Protein AF-A0A813KBZ6-F1 (afdb_monomer)

Sequence (457 aa):
MDDEPEDDDKAEENKESLVGQKLSAKTTQRTIILVLTMLMILPVLRMDQAERLPASGTYAAEDMREAFTNFETGLVHHSLYDEAVLKALYYHNWFNGKSGECPGSEQGGCSASFSSNAFWVGIAGRRSDAFLTEVALNASLMPAMVRSWNTYASVQNDLFNFGSMPTEAVETLASPWTTKCSVSGVTHVGRSVLSKKIDGTVDHPVDCPGDLRFMEVDRFLPRLMTAEQYQDWYFVIYFDLRSFTRQEAQMSLCTTVFVCFVLCIASIFFSRDAQALVLEPVEQMISRVEAIRDNPLAAMKMADDEFQREEQRKRARLAKDQTRWGKFMNMCRTQTDEKPNETVILEKTIIKLGSLLALGFGEAGANIVSSNMKGSESAGVNVMIEGSRVECIVGISRIGDFSTATEVLQGKVMTFVNQIAEIVHGVVDECRGAVNKNDGDNFLIVWRVTAGMTPAQ

Radius of gyration: 48.49 Å; Cα contacts (8 Å, |Δi|>4): 545; chains: 1; bounding box: 111×73×128 Å

pLDDT: mean 83.14, std 13.47, range [36.0, 96.44]

Mean predicted aligned error: 14.41 Å

Solvent-accessible surface area (backbone atoms only — not comparable to full-atom values): 25352 Å² total; per-residue (Å²): 136,85,83,74,82,81,82,86,83,81,74,88,67,86,72,74,49,66,48,56,53,53,50,50,50,53,50,51,54,52,49,50,52,52,51,51,51,48,65,63,46,52,65,74,44,48,79,65,70,70,44,56,60,63,86,51,50,46,54,33,28,36,47,34,52,52,36,42,50,36,29,77,72,65,77,42,60,64,66,58,30,41,47,37,47,49,50,43,44,35,59,22,20,60,49,25,59,64,80,51,83,67,68,46,90,85,86,38,52,43,29,51,74,38,40,46,21,42,40,34,45,36,36,36,25,69,56,59,70,67,60,50,45,53,54,22,49,72,68,34,47,54,51,66,56,52,54,51,50,40,54,50,32,64,72,52,82,52,66,64,31,30,45,42,68,58,70,70,32,49,55,46,56,32,39,72,24,70,48,74,35,74,47,97,90,31,46,30,27,19,45,23,56,36,49,58,70,37,93,91,74,34,90,70,55,38,68,40,83,65,77,49,54,78,83,29,47,48,78,25,42,52,74,96,64,54,77,68,52,55,50,49,47,42,55,40,39,32,25,43,23,55,66,42,50,52,52,47,52,52,32,51,50,52,44,53,54,49,52,53,50,53,51,53,52,50,51,53,54,51,53,50,50,49,37,68,68,48,50,52,53,51,54,50,42,52,53,51,52,51,46,31,44,70,33,26,61,49,16,43,55,52,45,52,53,50,53,52,52,52,51,52,51,52,54,54,52,59,58,51,59,70,40,79,66,40,53,61,58,53,76,78,50,85,82,71,82,78,75,79,43,60,64,58,53,51,41,53,47,51,34,52,52,36,28,53,49,27,64,74,40,38,79,73,38,30,59,53,50,22,59,24,34,69,76,40,100,53,99,46,70,48,83,87,63,88,82,80,93,78,61,64,50,78,49,78,49,70,55,78,68,44,71,59,50,42,69,74,44,49,93,48,34,63,62,53,41,50,55,51,46,53,52,53,50,52,56,35,48,75,68,68,30,45,78,77,48,74,73,76,45,42,38,38,34,38,31,74,62,62,97,82,73,73,78,85,127

Foldseek 3Di:
DDDDPDDPPPDPPPPDFPLRVVLVVLLVVVVVVLVVVCVVVVVVLADDCVLADPVCQQVLQQLLVVQVVCVVVVVDPVLSSLVSNLCNQLQQPPCPPQVDDFPAPDQAAENNSHLKGWFKKFKKAQDDPVVRLVVQQVSQHALVSLVVSLVCLCPDDDSYRSHHADPQLSVQSNDGFAQWDADPNMITTTAGSQQDADPSRRNDGDGDPVVDDPVQKDKHWHDPDDPVVVNGMTIMIMIGNPVVVVSNVVSVVVSVVVVVVSVVVSVVSSVVSCCVSPVVLVVLLVVLLVVCLQFLVVLQVVLVVVVVVVVVVVVVVVVQCVDPVNVVVVVPDDDDPPDDGPSVVVSNVSSVVSNVVCVVLDPVRRVVQSVQQVPDPDSDGNPPDDDDDFDKDKDKAFDPPVVVVCVVCPVCLVVVLVVVVVVVQVVCVVVVKDFDDDPSGMTIIIHTDDPPDDPDD

Organism: Polarella glacialis (NCBI:txid89957)

Secondary structure (DSSP, 8-state):
---PPP-----------HHHHHHHHHHHHHHHHHHHHHHHHHHHTSPPGGGG--TTHHHHHHHHHHHHHHHHTTSS-HHHHHHHHHHHHHHTBTTTTTSS--S-TTT-EEGGG-S-EEEEEEEEESS-HHHHHHHHHHTPPPHHHHHHHHHHHHS--SSEE--PPPHHHHHHHTS-S-EEEEETTEEEEEEETTSS-BTTTBSS---SGGGS-GGGEEEE--SS--HHHHHHEEEEEEEE-HHHHHHHHHHHHHHHHHHHHHHHHHHHHHHHHHIIIIIHHHHHHHHHHHHHHH-TTHHHHHHHHHHHHHHHHHHHHHHHHTSHHHHHHHTT------PPPHHHHHHHHHHHHHHHHHHHHHHHHHHHHHHHHTT-SSS-----PPPPP--EEEEEEE-TTHHHHHHHHGGGHHHHHHHHHHHHHHHHHHTT-EEEEE-SSEEEEEEEPPTT-PPP-

Structure (mmCIF, N/CA/C/O backbone):
data_AF-A0A813KBZ6-F1
#
_entry.id   AF-A0A813KBZ6-F1
#
loop_
_atom_site.group_PDB
_atom_site.id
_atom_site.type_symbol
_atom_site.label_atom_id
_atom_site.label_alt_id
_atom_site.label_comp_id
_atom_site.label_asym_id
_atom_site.label_entity_id
_atom_site.label_seq_id
_atom_site.pdbx_PDB_ins_code
_atom_site.Cartn_x
_atom_site.Cartn_y
_atom_site.Cartn_z
_atom_site.occupancy
_atom_site.B_iso_or_equiv
_atom_site.auth_seq_id
_atom_site.auth_comp_id
_atom_site.auth_asym_id
_atom_site.auth_atom_id
_atom_site.pdbx_PDB_model_num
ATOM 1 N N . MET A 1 1 ? -24.365 52.150 51.135 1.00 40.44 1 MET A N 1
ATOM 2 C CA . MET A 1 1 ? -23.064 51.472 51.279 1.00 40.44 1 MET A CA 1
ATOM 3 C C . MET A 1 1 ? -23.307 50.099 51.895 1.00 40.44 1 MET A C 1
ATOM 5 O O . MET A 1 1 ? -22.789 49.803 52.958 1.00 40.44 1 MET A O 1
ATOM 9 N N . ASP A 1 2 ? -24.268 49.355 51.340 1.00 38.94 2 ASP A N 1
ATOM 10 C CA . ASP A 1 2 ? -24.020 48.247 50.409 1.00 38.94 2 ASP A CA 1
ATOM 11 C C . ASP A 1 2 ? -22.882 47.304 50.810 1.00 38.94 2 ASP A C 1
ATOM 13 O O . ASP A 1 2 ? -21.774 47.406 50.293 1.00 38.94 2 ASP A O 1
ATOM 17 N N . ASP A 1 3 ? -23.201 46.383 51.718 1.00 42.56 3 ASP A N 1
ATOM 18 C CA . ASP A 1 3 ? -22.541 45.082 51.812 1.00 42.56 3 ASP A CA 1
ATOM 19 C C . ASP A 1 3 ? -23.348 44.103 50.942 1.00 42.56 3 ASP A C 1
ATOM 21 O O . ASP A 1 3 ? -24.357 43.538 51.376 1.00 42.56 3 ASP A O 1
ATOM 25 N N . GLU A 1 4 ? -22.945 43.959 49.680 1.00 39.31 4 GLU A N 1
ATOM 26 C CA . GLU A 1 4 ? -23.333 42.817 48.850 1.00 39.31 4 GLU A CA 1
ATOM 27 C C . GLU A 1 4 ? -22.482 41.600 49.259 1.00 39.31 4 GLU A C 1
ATOM 29 O O . GLU A 1 4 ? -21.267 41.740 49.414 1.00 39.31 4 GLU A O 1
ATOM 34 N N . PRO A 1 5 ? -23.065 40.402 49.438 1.00 41.84 5 PRO A N 1
ATOM 35 C CA . PRO A 1 5 ? -22.273 39.184 49.529 1.00 41.84 5 PRO A CA 1
ATOM 36 C C . PRO A 1 5 ? -21.651 38.890 48.157 1.00 41.84 5 PRO A C 1
ATOM 38 O O . PRO A 1 5 ? -22.364 38.768 47.163 1.00 41.84 5 PRO A O 1
ATOM 41 N N . GLU A 1 6 ? -20.321 38.796 48.113 1.00 40.50 6 GLU A N 1
ATOM 42 C CA . GLU A 1 6 ? -19.568 38.374 46.932 1.00 40.50 6 GLU A CA 1
ATOM 43 C C . GLU A 1 6 ? -20.018 36.968 46.491 1.00 40.50 6 GLU A C 1
ATOM 45 O O . GLU A 1 6 ? -19.920 35.999 47.246 1.00 40.50 6 GLU A O 1
ATOM 50 N N . ASP A 1 7 ? -20.525 36.888 45.257 1.00 41.47 7 ASP A N 1
ATOM 51 C CA . ASP A 1 7 ? -20.749 35.661 44.489 1.00 41.47 7 ASP A CA 1
ATOM 52 C C . ASP A 1 7 ? -19.435 34.866 44.370 1.00 41.47 7 ASP A C 1
ATOM 54 O O . ASP A 1 7 ? -18.590 35.158 43.518 1.00 41.47 7 ASP A O 1
ATOM 58 N N . ASP A 1 8 ? -19.286 33.813 45.173 1.00 41.81 8 ASP A N 1
ATOM 59 C CA . ASP A 1 8 ? -18.198 32.826 45.071 1.00 41.81 8 ASP A CA 1
ATOM 60 C C . ASP A 1 8 ? -18.544 31.706 44.057 1.00 41.81 8 ASP A C 1
ATOM 62 O O . ASP A 1 8 ? -18.236 30.530 44.239 1.00 41.81 8 ASP A O 1
ATOM 66 N N . ASP A 1 9 ? -19.219 32.073 42.961 1.00 46.47 9 ASP A N 1
ATOM 67 C CA . ASP A 1 9 ? -19.809 31.162 41.965 1.00 46.47 9 ASP A CA 1
ATOM 68 C C . ASP A 1 9 ? -18.967 31.040 40.677 1.00 46.47 9 ASP A C 1
ATOM 70 O O . ASP A 1 9 ? -19.481 30.897 39.563 1.00 46.47 9 ASP A O 1
ATOM 74 N N . LYS A 1 10 ? -17.631 31.111 40.778 1.00 47.88 10 LYS A N 1
ATOM 75 C CA . LYS A 1 10 ? -16.744 30.977 39.604 1.00 47.88 10 LYS A CA 1
ATOM 76 C C . LYS A 1 10 ? -15.464 30.194 39.874 1.00 47.88 10 LYS A C 1
ATOM 78 O O . LYS A 1 10 ? -14.384 30.772 39.861 1.00 47.88 10 LYS A O 1
ATOM 83 N N . ALA A 1 11 ? -15.587 28.869 39.993 1.00 42.34 11 ALA A N 1
ATOM 84 C CA . ALA A 1 11 ? -14.613 27.904 39.455 1.00 42.34 11 ALA A CA 1
ATOM 85 C C . ALA A 1 11 ? -15.083 26.442 39.633 1.00 42.34 11 ALA A C 1
ATOM 87 O O . ALA A 1 11 ? -14.353 25.613 40.176 1.00 42.34 11 ALA A O 1
ATOM 88 N N . GLU A 1 12 ? -16.265 26.065 39.132 1.00 49.00 12 GLU A N 1
ATOM 89 C CA . GLU A 1 12 ? -16.436 24.664 38.717 1.00 49.00 12 GLU A CA 1
ATOM 90 C C . GLU A 1 12 ? -15.645 24.464 37.418 1.00 49.00 12 GLU A C 1
ATOM 92 O O . GLU A 1 12 ? -16.156 24.566 36.304 1.00 49.00 12 GLU A O 1
ATOM 97 N N . GLU A 1 13 ? -14.333 24.261 37.567 1.00 47.97 13 GLU A N 1
ATOM 98 C CA . GLU A 1 13 ? -13.482 23.738 36.506 1.00 47.97 13 GLU A CA 1
ATOM 99 C C . GLU A 1 13 ? -14.145 22.490 35.920 1.00 47.97 13 GLU A C 1
ATOM 101 O O . GLU A 1 13 ? -14.458 21.550 36.654 1.00 47.97 13 GLU A O 1
ATOM 106 N N . ASN A 1 14 ? -14.316 22.490 34.595 1.00 50.75 14 ASN A N 1
ATOM 107 C CA . ASN A 1 14 ? -14.682 21.345 33.766 1.00 50.75 14 ASN A CA 1
ATOM 108 C C . ASN A 1 14 ? -13.773 20.144 34.078 1.00 50.75 14 ASN A C 1
ATOM 110 O O . ASN A 1 14 ? -12.807 19.869 33.364 1.00 50.75 14 ASN A O 1
ATOM 114 N N . LYS A 1 15 ? -14.066 19.406 35.150 1.00 63.09 15 LYS A N 1
ATOM 115 C CA . LYS A 1 15 ? -13.475 18.098 35.395 1.00 63.09 15 LYS A CA 1
ATOM 116 C C . LYS A 1 15 ? -14.006 17.196 34.300 1.00 63.09 15 LYS A C 1
ATOM 118 O O . LYS A 1 15 ? -15.159 16.776 34.335 1.00 63.09 15 LYS A O 1
ATOM 123 N N . GLU A 1 16 ? -13.167 16.954 33.296 1.00 63.78 16 GLU A N 1
ATOM 124 C CA . GLU A 1 16 ? -13.445 15.958 32.271 1.00 63.78 16 GLU A CA 1
ATOM 125 C C . GLU A 1 16 ? -13.907 14.664 32.941 1.00 63.78 16 GLU A C 1
ATOM 127 O O . GLU A 1 16 ? -13.257 14.164 33.864 1.00 63.78 16 GLU A O 1
ATOM 132 N N . SER A 1 17 ? -15.023 14.124 32.450 1.00 81.56 17 SER A N 1
ATOM 133 C CA . SER A 1 17 ? -15.551 12.853 32.930 1.00 81.56 17 SER A CA 1
ATOM 134 C C . SER A 1 17 ? -14.455 11.788 32.909 1.00 81.56 17 SER A C 1
ATOM 136 O O . SER A 1 17 ? -13.758 11.615 31.903 1.00 81.56 17 SER A O 1
ATOM 138 N N . LEU A 1 18 ? -14.341 11.006 33.984 1.00 81.94 18 LEU A N 1
ATOM 139 C CA . LEU A 1 18 ? -13.434 9.856 34.070 1.00 81.94 18 LEU A CA 1
ATOM 140 C C . LEU A 1 18 ? -13.631 8.883 32.897 1.00 81.94 18 LEU A C 1
ATOM 142 O O . LEU A 1 18 ? -12.681 8.232 32.455 1.00 81.94 18 LEU A O 1
ATOM 146 N N . VAL A 1 19 ? -14.863 8.777 32.386 1.00 83.69 19 VAL A N 1
ATOM 147 C CA . VAL A 1 19 ? -15.188 7.963 31.208 1.00 83.69 19 VAL A CA 1
ATOM 148 C C . VAL A 1 19 ? -14.599 8.587 29.948 1.00 83.69 19 VAL A C 1
ATOM 150 O O . VAL A 1 19 ? -13.966 7.877 29.167 1.00 83.69 19 VAL A O 1
ATOM 153 N N . GLY A 1 20 ? -14.735 9.906 29.789 1.00 83.38 20 GLY A N 1
ATOM 154 C CA . GLY A 1 20 ? -14.130 10.672 28.699 1.00 83.38 20 GLY A CA 1
ATOM 155 C C . GLY A 1 20 ? -12.605 10.559 28.687 1.00 83.38 20 GLY A C 1
ATOM 156 O O . GLY A 1 20 ? -12.026 10.214 27.657 1.00 83.38 20 GLY A O 1
ATOM 157 N N . GLN A 1 21 ? -11.956 10.718 29.844 1.00 86.00 21 GLN A N 1
ATOM 158 C CA . GLN A 1 21 ? -10.506 10.552 29.982 1.00 86.00 21 GLN A CA 1
ATOM 159 C C . GLN A 1 21 ? -10.052 9.131 29.634 1.00 86.00 21 GLN A C 1
ATOM 161 O O . GLN A 1 21 ? -9.109 8.950 28.862 1.00 86.00 21 GLN A O 1
ATOM 166 N N . LYS A 1 22 ? -10.732 8.098 30.153 1.00 85.12 22 LYS A N 1
ATOM 167 C CA . LYS A 1 22 ? -10.397 6.695 29.847 1.00 85.12 22 LYS A CA 1
ATOM 168 C C . LYS A 1 22 ? -10.615 6.358 28.371 1.00 85.12 22 LYS A C 1
ATOM 170 O O . LYS A 1 22 ? -9.789 5.649 27.791 1.00 85.12 22 LYS A O 1
ATOM 175 N N . LEU A 1 23 ? -11.706 6.836 27.772 1.00 86.31 23 LEU A N 1
ATOM 176 C CA . LEU A 1 23 ? -12.003 6.637 26.355 1.00 86.31 23 LEU A CA 1
ATOM 177 C C . LEU A 1 23 ? -10.946 7.323 25.488 1.00 86.31 23 LEU A C 1
ATOM 179 O O . LEU A 1 23 ? -10.384 6.684 24.600 1.00 86.31 23 LEU A O 1
ATOM 183 N N . SER A 1 24 ? -10.621 8.580 25.791 1.00 86.69 24 SER A N 1
ATOM 184 C CA . SER A 1 24 ? -9.592 9.352 25.094 1.00 86.69 24 SER A CA 1
ATOM 185 C C . SER A 1 24 ? -8.217 8.691 25.204 1.00 86.69 24 SER A C 1
ATOM 187 O O . SER A 1 24 ? -7.558 8.465 24.189 1.00 86.69 24 SER A O 1
ATOM 189 N N . ALA A 1 25 ? -7.810 8.267 26.405 1.00 88.62 25 ALA A N 1
ATOM 190 C CA . ALA A 1 25 ? -6.529 7.600 26.625 1.00 88.62 25 ALA A CA 1
ATOM 191 C C . ALA A 1 25 ? -6.420 6.274 25.852 1.00 88.62 25 ALA A C 1
ATOM 193 O O . ALA A 1 25 ? -5.428 6.044 25.158 1.00 88.62 25 ALA A O 1
ATOM 194 N N . LYS A 1 26 ? -7.451 5.415 25.911 1.00 87.31 26 LYS A N 1
ATOM 195 C CA . LYS A 1 26 ? -7.475 4.148 25.157 1.00 87.31 26 LYS A CA 1
ATOM 196 C C . LYS A 1 26 ? -7.475 4.372 23.649 1.00 87.31 26 LYS A C 1
ATOM 198 O O . LYS A 1 26 ? -6.743 3.684 22.937 1.00 87.31 26 LYS A O 1
ATOM 203 N N . THR A 1 27 ? -8.267 5.334 23.179 1.00 88.75 27 THR A N 1
ATOM 204 C CA . THR A 1 27 ? -8.348 5.697 21.760 1.00 88.75 27 THR A CA 1
ATOM 205 C C . THR A 1 27 ? -6.986 6.176 21.281 1.00 88.75 27 THR A C 1
ATOM 207 O O . THR A 1 27 ? -6.432 5.597 20.355 1.00 88.75 27 THR A O 1
ATOM 210 N N . THR A 1 28 ? -6.387 7.142 21.978 1.00 89.88 28 THR A N 1
ATOM 211 C CA . THR A 1 28 ? -5.076 7.710 21.643 1.00 89.88 28 THR A CA 1
ATOM 212 C C . THR A 1 28 ? -3.985 6.642 21.632 1.00 89.88 28 THR A C 1
ATOM 214 O O . THR A 1 28 ? -3.234 6.548 20.665 1.00 89.88 28 THR A O 1
ATOM 217 N N . GLN A 1 29 ? -3.931 5.776 22.649 1.00 89.62 29 GLN A N 1
ATOM 218 C CA . GLN A 1 29 ? -2.959 4.682 22.706 1.00 89.62 29 GLN A CA 1
ATOM 219 C C . GLN A 1 29 ? -3.083 3.742 21.498 1.00 89.62 29 GLN A C 1
ATOM 221 O O . GLN A 1 29 ? -2.079 3.403 20.871 1.00 89.62 29 GLN A O 1
ATOM 226 N N . ARG A 1 30 ? -4.303 3.321 21.146 1.00 89.06 30 ARG A N 1
ATOM 227 C CA . ARG A 1 30 ? -4.527 2.430 19.998 1.00 89.06 30 ARG A CA 1
ATOM 228 C C . ARG A 1 30 ? -4.261 3.125 18.668 1.00 89.06 30 ARG A C 1
ATOM 230 O O . ARG A 1 30 ? -3.682 2.497 17.787 1.00 89.06 30 ARG A O 1
ATOM 237 N N . THR A 1 31 ? -4.610 4.405 18.539 1.00 90.38 31 THR A N 1
ATOM 238 C CA . THR A 1 31 ? -4.282 5.220 17.363 1.00 90.38 31 THR A CA 1
ATOM 239 C C . THR A 1 31 ? -2.775 5.317 17.175 1.00 90.38 31 THR A C 1
ATOM 241 O O . THR A 1 31 ? -2.297 5.095 16.071 1.00 90.38 31 THR A O 1
ATOM 244 N N . ILE A 1 32 ? -2.006 5.570 18.240 1.00 92.19 32 ILE A N 1
ATOM 245 C CA . ILE A 1 32 ? -0.539 5.615 18.166 1.00 92.19 32 ILE A CA 1
ATOM 246 C C . ILE A 1 32 ? 0.018 4.266 17.703 1.00 92.19 32 ILE A C 1
ATOM 248 O O . ILE A 1 32 ? 0.855 4.234 16.807 1.00 92.19 32 ILE A O 1
ATOM 252 N N . ILE A 1 33 ? -0.470 3.147 18.247 1.00 90.69 33 ILE A N 1
ATOM 253 C CA . ILE A 1 33 ? -0.042 1.804 17.818 1.00 90.69 33 ILE A CA 1
ATOM 254 C C . ILE A 1 33 ? -0.380 1.566 16.334 1.00 90.69 33 ILE A C 1
ATOM 256 O O . ILE A 1 33 ? 0.458 1.073 15.580 1.00 90.69 33 ILE A O 1
ATOM 260 N N . LEU A 1 34 ? -1.575 1.953 15.887 1.00 90.88 34 LEU A N 1
ATOM 261 C CA . LEU A 1 34 ? -1.990 1.872 14.483 1.00 90.88 34 LEU A CA 1
ATOM 262 C C . LEU A 1 34 ? -1.106 2.719 13.561 1.00 90.88 34 LEU A C 1
ATOM 264 O O . LEU A 1 34 ? -0.655 2.242 12.524 1.00 90.88 34 LEU A O 1
ATOM 268 N N . VAL A 1 35 ? -0.810 3.956 13.951 1.00 91.44 35 VAL A N 1
ATOM 269 C CA . VAL A 1 35 ? 0.053 4.848 13.172 1.00 91.44 35 VAL A CA 1
ATOM 270 C C . VAL A 1 35 ? 1.480 4.308 13.128 1.00 91.44 35 VAL A C 1
ATOM 272 O O . VAL A 1 35 ? 2.066 4.254 12.054 1.00 91.44 35 VAL A O 1
ATOM 275 N N . LEU A 1 36 ? 2.035 3.842 14.249 1.00 93.19 36 LEU A N 1
ATOM 276 C CA . LEU A 1 36 ? 3.383 3.266 14.290 1.00 93.19 36 LEU A CA 1
ATOM 277 C C . LEU A 1 36 ? 3.494 1.992 13.443 1.00 93.19 36 LEU A C 1
ATOM 279 O O . LEU A 1 36 ? 4.463 1.836 12.706 1.00 93.19 36 LEU A O 1
ATOM 283 N N . THR A 1 37 ? 2.499 1.104 13.499 1.00 91.12 37 THR A N 1
ATOM 284 C CA . THR A 1 37 ? 2.474 -0.103 12.652 1.00 91.12 37 THR A CA 1
ATOM 285 C C . THR A 1 37 ? 2.378 0.252 11.171 1.00 91.12 37 THR A C 1
ATOM 287 O O . THR A 1 37 ? 3.117 -0.304 10.361 1.00 91.12 37 THR A O 1
ATOM 290 N N . MET A 1 38 ? 1.546 1.231 10.811 1.00 90.94 38 MET A N 1
ATOM 291 C CA . MET A 1 38 ? 1.461 1.751 9.447 1.00 90.94 38 MET A CA 1
ATOM 292 C C . MET A 1 38 ? 2.787 2.383 8.993 1.00 90.94 38 MET A C 1
ATOM 294 O O . MET A 1 38 ? 3.256 2.085 7.897 1.00 90.94 38 MET A O 1
ATOM 298 N N . LEU A 1 39 ? 3.435 3.193 9.835 1.00 91.44 39 LEU A N 1
ATOM 299 C CA . LEU A 1 39 ? 4.732 3.811 9.538 1.00 91.44 39 LEU A CA 1
ATOM 300 C C . LEU A 1 39 ? 5.863 2.787 9.387 1.00 91.44 39 LEU A C 1
ATOM 302 O O . LEU A 1 39 ? 6.777 3.020 8.605 1.00 91.44 39 LEU A O 1
ATOM 306 N N . MET A 1 40 ? 5.807 1.662 10.102 1.00 91.81 40 MET A N 1
ATOM 307 C CA . MET A 1 40 ? 6.812 0.601 10.008 1.00 91.81 40 MET A CA 1
ATOM 308 C C . MET A 1 40 ? 6.610 -0.290 8.774 1.00 91.81 40 MET A C 1
ATOM 310 O O . MET A 1 40 ? 7.582 -0.693 8.142 1.00 91.81 40 MET A O 1
ATOM 314 N N . ILE A 1 41 ? 5.358 -0.599 8.423 1.00 90.00 41 ILE A N 1
ATOM 315 C CA . ILE A 1 41 ? 5.035 -1.573 7.369 1.00 90.00 41 ILE A CA 1
ATOM 316 C C . ILE A 1 41 ? 4.963 -0.918 5.984 1.00 90.00 41 ILE A C 1
ATOM 318 O O . ILE A 1 41 ? 5.399 -1.520 5.005 1.00 90.00 41 ILE A O 1
ATOM 322 N N . LEU A 1 42 ? 4.459 0.317 5.869 1.00 88.88 42 LEU A N 1
ATOM 323 C CA . LEU A 1 42 ? 4.322 0.972 4.563 1.00 88.88 42 LEU A CA 1
ATOM 324 C C . LEU A 1 42 ? 5.640 1.129 3.790 1.00 88.88 42 LEU A C 1
ATOM 326 O O . LEU A 1 42 ? 5.605 0.914 2.581 1.00 88.88 42 LEU A O 1
ATOM 330 N N . PRO A 1 43 ? 6.785 1.482 4.405 1.00 88.38 43 PRO A N 1
ATOM 331 C CA . PRO A 1 43 ? 8.055 1.551 3.685 1.00 88.38 43 PRO A CA 1
ATOM 332 C C . PRO A 1 43 ? 8.493 0.194 3.127 1.00 88.38 43 PRO A C 1
ATOM 334 O O . PRO A 1 43 ? 9.007 0.144 2.020 1.00 88.38 43 PRO A O 1
ATOM 337 N N . VAL A 1 44 ? 8.233 -0.901 3.853 1.00 87.44 44 VAL A N 1
ATOM 338 C CA . VAL A 1 44 ? 8.545 -2.275 3.415 1.00 87.44 44 VAL A CA 1
ATOM 339 C C . VAL A 1 44 ? 7.650 -2.706 2.252 1.00 87.44 44 VAL A C 1
ATOM 341 O O . VAL A 1 44 ? 8.060 -3.488 1.400 1.00 87.44 44 VAL A O 1
ATOM 344 N N . LEU A 1 45 ? 6.421 -2.187 2.202 1.00 86.69 45 LEU A N 1
ATOM 345 C CA . LEU A 1 45 ? 5.476 -2.473 1.126 1.00 86.69 45 LEU A CA 1
ATOM 346 C C . LEU A 1 45 ? 5.678 -1.604 -0.128 1.00 86.69 45 LEU A C 1
ATOM 348 O O . LEU A 1 45 ? 4.937 -1.755 -1.099 1.00 86.69 45 LEU A O 1
ATOM 352 N N . ARG A 1 46 ? 6.661 -0.700 -0.137 1.00 85.25 46 ARG A N 1
ATOM 353 C CA . ARG A 1 46 ? 7.016 0.088 -1.322 1.00 85.25 46 ARG A CA 1
ATOM 354 C C . ARG A 1 46 ? 8.168 -0.582 -2.057 1.00 85.25 46 ARG A C 1
ATOM 356 O O . ARG A 1 46 ? 9.141 -0.992 -1.440 1.00 85.25 46 ARG A O 1
ATOM 363 N N . MET A 1 47 ? 8.057 -0.654 -3.379 1.00 80.25 47 MET A N 1
ATOM 364 C CA . MET A 1 47 ? 9.190 -1.022 -4.227 1.00 80.25 47 MET A CA 1
ATOM 365 C C . MET A 1 47 ? 10.199 0.123 -4.245 1.00 80.25 47 MET A C 1
ATOM 367 O O . MET A 1 47 ? 9.814 1.293 -4.373 1.00 80.25 47 MET A O 1
ATOM 371 N N . ASP A 1 48 ? 11.478 -0.216 -4.116 1.00 79.50 48 ASP A N 1
ATOM 372 C CA . ASP A 1 48 ? 12.554 0.759 -4.194 1.00 79.50 48 ASP A CA 1
ATOM 373 C C . ASP A 1 48 ? 12.795 1.145 -5.660 1.00 79.50 48 ASP A C 1
ATOM 375 O O . ASP A 1 48 ? 13.031 0.307 -6.529 1.00 79.50 48 ASP A O 1
ATOM 379 N N . GLN A 1 49 ? 12.752 2.446 -5.944 1.00 75.31 49 GLN A N 1
ATOM 380 C CA . GLN A 1 49 ? 13.061 2.972 -7.275 1.00 75.31 49 GLN A CA 1
ATOM 381 C C . GLN A 1 49 ? 14.544 2.768 -7.634 1.00 75.31 49 GLN A C 1
ATOM 383 O O . GLN A 1 49 ? 14.894 2.834 -8.812 1.00 75.31 49 GLN A O 1
ATOM 388 N N . ALA A 1 50 ? 15.411 2.484 -6.654 1.00 69.38 50 ALA A N 1
ATOM 389 C CA . ALA A 1 50 ? 16.797 2.090 -6.892 1.00 69.38 50 ALA A CA 1
ATOM 390 C C . ALA A 1 50 ? 16.914 0.807 -7.734 1.00 69.38 50 ALA A C 1
ATOM 392 O O . ALA A 1 50 ? 17.825 0.707 -8.551 1.00 69.38 50 ALA A O 1
ATOM 393 N N . GLU A 1 51 ? 15.960 -0.126 -7.635 1.00 67.88 51 GLU A N 1
ATOM 394 C CA . GLU A 1 51 ? 15.954 -1.371 -8.426 1.00 67.88 51 GLU A CA 1
ATOM 395 C C . GLU A 1 51 ? 15.687 -1.135 -9.924 1.00 67.88 51 GLU A C 1
ATOM 397 O O . GLU A 1 51 ? 15.993 -1.982 -10.773 1.00 67.88 51 GLU A O 1
ATOM 402 N N . ARG A 1 52 ? 15.125 0.033 -10.267 1.00 66.06 52 ARG A N 1
ATOM 403 C CA . ARG A 1 52 ? 14.905 0.474 -11.651 1.00 66.06 52 ARG A CA 1
ATOM 404 C C . ARG A 1 52 ? 16.157 1.095 -12.274 1.00 66.06 52 ARG A C 1
ATOM 406 O O . ARG A 1 52 ? 16.246 1.161 -13.498 1.00 66.06 52 ARG A O 1
ATOM 413 N N . LEU A 1 53 ? 17.100 1.584 -11.469 1.00 59.19 53 LEU A N 1
ATOM 414 C CA . LEU A 1 53 ? 18.196 2.430 -11.934 1.00 59.19 53 LEU A CA 1
ATOM 415 C C . LEU A 1 53 ? 19.420 1.616 -12.354 1.00 59.19 53 LEU A C 1
ATOM 417 O O . LEU A 1 53 ? 20.197 1.184 -11.509 1.00 59.19 53 LEU A O 1
ATOM 421 N N . PRO A 1 54 ? 19.737 1.639 -13.652 1.00 59.19 54 PRO A N 1
ATOM 422 C CA . PRO A 1 54 ? 21.108 1.838 -14.058 1.00 59.19 54 PRO A CA 1
ATOM 423 C C . PRO A 1 54 ? 21.176 3.224 -14.706 1.00 59.19 54 PRO A C 1
ATOM 425 O O . PRO A 1 54 ? 20.741 3.439 -15.838 1.00 59.19 54 PRO A O 1
ATOM 428 N N . ALA A 1 55 ? 21.700 4.202 -13.960 1.00 66.19 55 ALA A N 1
ATOM 429 C CA . ALA A 1 55 ? 21.811 5.613 -14.363 1.00 66.19 55 ALA A CA 1
ATOM 430 C C . ALA A 1 55 ? 22.611 5.844 -15.669 1.00 66.19 55 ALA A C 1
ATOM 432 O O . ALA A 1 55 ? 22.749 6.977 -16.119 1.00 66.19 55 ALA A O 1
ATOM 433 N N . SER A 1 56 ? 23.131 4.780 -16.282 1.00 81.19 56 SER A N 1
ATOM 434 C CA . SER A 1 56 ? 23.923 4.759 -17.503 1.00 81.19 56 SER A CA 1
ATOM 435 C C . SER A 1 56 ? 23.110 4.806 -18.797 1.00 81.19 56 SER A C 1
ATOM 437 O O . SER A 1 56 ? 23.705 5.101 -19.823 1.00 81.19 56 SER A O 1
ATOM 439 N N . GLY A 1 57 ? 21.789 4.575 -18.796 1.00 86.31 57 GLY A N 1
ATOM 440 C CA . GLY A 1 57 ? 21.004 4.524 -20.044 1.00 86.31 57 GLY A CA 1
ATOM 441 C C . GLY A 1 57 ? 21.094 5.807 -20.887 1.00 86.31 57 GLY A C 1
ATOM 442 O O . GLY A 1 57 ? 21.268 5.753 -22.103 1.00 86.31 57 GLY A O 1
ATOM 443 N N . THR A 1 58 ? 21.061 6.980 -20.242 1.00 88.12 58 THR A N 1
ATOM 444 C CA . THR A 1 58 ? 21.273 8.271 -20.922 1.00 88.12 58 THR A CA 1
ATOM 445 C C . THR A 1 58 ? 22.706 8.455 -21.406 1.00 88.12 58 THR A C 1
ATOM 447 O O . THR A 1 58 ? 22.906 8.976 -22.498 1.00 88.12 58 THR A O 1
ATOM 450 N N . TYR A 1 59 ? 23.695 8.034 -20.613 1.00 90.06 59 TYR A N 1
ATOM 451 C CA . TYR A 1 59 ? 25.109 8.130 -20.989 1.00 90.06 59 TYR A CA 1
ATOM 452 C C . TYR A 1 59 ? 25.434 7.212 -22.166 1.00 90.06 59 TYR A C 1
ATOM 454 O O . TYR A 1 59 ? 26.140 7.623 -23.072 1.00 90.06 59 TYR A O 1
ATOM 462 N N . ALA A 1 60 ? 24.861 6.010 -22.186 1.00 91.44 60 ALA A N 1
ATOM 463 C CA . ALA A 1 60 ? 24.980 5.060 -23.280 1.00 91.44 60 ALA A CA 1
ATOM 464 C C . ALA A 1 60 ? 24.419 5.629 -24.589 1.00 91.44 60 ALA A C 1
ATOM 466 O O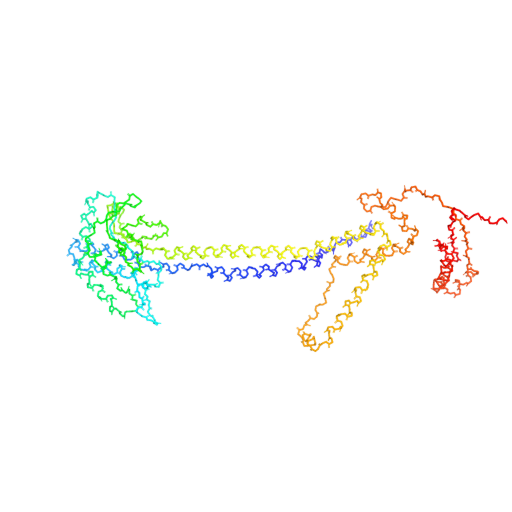 . ALA A 1 60 ? 25.062 5.531 -25.628 1.00 91.44 60 ALA A O 1
ATOM 467 N N . ALA A 1 61 ? 23.246 6.268 -24.541 1.00 92.56 61 ALA A N 1
ATOM 468 C CA . ALA A 1 61 ? 22.673 6.906 -25.721 1.00 92.56 61 ALA A CA 1
ATOM 469 C C . ALA A 1 61 ? 23.560 8.051 -26.248 1.00 92.56 61 ALA A C 1
ATOM 471 O O . ALA A 1 61 ? 23.717 8.193 -27.459 1.00 92.56 61 ALA A O 1
ATOM 472 N N . GLU A 1 62 ? 24.159 8.840 -25.351 1.00 93.12 62 GLU A N 1
ATOM 473 C CA . GLU A 1 62 ? 25.085 9.917 -25.718 1.00 93.12 62 GLU A CA 1
ATOM 474 C C . GLU A 1 62 ? 26.386 9.375 -26.333 1.00 93.12 62 GLU A C 1
ATOM 476 O O . GLU A 1 62 ? 26.762 9.790 -27.426 1.00 93.12 62 GLU A O 1
ATOM 481 N N . ASP A 1 63 ? 27.002 8.378 -25.694 1.00 93.50 63 ASP A N 1
ATOM 482 C CA . ASP A 1 63 ? 28.233 7.718 -26.152 1.00 93.50 63 ASP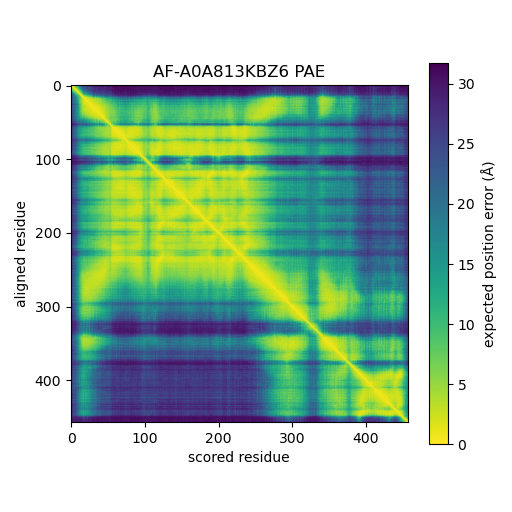 A CA 1
ATOM 483 C C . ASP A 1 63 ? 28.046 7.088 -27.542 1.00 93.50 63 ASP A C 1
ATOM 485 O O . ASP A 1 63 ? 28.853 7.288 -28.447 1.00 93.50 63 ASP A O 1
ATOM 489 N N . MET A 1 64 ? 26.909 6.420 -27.776 1.00 94.25 64 MET A N 1
ATOM 490 C CA . MET A 1 64 ? 26.557 5.889 -29.098 1.00 94.25 64 MET A CA 1
ATOM 491 C C . MET A 1 64 ? 26.472 6.982 -30.170 1.00 94.25 64 MET A C 1
ATOM 493 O O . MET A 1 64 ? 26.900 6.773 -31.307 1.00 94.25 64 MET A O 1
ATOM 497 N N . ARG A 1 65 ? 25.904 8.145 -29.833 1.00 93.94 65 ARG A N 1
ATOM 498 C CA . ARG A 1 65 ? 25.741 9.259 -30.773 1.00 93.94 65 ARG A CA 1
ATOM 499 C C . ARG A 1 65 ? 27.070 9.934 -31.084 1.00 93.94 65 ARG A C 1
ATOM 501 O O . ARG A 1 65 ? 27.330 10.239 -32.250 1.00 93.94 65 ARG A O 1
ATOM 508 N N . GLU A 1 66 ? 27.898 10.153 -30.072 1.00 94.25 66 GLU A N 1
ATOM 509 C CA . GLU A 1 66 ? 29.238 10.712 -30.231 1.00 94.25 66 GLU A CA 1
ATOM 510 C C . GLU A 1 66 ? 30.128 9.773 -31.055 1.00 94.25 66 GLU A C 1
ATOM 512 O O . GLU A 1 66 ? 30.699 10.194 -32.065 1.00 94.25 66 GLU A O 1
ATOM 517 N N . ALA A 1 67 ? 30.171 8.484 -30.705 1.00 94.75 67 ALA A N 1
ATOM 518 C CA . ALA A 1 67 ? 30.961 7.483 -31.416 1.00 94.75 67 ALA A CA 1
ATOM 519 C C . ALA A 1 67 ? 30.538 7.349 -32.888 1.00 94.75 67 ALA A C 1
ATOM 521 O O . ALA A 1 67 ? 31.397 7.277 -33.769 1.00 94.75 67 ALA A O 1
ATOM 522 N N . PHE A 1 68 ? 29.231 7.391 -33.174 1.00 94.56 68 PHE A N 1
ATOM 523 C CA . PHE A 1 68 ? 28.729 7.371 -34.549 1.00 94.56 68 PHE A CA 1
ATOM 524 C C . PHE A 1 68 ? 29.127 8.627 -35.333 1.00 94.56 68 PHE A C 1
ATOM 526 O O . PHE A 1 68 ? 29.574 8.529 -36.470 1.00 94.56 68 PHE A O 1
ATOM 533 N N . THR A 1 69 ? 29.036 9.808 -34.715 1.00 92.88 69 THR A N 1
ATOM 534 C CA . THR A 1 69 ? 29.425 11.077 -35.357 1.00 92.88 69 THR A CA 1
ATOM 535 C C . THR A 1 69 ? 30.923 11.093 -35.690 1.00 92.88 69 THR A C 1
ATOM 537 O O . THR A 1 69 ? 31.332 11.509 -36.777 1.00 92.88 69 THR A O 1
ATOM 540 N N . ASN A 1 70 ? 31.760 10.592 -34.779 1.00 94.00 70 ASN A N 1
ATOM 541 C CA . ASN A 1 70 ? 33.198 10.453 -35.008 1.00 94.00 70 ASN A CA 1
ATOM 542 C C . ASN A 1 70 ? 33.500 9.437 -36.123 1.00 94.00 70 ASN A C 1
ATOM 544 O O . ASN A 1 70 ? 34.450 9.612 -36.886 1.00 94.00 70 ASN A O 1
ATOM 548 N N . PHE A 1 71 ? 32.697 8.377 -36.233 1.00 93.94 71 PHE A N 1
ATOM 549 C CA . PHE A 1 71 ? 32.807 7.404 -37.316 1.00 93.94 71 PHE A CA 1
ATOM 550 C C . PHE A 1 71 ? 32.421 8.023 -38.670 1.00 93.94 71 PHE A C 1
ATOM 552 O O . PHE A 1 71 ? 33.194 7.922 -39.621 1.00 93.94 71 PHE A O 1
ATOM 559 N N . GLU A 1 72 ? 31.288 8.727 -38.760 1.00 91.75 72 GLU A N 1
ATOM 560 C CA . GLU A 1 72 ? 30.832 9.367 -40.006 1.00 91.75 72 GLU A CA 1
ATOM 561 C C . GLU A 1 72 ? 31.804 10.440 -40.514 1.00 91.75 72 GLU A C 1
ATOM 563 O O . GLU A 1 72 ? 31.984 10.609 -41.720 1.00 91.75 72 GLU A O 1
ATOM 568 N N . THR A 1 73 ? 32.472 11.146 -39.601 1.00 92.31 73 THR A N 1
ATOM 569 C CA . THR A 1 73 ? 33.510 12.139 -39.934 1.00 92.31 73 THR A CA 1
ATOM 570 C C . THR A 1 73 ? 34.865 11.513 -40.282 1.00 92.31 73 THR A C 1
ATOM 572 O O . THR A 1 73 ? 35.787 12.229 -40.674 1.00 92.31 73 THR A O 1
ATOM 575 N N . GLY A 1 74 ? 34.999 10.186 -40.169 1.00 90.75 74 GLY A N 1
ATOM 576 C CA . GLY A 1 74 ? 36.228 9.445 -40.454 1.00 90.75 74 GLY A CA 1
ATOM 577 C C . GLY A 1 74 ? 37.317 9.588 -39.386 1.00 90.75 74 GLY A C 1
ATOM 578 O O . GLY A 1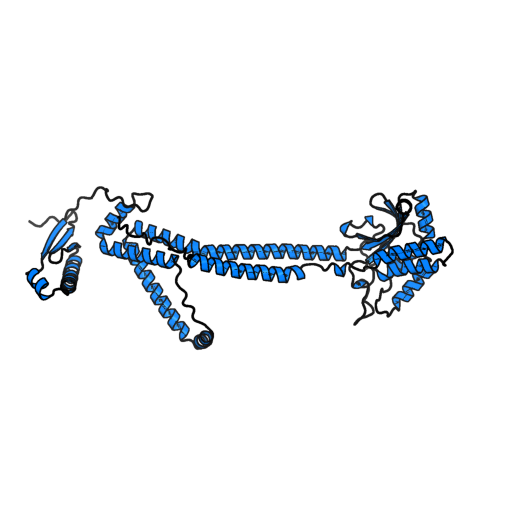 74 ? 38.462 9.215 -39.638 1.00 90.75 74 GLY A O 1
ATOM 579 N N . LEU A 1 75 ? 36.988 10.127 -38.207 1.00 87.50 75 LEU A N 1
ATOM 580 C CA . LEU A 1 75 ? 37.923 10.301 -37.091 1.00 87.50 75 LEU A CA 1
ATOM 581 C C . LEU A 1 75 ? 38.233 8.980 -36.376 1.00 87.50 75 LEU A C 1
ATOM 583 O O . LEU A 1 75 ? 39.322 8.824 -35.826 1.00 87.50 75 LEU A O 1
ATOM 587 N N . VAL A 1 76 ? 37.289 8.034 -36.378 1.00 89.56 76 VAL A N 1
ATOM 588 C CA . VAL A 1 76 ? 37.440 6.717 -35.741 1.00 89.56 76 VAL A CA 1
ATOM 589 C C . VAL A 1 76 ? 37.029 5.578 -36.670 1.00 89.56 76 VAL A C 1
ATOM 591 O O . VAL A 1 76 ? 36.214 5.740 -37.577 1.00 89.56 76 VAL A O 1
ATOM 594 N N . HIS A 1 77 ? 37.578 4.388 -36.420 1.00 90.75 77 HIS A N 1
ATOM 595 C CA . HIS A 1 77 ? 37.129 3.164 -37.077 1.00 90.75 77 HIS A CA 1
ATOM 596 C C . HIS A 1 77 ? 35.734 2.758 -36.584 1.00 90.75 77 HIS A C 1
ATOM 598 O O . HIS A 1 77 ? 35.422 2.892 -35.402 1.00 90.75 77 HIS A O 1
ATOM 604 N N . HIS A 1 78 ? 34.932 2.162 -37.468 1.00 91.38 78 HIS A N 1
ATOM 605 C CA . HIS A 1 78 ? 33.589 1.646 -37.160 1.00 91.38 78 HIS A CA 1
ATOM 606 C C . HIS A 1 78 ? 33.561 0.667 -35.970 1.00 91.38 78 HIS A C 1
ATOM 608 O O . HIS A 1 78 ? 32.560 0.568 -35.271 1.00 91.38 78 HIS A O 1
ATOM 614 N N . SER A 1 79 ? 34.668 -0.026 -35.682 1.00 92.50 79 SER A N 1
ATOM 615 C CA . SER A 1 79 ? 34.776 -0.912 -34.517 1.00 92.50 79 SER A CA 1
ATOM 616 C C . SER A 1 79 ? 34.598 -0.188 -33.177 1.00 92.50 79 SER A C 1
ATOM 618 O O . SER A 1 79 ? 34.087 -0.796 -32.245 1.00 92.50 79 SER A O 1
ATOM 620 N N . LEU A 1 80 ? 34.993 1.089 -33.075 1.00 92.94 80 LEU A N 1
ATOM 621 C CA . LEU A 1 80 ? 34.807 1.892 -31.858 1.00 92.94 80 LEU A CA 1
ATOM 622 C C . LEU A 1 80 ? 33.343 2.313 -31.675 1.00 92.94 80 LEU A C 1
ATOM 624 O O . LEU A 1 80 ? 32.848 2.351 -30.552 1.00 92.94 80 LEU A O 1
ATOM 628 N N . TYR A 1 81 ? 32.632 2.571 -32.777 1.00 95.00 81 TYR A N 1
ATOM 629 C CA . TYR A 1 81 ? 31.182 2.759 -32.744 1.00 95.00 81 TYR A CA 1
ATOM 630 C C . TYR A 1 81 ? 30.466 1.474 -32.305 1.00 95.00 81 TYR A C 1
ATOM 632 O O . TYR A 1 81 ? 29.649 1.514 -31.383 1.00 95.00 81 TYR A O 1
ATOM 640 N N . ASP A 1 82 ? 30.824 0.332 -32.902 1.00 95.50 82 ASP A N 1
ATOM 641 C CA . ASP A 1 82 ? 30.261 -0.967 -32.521 1.00 95.50 82 ASP A CA 1
ATOM 642 C C . ASP A 1 82 ? 30.482 -1.258 -31.036 1.00 95.50 82 ASP A C 1
ATOM 644 O O . ASP A 1 82 ? 29.574 -1.738 -30.362 1.00 95.50 82 ASP A O 1
ATOM 648 N N . GLU A 1 83 ? 31.670 -0.943 -30.516 1.00 94.94 83 GLU A N 1
ATOM 649 C CA . GLU A 1 83 ? 31.999 -1.091 -29.100 1.00 94.94 83 GLU A CA 1
ATOM 650 C C . GLU A 1 83 ? 31.083 -0.246 -28.205 1.00 94.94 83 GLU A C 1
ATOM 652 O O . GLU A 1 83 ? 30.560 -0.776 -27.228 1.00 94.94 83 GLU A O 1
ATOM 657 N N . ALA A 1 84 ? 30.812 1.018 -28.549 1.00 94.69 84 ALA A N 1
ATOM 658 C CA . ALA A 1 84 ? 29.906 1.873 -27.776 1.00 94.69 84 ALA A CA 1
ATOM 659 C C . ALA A 1 84 ? 28.476 1.297 -27.713 1.00 94.69 84 ALA A C 1
ATOM 661 O O . ALA A 1 84 ? 27.877 1.202 -26.636 1.00 94.69 84 ALA A O 1
ATOM 662 N N . VAL A 1 85 ? 27.939 0.831 -28.849 1.00 95.12 85 VAL A N 1
ATOM 663 C CA . VAL A 1 85 ? 26.597 0.221 -28.910 1.00 95.12 85 VAL A CA 1
ATOM 664 C C . VAL A 1 85 ? 26.551 -1.118 -28.169 1.00 95.12 85 VAL A C 1
ATOM 666 O O . VAL A 1 85 ? 25.617 -1.386 -27.411 1.00 95.12 85 VAL A O 1
ATOM 669 N N . LEU A 1 86 ? 27.555 -1.976 -28.366 1.00 95.12 86 LEU A N 1
ATOM 670 C CA . LEU A 1 86 ? 27.623 -3.287 -27.721 1.00 95.12 86 LEU A CA 1
ATOM 671 C C . LEU A 1 86 ? 27.828 -3.158 -26.215 1.00 95.12 86 LEU A C 1
ATOM 673 O O . LEU A 1 86 ? 27.177 -3.869 -25.453 1.00 95.12 86 LEU A O 1
ATOM 677 N N . LYS A 1 87 ? 28.653 -2.213 -25.765 1.00 92.56 87 LYS A N 1
ATOM 678 C CA . LYS A 1 87 ? 28.817 -1.895 -24.348 1.00 92.56 87 LYS A CA 1
ATOM 679 C C . LYS A 1 87 ? 27.491 -1.471 -23.724 1.00 92.56 87 LYS A C 1
ATOM 681 O O . LYS A 1 87 ? 27.151 -1.988 -22.665 1.00 92.56 87 LYS A O 1
ATOM 686 N N . ALA A 1 88 ? 26.714 -0.615 -24.391 1.00 92.44 88 ALA A N 1
ATOM 687 C CA . ALA A 1 88 ? 25.383 -0.227 -23.930 1.00 92.44 88 ALA A CA 1
ATOM 688 C C . ALA A 1 88 ? 24.436 -1.434 -23.797 1.00 92.44 88 ALA A C 1
ATOM 690 O O . ALA A 1 88 ? 23.830 -1.641 -22.748 1.00 92.44 88 ALA A O 1
ATOM 691 N N . LEU A 1 89 ? 24.333 -2.262 -24.839 1.00 92.94 89 LEU A N 1
ATOM 692 C CA . LEU A 1 89 ? 23.433 -3.419 -24.845 1.00 92.94 89 LEU A CA 1
ATOM 693 C C . LEU A 1 89 ? 23.824 -4.495 -23.830 1.00 92.94 89 LEU A C 1
ATOM 695 O O . LEU A 1 89 ? 22.953 -5.032 -23.151 1.00 92.94 89 LEU A O 1
ATOM 699 N N . TYR A 1 90 ? 25.114 -4.819 -23.725 1.00 91.00 90 TYR A N 1
ATOM 700 C CA . TYR A 1 90 ? 25.583 -5.852 -22.805 1.00 91.00 90 TYR A CA 1
ATOM 701 C C . TYR A 1 90 ? 25.545 -5.371 -21.360 1.00 91.00 90 TYR A C 1
ATOM 703 O O . TYR A 1 90 ? 25.072 -6.107 -20.505 1.00 91.00 90 TYR A O 1
ATOM 711 N N . TYR A 1 91 ? 25.926 -4.124 -21.067 1.00 89.25 91 TYR A N 1
ATOM 712 C CA . TYR A 1 91 ? 25.809 -3.590 -19.705 1.00 89.25 91 TYR A CA 1
ATOM 713 C C . TYR A 1 91 ? 24.372 -3.697 -19.158 1.00 89.25 91 TYR A C 1
ATOM 715 O O . TYR A 1 91 ? 24.170 -3.926 -17.967 1.00 89.25 91 TYR A O 1
ATOM 723 N N . HIS A 1 92 ? 23.380 -3.610 -20.047 1.00 90.12 92 HIS A N 1
ATOM 724 C CA . HIS A 1 92 ? 21.958 -3.785 -19.754 1.00 90.12 92 HIS A CA 1
ATOM 725 C C . HIS A 1 92 ? 21.390 -5.106 -20.303 1.00 90.12 92 HIS A C 1
ATOM 727 O O . HIS A 1 92 ? 20.229 -5.151 -20.717 1.00 90.12 92 HIS A O 1
ATOM 733 N N . ASN A 1 93 ? 22.205 -6.166 -20.352 1.00 90.25 93 ASN A N 1
ATOM 734 C CA . ASN A 1 93 ? 21.844 -7.435 -20.977 1.00 90.25 93 ASN A CA 1
ATOM 735 C C . ASN A 1 93 ? 20.601 -8.052 -20.324 1.00 90.25 93 ASN A C 1
ATOM 737 O O . ASN A 1 93 ? 20.629 -8.450 -19.158 1.00 90.25 93 ASN A O 1
ATOM 741 N N . TRP A 1 94 ? 19.547 -8.203 -21.128 1.00 90.06 94 TRP A N 1
ATOM 742 C CA . TRP A 1 94 ? 18.257 -8.765 -20.734 1.00 90.06 94 TRP A CA 1
ATOM 743 C C . TRP A 1 94 ? 18.286 -10.260 -20.391 1.00 90.06 94 TRP A C 1
ATOM 745 O O . TRP A 1 94 ? 17.443 -10.725 -19.622 1.00 90.06 94 TRP A O 1
ATOM 755 N N . PHE A 1 95 ? 19.228 -11.019 -20.958 1.00 88.19 95 PHE A N 1
ATOM 756 C CA . PHE A 1 95 ? 19.314 -12.473 -20.776 1.00 88.19 95 PHE A CA 1
ATOM 757 C C . PHE A 1 95 ? 20.024 -12.880 -19.482 1.00 88.19 95 PHE A C 1
ATOM 759 O O . PHE A 1 95 ? 19.793 -13.973 -18.957 1.00 88.19 95 PHE A O 1
ATOM 766 N N . ASN A 1 96 ? 20.862 -11.997 -18.943 1.00 80.94 96 ASN A N 1
ATOM 767 C CA . ASN A 1 96 ? 21.620 -12.265 -17.732 1.00 80.94 96 ASN A CA 1
ATOM 768 C C . ASN A 1 96 ? 20.679 -12.476 -16.529 1.00 80.94 96 ASN A C 1
ATOM 770 O O . ASN A 1 96 ? 19.729 -11.719 -16.332 1.00 80.94 96 ASN A O 1
ATOM 774 N N . GLY A 1 97 ? 20.916 -13.528 -15.739 1.00 68.81 97 GLY A N 1
ATOM 775 C CA . GLY A 1 97 ? 20.066 -13.925 -14.605 1.00 68.81 97 GLY A CA 1
ATOM 776 C C . GLY A 1 97 ? 18.762 -14.649 -14.959 1.00 68.81 97 GLY A C 1
ATOM 777 O O . GLY A 1 97 ? 18.100 -15.159 -14.058 1.00 68.81 97 GLY A O 1
ATOM 778 N N . LYS A 1 98 ? 18.389 -14.735 -16.246 1.00 70.25 98 LYS A N 1
ATOM 779 C CA . LYS A 1 98 ? 17.230 -15.521 -16.715 1.00 70.25 98 LYS A CA 1
ATOM 780 C C . LYS A 1 98 ? 17.623 -16.864 -17.328 1.00 70.25 98 LYS A C 1
ATOM 782 O O . LYS A 1 98 ? 16.838 -17.803 -17.265 1.00 70.25 98 LYS A O 1
ATOM 787 N N . SER A 1 99 ? 18.825 -16.960 -17.900 1.00 58.28 99 SER A N 1
ATOM 788 C CA . SER A 1 99 ? 19.355 -18.181 -18.526 1.00 58.28 99 SER A CA 1
ATOM 789 C C . SER A 1 99 ? 20.527 -18.832 -17.767 1.00 58.28 99 SER A C 1
ATOM 791 O O . SER A 1 99 ? 21.047 -19.843 -18.231 1.00 58.28 99 SER A O 1
ATOM 793 N N . GLY A 1 100 ? 20.955 -18.286 -16.618 1.00 58.91 100 GLY A N 1
ATOM 794 C CA . GLY A 1 100 ? 22.052 -18.827 -15.798 1.00 58.91 100 GLY A CA 1
ATOM 795 C C . GLY A 1 100 ? 22.335 -18.019 -14.522 1.00 58.91 100 GLY A C 1
ATOM 796 O O . GLY A 1 100 ? 21.770 -16.942 -14.331 1.00 58.91 100 GLY A O 1
ATOM 797 N N . GLU A 1 101 ? 23.206 -18.545 -13.651 1.00 58.38 101 GLU A N 1
ATOM 798 C CA . GLU A 1 101 ? 23.697 -17.845 -12.455 1.00 58.38 101 GLU A CA 1
ATOM 799 C C . GLU A 1 101 ? 24.684 -16.732 -12.844 1.00 58.38 101 GLU A C 1
ATOM 801 O O . GLU A 1 101 ? 25.549 -16.911 -13.701 1.00 58.38 101 GLU A O 1
ATOM 806 N N . CYS A 1 102 ? 24.534 -15.570 -12.211 1.00 67.06 102 CYS A N 1
ATOM 807 C CA . CYS A 1 102 ? 25.393 -14.406 -12.396 1.00 67.06 102 CYS A CA 1
ATOM 808 C C . CYS A 1 102 ? 26.859 -14.755 -12.036 1.00 67.06 102 CYS A C 1
ATOM 810 O O . CYS A 1 102 ? 27.119 -15.123 -10.884 1.00 67.06 102 CYS A O 1
ATOM 812 N N . PRO A 1 103 ? 27.828 -14.665 -12.973 1.00 61.06 103 PRO A N 1
ATOM 813 C CA . PRO A 1 103 ? 29.213 -15.042 -12.703 1.00 61.06 103 PRO A CA 1
ATOM 814 C C . PRO A 1 103 ? 29.896 -13.969 -11.836 1.00 61.06 103 PRO A C 1
ATOM 816 O O . PRO A 1 103 ? 30.415 -12.977 -12.346 1.00 61.06 103 PRO A O 1
ATOM 819 N N . GLY A 1 104 ? 29.854 -14.144 -10.510 1.00 56.94 104 GLY A N 1
ATOM 820 C CA . GLY A 1 104 ? 30.456 -13.219 -9.538 1.00 56.94 104 GLY A CA 1
ATOM 821 C C . GLY A 1 104 ? 29.826 -13.312 -8.146 1.00 56.94 104 GLY A C 1
ATOM 822 O O . GLY A 1 104 ? 29.285 -12.336 -7.641 1.00 56.94 104 GLY A O 1
ATOM 823 N N . SER A 1 105 ? 29.851 -14.492 -7.525 1.00 53.66 105 SER A N 1
ATOM 824 C CA . SER A 1 105 ? 28.928 -14.880 -6.448 1.00 53.66 105 SER A CA 1
ATOM 825 C C . SER A 1 105 ? 29.177 -14.330 -5.030 1.00 53.66 105 SER A C 1
ATOM 827 O O . SER A 1 105 ? 28.531 -14.826 -4.115 1.00 53.66 105 SER A O 1
ATOM 829 N N . GLU A 1 106 ? 30.041 -13.333 -4.782 1.00 54.75 106 GLU A N 1
ATOM 830 C CA . GLU A 1 106 ? 30.219 -12.829 -3.394 1.00 54.75 106 GLU A CA 1
ATOM 831 C C . GLU A 1 106 ? 30.379 -11.304 -3.218 1.00 54.75 106 GLU A C 1
ATOM 833 O O . GLU A 1 106 ? 29.999 -10.793 -2.165 1.00 54.75 106 GLU A O 1
ATOM 838 N N . GLN A 1 107 ? 30.909 -10.549 -4.194 1.00 57.16 107 GLN A N 1
ATOM 839 C CA . GLN A 1 107 ? 31.153 -9.091 -4.048 1.00 57.16 107 GLN A CA 1
ATOM 840 C C . GLN A 1 107 ? 30.906 -8.259 -5.326 1.00 57.16 107 GLN A C 1
ATOM 842 O O . GLN A 1 107 ? 30.985 -7.032 -5.274 1.00 57.16 107 GLN A O 1
ATOM 847 N N . GLY A 1 108 ? 30.627 -8.902 -6.467 1.00 63.59 108 GLY A N 1
ATOM 848 C CA . GLY A 1 108 ? 30.383 -8.241 -7.754 1.00 63.59 108 GLY A CA 1
ATOM 849 C C . GLY A 1 108 ? 28.892 -8.063 -8.053 1.00 63.59 108 GLY A C 1
ATOM 850 O O . GLY A 1 108 ? 28.062 -8.830 -7.573 1.00 63.59 108 GLY A O 1
ATOM 851 N N . GLY A 1 109 ? 28.549 -7.038 -8.836 1.00 74.31 109 GLY A N 1
ATOM 852 C CA . GLY A 1 109 ? 27.188 -6.812 -9.336 1.00 74.31 109 GLY A CA 1
ATOM 853 C C . GLY A 1 109 ? 26.981 -7.393 -10.737 1.00 74.31 109 GLY A C 1
ATOM 854 O O . GLY A 1 109 ? 27.942 -7.700 -11.442 1.00 74.31 109 GLY A O 1
ATOM 855 N N . CYS A 1 110 ? 25.732 -7.498 -11.186 1.00 79.88 110 CYS A N 1
ATOM 856 C CA . CYS A 1 110 ? 25.422 -7.871 -12.568 1.00 79.88 110 CYS A CA 1
ATOM 857 C C . CYS A 1 110 ? 24.142 -7.226 -13.080 1.00 79.88 110 CYS A C 1
ATOM 859 O O . CYS A 1 110 ? 23.348 -6.689 -12.308 1.00 79.88 110 CYS A O 1
ATOM 861 N N . SER A 1 111 ? 23.928 -7.284 -14.398 1.00 78.06 111 SER A N 1
ATOM 862 C CA . SER A 1 111 ? 22.726 -6.703 -15.014 1.00 78.06 111 SER A CA 1
ATOM 863 C C . SER A 1 111 ? 21.430 -7.351 -14.505 1.00 78.06 111 SER A C 1
ATOM 865 O O . SER A 1 111 ? 20.416 -6.670 -14.392 1.00 78.06 111 SER A O 1
ATOM 867 N N . ALA A 1 112 ? 21.484 -8.617 -14.071 1.00 78.94 112 ALA A N 1
ATOM 868 C CA . ALA A 1 112 ? 20.372 -9.322 -13.429 1.00 78.94 112 ALA A CA 1
ATOM 869 C C . ALA A 1 112 ? 19.880 -8.676 -12.119 1.00 78.94 112 ALA A C 1
ATOM 871 O O . ALA A 1 112 ? 18.735 -8.889 -11.725 1.00 78.94 112 ALA A O 1
ATOM 872 N N . SER A 1 113 ? 20.728 -7.899 -11.436 1.00 76.44 113 SER A N 1
ATOM 873 C CA . SER A 1 113 ? 20.357 -7.183 -10.210 1.00 76.44 113 SER A CA 1
ATOM 874 C C . SER A 1 113 ? 19.398 -6.015 -10.468 1.00 76.44 113 SER A C 1
ATOM 876 O O . SER A 1 113 ? 18.856 -5.459 -9.517 1.00 76.44 113 SER A O 1
ATOM 878 N N . PHE A 1 114 ? 19.179 -5.640 -11.733 1.00 78.50 114 PHE A N 1
ATOM 879 C CA . PHE A 1 114 ? 18.315 -4.532 -12.125 1.00 78.50 114 PHE A CA 1
ATOM 880 C C . PHE A 1 114 ? 17.100 -5.023 -12.910 1.00 78.50 114 PHE A C 1
ATOM 882 O O . PHE A 1 114 ? 17.179 -5.906 -13.765 1.00 78.50 114 PHE A O 1
ATOM 889 N N . SER A 1 115 ? 15.955 -4.381 -12.675 1.00 79.56 115 SER A N 1
ATOM 890 C CA . SER A 1 115 ? 14.708 -4.700 -13.383 1.00 79.56 115 SER A CA 1
ATOM 891 C C . SER A 1 115 ? 14.518 -3.908 -14.685 1.00 79.56 115 SER A C 1
ATOM 893 O O . SER A 1 115 ? 13.428 -3.931 -15.255 1.00 79.56 115 SER A O 1
ATOM 895 N N . SER A 1 116 ? 15.563 -3.215 -15.152 1.00 86.06 116 SER A N 1
ATOM 896 C CA . SER A 1 116 ? 15.576 -2.399 -16.370 1.00 86.06 116 SER A CA 1
ATOM 897 C C . SER A 1 116 ? 16.682 -2.883 -17.303 1.00 86.06 116 SER A C 1
ATOM 899 O O . SER A 1 116 ? 17.863 -2.620 -17.071 1.00 86.06 116 SER A O 1
ATOM 901 N N . ASN A 1 117 ? 16.295 -3.601 -18.359 1.00 89.75 117 ASN A N 1
ATOM 902 C CA . ASN A 1 117 ? 17.232 -4.214 -19.301 1.00 89.75 117 ASN A CA 1
ATOM 903 C C . ASN A 1 117 ? 16.936 -3.794 -20.739 1.00 89.75 117 ASN A C 1
ATOM 905 O O . ASN A 1 117 ? 15.773 -3.710 -21.134 1.00 89.75 117 ASN A O 1
ATOM 909 N N . ALA A 1 118 ? 17.979 -3.558 -21.532 1.00 92.38 118 ALA A N 1
ATOM 910 C CA . ALA A 1 118 ? 17.844 -3.127 -22.914 1.00 92.38 118 ALA A CA 1
ATOM 911 C C . ALA A 1 118 ? 17.340 -4.287 -23.779 1.00 92.38 118 ALA A C 1
ATOM 913 O O . ALA A 1 118 ? 17.923 -5.372 -23.783 1.00 92.38 118 ALA A O 1
ATOM 914 N N . PHE A 1 119 ? 16.263 -4.053 -24.530 1.00 93.81 119 PHE A N 1
ATOM 915 C CA . PHE A 1 119 ? 15.705 -5.063 -25.430 1.00 93.81 119 PHE A CA 1
ATOM 916 C C . PHE A 1 119 ? 15.672 -4.631 -26.895 1.00 93.81 119 PHE A C 1
ATOM 918 O O . PHE A 1 119 ? 15.553 -5.487 -27.772 1.00 93.81 119 PHE A O 1
ATOM 925 N N . TRP A 1 120 ? 15.758 -3.333 -27.189 1.00 95.38 120 TRP A N 1
ATOM 926 C CA . TRP A 1 120 ? 15.731 -2.817 -28.557 1.00 95.38 120 TRP A CA 1
ATOM 927 C C . TRP A 1 120 ? 16.681 -1.634 -28.705 1.00 95.38 120 TRP A C 1
ATOM 929 O O . TRP A 1 120 ? 16.753 -0.770 -27.829 1.00 95.38 120 TRP A O 1
ATOM 939 N N . VAL A 1 121 ? 17.383 -1.586 -29.834 1.00 95.88 121 VAL A N 1
ATOM 940 C CA . VAL A 1 121 ? 18.260 -0.479 -30.223 1.00 95.88 121 VAL A CA 1
ATOM 941 C C . VAL A 1 121 ? 18.034 -0.110 -31.682 1.00 95.88 121 VAL A C 1
ATOM 943 O O . VAL A 1 121 ? 17.732 -0.964 -32.521 1.00 95.88 121 VAL A O 1
ATOM 946 N N . GLY A 1 122 ? 18.191 1.172 -31.987 1.00 95.56 122 GLY A N 1
ATOM 947 C CA . GLY A 1 122 ? 18.102 1.662 -33.348 1.00 95.56 122 GLY A CA 1
ATOM 948 C C . GLY A 1 122 ? 18.042 3.175 -33.412 1.00 95.56 122 GLY A C 1
ATOM 949 O O . GLY A 1 122 ? 18.420 3.882 -32.475 1.00 95.56 122 GLY A O 1
ATOM 950 N N . ILE A 1 123 ? 17.524 3.660 -34.533 1.00 95.50 123 ILE A N 1
ATOM 951 C CA . ILE A 1 123 ? 17.278 5.077 -34.768 1.00 95.50 123 ILE A CA 1
ATOM 952 C C . ILE A 1 123 ? 15.781 5.357 -34.863 1.00 95.50 123 ILE A C 1
ATOM 954 O O . ILE A 1 123 ? 14.983 4.485 -35.215 1.00 95.50 123 ILE A O 1
ATOM 958 N N . ALA A 1 124 ? 15.401 6.593 -34.578 1.00 95.06 124 ALA A N 1
ATOM 959 C CA . ALA A 1 124 ? 14.044 7.087 -34.722 1.00 95.06 124 ALA A CA 1
ATOM 960 C C . ALA A 1 124 ? 14.049 8.479 -35.350 1.00 95.06 124 ALA A C 1
ATOM 962 O O . ALA A 1 124 ? 14.968 9.260 -35.121 1.00 95.06 124 ALA A O 1
ATOM 963 N N . GLY A 1 125 ? 13.028 8.802 -36.138 1.00 93.94 125 GLY A N 1
ATOM 964 C CA . GLY A 1 125 ? 12.925 10.105 -36.787 1.00 93.94 125 GLY A CA 1
ATOM 965 C C . GLY A 1 125 ? 11.598 10.314 -37.507 1.00 93.94 125 GLY A C 1
ATOM 966 O O . GLY A 1 125 ? 10.764 9.411 -37.600 1.00 93.94 125 GLY A O 1
ATOM 967 N N . ARG A 1 126 ? 11.390 11.539 -38.000 1.00 91.31 126 ARG A N 1
ATOM 968 C CA . ARG A 1 126 ? 10.171 11.938 -38.735 1.00 91.31 126 ARG A CA 1
ATOM 969 C C . ARG A 1 126 ? 10.401 12.161 -40.227 1.00 91.31 126 ARG A C 1
ATOM 971 O O . ARG A 1 126 ? 9.464 12.484 -40.953 1.00 91.31 126 ARG A O 1
ATOM 978 N N . ARG A 1 127 ? 11.646 12.017 -40.681 1.00 90.19 127 ARG A N 1
ATOM 979 C CA . ARG A 1 127 ? 12.015 12.096 -42.095 1.00 90.19 127 ARG A CA 1
ATOM 980 C C . ARG A 1 127 ? 11.487 10.879 -42.866 1.00 90.19 127 ARG A C 1
ATOM 982 O O . ARG A 1 127 ? 10.880 9.981 -42.291 1.00 90.19 127 ARG A O 1
ATOM 989 N N . SER A 1 128 ? 11.685 10.856 -44.184 1.00 91.44 128 SER A N 1
ATOM 990 C CA . SER A 1 128 ? 11.201 9.762 -45.028 1.00 91.44 128 SER A CA 1
ATOM 991 C C . SER A 1 128 ? 11.769 8.404 -44.601 1.00 91.44 128 SER A C 1
ATOM 993 O O . SER A 1 128 ? 12.947 8.279 -44.264 1.00 91.44 128 SER A O 1
ATOM 995 N N . ASP A 1 129 ? 10.946 7.359 -44.700 1.00 90.44 129 ASP A N 1
ATOM 996 C CA . ASP A 1 129 ? 11.346 5.991 -44.355 1.00 90.44 129 ASP A CA 1
ATOM 997 C C . ASP A 1 129 ? 12.584 5.517 -45.129 1.00 90.44 129 ASP A C 1
ATOM 999 O O . ASP A 1 129 ? 13.363 4.718 -44.614 1.00 90.44 129 ASP A O 1
ATOM 1003 N N . ALA A 1 130 ? 12.771 5.990 -46.366 1.00 91.88 130 ALA A N 1
ATOM 1004 C CA . ALA A 1 130 ? 13.947 5.680 -47.177 1.00 91.88 130 ALA A CA 1
ATOM 1005 C C . ALA A 1 130 ? 15.231 6.237 -46.544 1.00 91.88 130 ALA A C 1
ATOM 1007 O O . ALA A 1 130 ? 16.189 5.488 -46.373 1.00 91.88 130 ALA A O 1
ATOM 1008 N N . PHE A 1 131 ? 15.207 7.504 -46.115 1.00 93.69 131 PHE A N 1
ATOM 1009 C CA . PHE A 1 131 ? 16.329 8.147 -45.433 1.00 93.69 131 PHE A CA 1
ATOM 1010 C C . PHE A 1 131 ? 16.666 7.431 -44.121 1.00 93.69 131 PHE A C 1
ATOM 1012 O O . PHE A 1 131 ? 17.819 7.098 -43.872 1.00 93.69 131 PHE A O 1
ATOM 1019 N N . LEU A 1 132 ? 15.655 7.112 -43.306 1.00 93.69 132 LEU A N 1
ATOM 1020 C CA . LEU A 1 132 ? 15.879 6.390 -42.050 1.00 93.69 132 LEU A CA 1
ATOM 1021 C C . LEU A 1 132 ? 16.417 4.970 -42.286 1.00 93.69 132 LEU A C 1
ATOM 1023 O O . LEU A 1 132 ? 17.232 4.483 -41.514 1.00 93.69 132 LEU A O 1
ATOM 1027 N N . THR A 1 133 ? 16.010 4.299 -43.363 1.00 94.00 133 THR A N 1
ATOM 1028 C CA . THR A 1 133 ? 16.555 2.969 -43.690 1.00 94.00 133 THR A CA 1
ATOM 1029 C C . THR A 1 133 ? 18.033 3.055 -44.068 1.00 94.00 133 THR A C 1
ATOM 1031 O O . THR A 1 133 ? 18.813 2.211 -43.645 1.00 94.00 133 THR A O 1
ATOM 1034 N N . GLU A 1 134 ? 18.428 4.073 -44.832 1.00 93.94 134 GLU A N 1
ATOM 1035 C CA . GLU A 1 134 ? 19.824 4.295 -45.221 1.00 93.94 134 GLU A CA 1
ATOM 1036 C C . GLU A 1 134 ? 20.716 4.559 -44.001 1.00 93.94 134 GLU A C 1
ATOM 1038 O O . GLU A 1 134 ? 21.732 3.886 -43.824 1.00 93.94 134 GLU A O 1
ATOM 1043 N N . VAL A 1 135 ? 20.288 5.459 -43.109 1.00 94.12 135 VAL A N 1
ATOM 1044 C CA . VAL A 1 135 ? 21.016 5.752 -41.865 1.00 94.12 135 VAL A CA 1
ATOM 1045 C C . VAL A 1 135 ? 21.100 4.508 -40.975 1.00 94.12 135 VAL A C 1
ATOM 1047 O O . VAL A 1 135 ? 22.164 4.208 -40.443 1.00 94.12 135 VAL A O 1
ATOM 1050 N N . ALA A 1 136 ? 20.015 3.736 -40.845 1.00 94.75 136 ALA A N 1
ATOM 1051 C CA . ALA A 1 136 ? 20.008 2.518 -40.034 1.00 94.75 136 ALA A CA 1
ATOM 1052 C C . ALA A 1 136 ? 20.926 1.419 -40.597 1.00 94.75 136 ALA A C 1
ATOM 1054 O O . ALA A 1 136 ? 21.569 0.698 -39.834 1.00 94.75 136 ALA A O 1
ATOM 1055 N N . LEU A 1 137 ? 21.022 1.297 -41.924 1.00 94.44 137 LEU A N 1
ATOM 1056 C CA . LEU A 1 137 ? 21.959 0.375 -42.565 1.00 94.44 137 LEU A CA 1
ATOM 1057 C C . LEU A 1 137 ? 23.415 0.784 -42.308 1.00 94.44 137 LEU A C 1
ATOM 1059 O O . LEU A 1 137 ? 24.228 -0.090 -42.025 1.00 94.44 137 LEU A O 1
ATOM 1063 N N . ASN A 1 138 ? 23.729 2.084 -42.343 1.00 93.94 138 ASN A N 1
ATOM 1064 C CA . ASN A 1 138 ? 25.064 2.589 -42.000 1.00 93.94 138 ASN A CA 1
ATOM 1065 C C . ASN A 1 138 ? 25.390 2.424 -40.503 1.00 93.94 138 ASN A C 1
ATOM 1067 O O . ASN A 1 138 ? 26.529 2.172 -40.140 1.00 93.94 138 ASN A O 1
ATOM 1071 N N . ALA A 1 139 ? 24.380 2.527 -39.637 1.00 94.06 139 ALA A N 1
ATOM 1072 C CA . ALA A 1 139 ? 24.491 2.313 -38.194 1.00 94.06 139 ALA A CA 1
ATOM 1073 C C . ALA A 1 139 ? 24.436 0.827 -37.774 1.00 94.06 139 ALA A C 1
ATOM 1075 O O . ALA A 1 139 ? 24.423 0.513 -36.586 1.00 94.06 139 ALA A O 1
ATOM 1076 N N . SER A 1 140 ? 24.365 -0.113 -38.723 1.00 95.38 140 SER A N 1
ATOM 1077 C CA . SER A 1 140 ? 24.291 -1.542 -38.407 1.00 95.38 140 SER A CA 1
ATOM 1078 C C . SER A 1 140 ? 25.634 -2.086 -37.913 1.00 95.38 140 SER A C 1
ATOM 1080 O O . SER A 1 140 ? 26.682 -1.805 -38.484 1.00 95.38 140 SER A O 1
ATOM 1082 N N . LEU A 1 141 ? 25.593 -2.936 -36.887 1.00 95.81 141 LEU A N 1
ATOM 1083 C CA . LEU A 1 141 ? 26.790 -3.490 -36.246 1.00 95.81 141 LEU A CA 1
ATOM 1084 C C . LEU A 1 141 ? 27.505 -4.525 -37.125 1.00 95.81 141 LEU A C 1
ATOM 1086 O O . LEU A 1 141 ? 26.860 -5.321 -37.816 1.00 95.81 141 LEU A O 1
ATOM 1090 N N . MET A 1 142 ? 28.837 -4.607 -37.035 1.00 95.50 142 MET A N 1
ATOM 1091 C CA . MET A 1 142 ? 29.581 -5.653 -37.738 1.00 95.50 142 MET A CA 1
ATOM 1092 C C . MET A 1 142 ? 29.381 -7.031 -37.082 1.00 95.50 142 MET A C 1
ATOM 1094 O O . MET A 1 142 ? 29.704 -7.206 -35.902 1.00 95.50 142 MET A O 1
ATOM 1098 N N . PRO A 1 143 ? 29.004 -8.083 -37.839 1.00 95.75 143 PRO A N 1
ATOM 1099 C CA . PRO A 1 143 ? 28.813 -9.433 -37.295 1.00 95.75 143 PRO A CA 1
ATOM 1100 C C . PRO A 1 143 ? 30.031 -10.015 -36.563 1.00 95.75 143 PRO A C 1
ATOM 1102 O O . PRO A 1 143 ? 29.896 -10.886 -35.701 1.00 95.75 143 PRO A O 1
ATOM 1105 N N . ALA A 1 144 ? 31.242 -9.599 -36.943 1.00 95.50 144 ALA A N 1
ATOM 1106 C CA . ALA A 1 144 ? 32.475 -10.014 -36.279 1.00 95.50 144 ALA A CA 1
ATOM 1107 C C . ALA A 1 144 ? 32.600 -9.395 -34.876 1.00 95.50 144 ALA A C 1
ATOM 1109 O O . ALA A 1 144 ? 32.925 -10.112 -33.930 1.00 95.50 144 ALA A O 1
ATOM 1110 N N . MET A 1 145 ? 32.267 -8.107 -34.731 1.00 95.38 145 MET A N 1
ATOM 1111 C CA . MET A 1 145 ? 32.314 -7.393 -33.453 1.00 95.38 145 MET A CA 1
ATOM 1112 C C . MET A 1 145 ? 31.285 -7.946 -32.468 1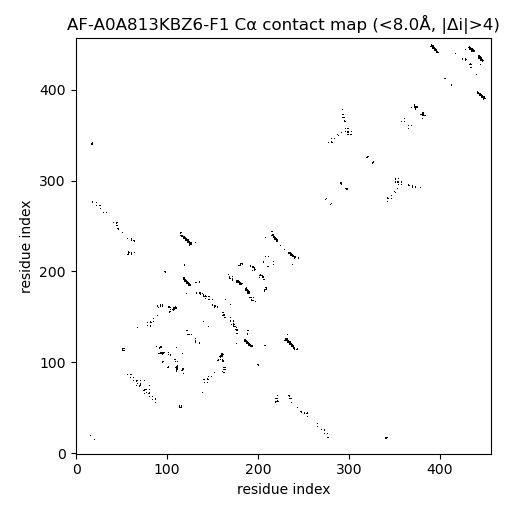.00 95.38 145 MET A C 1
ATOM 1114 O O . MET A 1 145 ? 31.652 -8.285 -31.346 1.00 95.38 145 MET A O 1
ATOM 1118 N N . VAL A 1 146 ? 30.037 -8.159 -32.907 1.00 95.44 146 VAL A N 1
ATOM 1119 C CA . VAL A 1 146 ? 28.971 -8.727 -32.056 1.00 95.44 146 VAL A CA 1
ATOM 1120 C C . VAL A 1 146 ? 29.378 -10.094 -31.480 1.00 95.44 146 VAL A C 1
ATOM 1122 O O . VAL A 1 146 ? 29.211 -10.349 -30.287 1.00 95.44 146 VAL A O 1
ATOM 1125 N N . ARG A 1 147 ? 29.961 -10.976 -32.307 1.00 95.31 147 ARG A N 1
ATOM 1126 C CA . ARG A 1 147 ? 30.412 -12.316 -31.881 1.00 95.31 147 ARG A CA 1
ATOM 1127 C C . ARG A 1 147 ? 31.641 -12.278 -30.973 1.00 95.31 147 ARG A C 1
ATOM 1129 O O . ARG A 1 147 ? 31.713 -13.053 -30.016 1.00 95.31 147 ARG A O 1
ATOM 1136 N N . SER A 1 148 ? 32.585 -11.380 -31.255 1.00 94.25 148 SER A N 1
ATOM 1137 C CA . SER A 1 148 ? 33.753 -11.154 -30.397 1.00 94.25 148 SER A CA 1
ATOM 1138 C C . SER A 1 148 ? 33.318 -10.694 -29.003 1.00 94.25 148 SER A C 1
ATOM 1140 O O . SER A 1 148 ? 33.747 -11.256 -27.997 1.00 94.25 148 SER A O 1
ATOM 1142 N N . TRP A 1 149 ? 32.378 -9.747 -28.944 1.00 93.00 149 TRP A N 1
ATOM 1143 C CA . TRP A 1 149 ? 31.865 -9.208 -27.689 1.00 93.00 149 TRP A CA 1
ATOM 1144 C C . TRP A 1 149 ? 31.092 -10.243 -26.871 1.00 93.00 149 TRP A C 1
ATOM 1146 O O . TRP A 1 149 ? 31.286 -10.328 -25.663 1.00 93.00 149 TRP A O 1
ATOM 1156 N N . ASN A 1 150 ? 30.290 -11.100 -27.518 1.00 92.44 150 ASN A N 1
ATOM 1157 C CA . ASN A 1 150 ? 29.609 -12.191 -26.812 1.00 92.44 150 ASN A CA 1
ATOM 1158 C C . ASN A 1 150 ? 30.598 -13.190 -26.192 1.00 92.44 150 ASN A C 1
ATOM 1160 O O . ASN A 1 150 ? 30.394 -13.669 -25.078 1.00 92.44 150 ASN A O 1
ATOM 1164 N N . THR A 1 151 ? 31.685 -13.490 -26.911 1.00 91.50 151 THR A N 1
ATOM 1165 C CA . THR A 1 151 ? 32.768 -14.342 -26.398 1.00 91.50 151 THR A CA 1
ATOM 1166 C C . THR A 1 151 ? 33.433 -13.690 -25.189 1.00 91.50 151 THR A C 1
ATOM 1168 O O . THR A 1 151 ? 33.586 -14.345 -24.162 1.00 91.50 151 THR A O 1
ATOM 1171 N N . TYR A 1 152 ? 33.763 -12.398 -25.277 1.00 89.50 152 TYR A N 1
ATOM 1172 C CA . TYR A 1 152 ? 34.320 -11.633 -24.160 1.00 89.50 152 TYR A CA 1
ATOM 1173 C C . TYR A 1 152 ? 33.386 -11.639 -22.939 1.00 89.50 152 TYR A C 1
ATOM 1175 O O . TYR A 1 152 ? 33.820 -11.973 -21.839 1.00 89.50 152 TYR A O 1
ATOM 1183 N N . ALA A 1 153 ? 32.091 -11.387 -23.142 1.00 88.31 153 ALA A N 1
ATOM 1184 C CA . ALA A 1 153 ? 31.092 -11.398 -22.077 1.00 88.31 153 ALA A CA 1
ATOM 1185 C C . ALA A 1 153 ? 30.932 -12.777 -21.405 1.00 88.31 153 ALA A C 1
ATOM 1187 O O . ALA A 1 153 ? 30.602 -12.851 -20.226 1.00 88.31 153 ALA A O 1
ATOM 1188 N N . SER A 1 154 ? 31.195 -13.877 -22.122 1.00 85.19 154 SER A N 1
ATOM 1189 C CA . SER A 1 154 ? 31.113 -15.236 -21.560 1.00 85.19 154 SER A CA 1
ATOM 1190 C C . SER A 1 154 ? 32.271 -15.606 -20.625 1.00 85.19 154 SER A C 1
ATOM 1192 O O . SER A 1 154 ? 32.118 -16.494 -19.790 1.00 85.19 154 SER A O 1
ATOM 1194 N N . VAL A 1 155 ? 33.423 -14.940 -20.762 1.00 85.12 155 VAL A N 1
ATOM 1195 C CA . VAL A 1 155 ? 34.639 -15.198 -19.965 1.00 85.12 155 VAL A CA 1
ATOM 1196 C C . VAL A 1 155 ? 34.947 -14.069 -18.980 1.00 85.12 155 VAL A C 1
ATOM 1198 O O . VAL A 1 155 ? 36.007 -14.062 -18.354 1.00 85.12 155 VAL A O 1
ATOM 1201 N N . GLN A 1 156 ? 34.045 -13.093 -18.871 1.00 83.12 156 GLN A N 1
ATOM 1202 C CA . GLN A 1 156 ? 34.231 -11.901 -18.059 1.00 83.12 156 GLN A CA 1
ATOM 1203 C C . GLN A 1 156 ? 34.329 -12.254 -16.566 1.00 83.12 156 GLN A C 1
ATOM 1205 O O . GLN A 1 156 ? 33.570 -13.084 -16.065 1.00 83.12 156 GLN A O 1
ATOM 1210 N N . ASN A 1 157 ? 35.237 -11.584 -15.852 1.00 81.25 157 ASN A N 1
ATOM 1211 C CA . ASN A 1 157 ? 35.393 -11.684 -14.397 1.00 81.25 157 ASN A CA 1
ATOM 1212 C C . ASN A 1 157 ? 35.693 -10.305 -13.779 1.00 81.25 157 ASN A C 1
ATOM 1214 O O . ASN A 1 157 ? 36.648 -10.131 -13.022 1.00 81.25 157 ASN A O 1
ATOM 1218 N N . ASP A 1 158 ? 34.908 -9.307 -14.179 1.00 81.19 158 ASP A N 1
ATOM 1219 C CA . ASP A 1 158 ? 35.013 -7.940 -13.671 1.00 81.19 158 ASP A CA 1
ATOM 1220 C C . ASP A 1 158 ? 34.109 -7.735 -12.446 1.00 81.19 158 ASP A C 1
ATOM 1222 O O . ASP A 1 158 ? 33.235 -8.549 -12.150 1.00 81.19 158 ASP A O 1
ATOM 1226 N N . LEU A 1 159 ? 34.269 -6.598 -11.756 1.00 80.94 159 LEU A N 1
ATOM 1227 C CA . LEU A 1 159 ? 33.403 -6.206 -10.633 1.00 80.94 159 LEU A CA 1
ATOM 1228 C C . LEU A 1 159 ? 31.914 -6.131 -11.027 1.00 80.94 159 LEU A C 1
ATOM 1230 O O . LEU A 1 159 ? 31.043 -6.326 -10.181 1.00 80.94 159 LEU A O 1
ATOM 1234 N N . PHE A 1 160 ? 31.629 -5.832 -12.298 1.00 83.25 160 PHE A N 1
ATOM 1235 C CA . PHE A 1 160 ? 30.287 -5.860 -12.868 1.00 83.25 160 PHE A CA 1
ATOM 1236 C C . PHE A 1 160 ? 30.242 -6.796 -14.074 1.00 83.25 160 PHE A C 1
ATOM 1238 O O . PHE A 1 160 ? 30.871 -6.506 -15.093 1.00 83.25 160 PHE A O 1
ATOM 1245 N N . ASN A 1 161 ? 29.482 -7.887 -13.969 1.00 84.19 161 ASN A N 1
ATOM 1246 C CA . ASN A 1 161 ? 29.388 -8.901 -15.015 1.00 84.19 161 ASN A CA 1
ATOM 1247 C C . ASN A 1 161 ? 28.076 -8.783 -15.800 1.00 84.19 161 ASN A C 1
ATOM 1249 O O . ASN A 1 161 ? 26.983 -8.840 -15.228 1.00 84.19 161 ASN A O 1
ATOM 1253 N N . PHE A 1 162 ? 28.171 -8.634 -17.119 1.00 81.94 162 PHE A N 1
ATOM 1254 C CA . PHE A 1 162 ? 26.997 -8.493 -17.983 1.00 81.94 162 PHE A CA 1
ATOM 1255 C C . PHE A 1 162 ? 26.504 -9.810 -18.599 1.00 81.94 162 PHE A C 1
ATOM 1257 O O . PHE A 1 162 ? 25.370 -9.861 -19.077 1.00 81.94 162 PHE A O 1
ATOM 1264 N N . GLY A 1 163 ? 27.300 -10.881 -18.553 1.00 85.06 163 GLY A N 1
ATOM 1265 C CA . GLY A 1 163 ? 26.939 -12.192 -19.095 1.00 85.06 163 GLY A CA 1
ATOM 1266 C C . GLY A 1 163 ? 26.777 -12.226 -20.621 1.00 85.06 163 GLY A C 1
ATOM 1267 O O . GLY A 1 163 ? 26.665 -11.199 -21.295 1.00 85.06 163 GLY A O 1
ATOM 1268 N N . SER A 1 164 ? 26.760 -13.431 -21.189 1.00 89.12 164 SER A N 1
ATOM 1269 C CA . SER A 1 164 ? 26.565 -13.642 -22.627 1.00 89.12 164 SER A CA 1
ATOM 1270 C C . SER A 1 164 ? 25.084 -13.635 -23.029 1.00 89.12 164 SER A C 1
ATOM 1272 O O . SER A 1 164 ? 24.177 -13.766 -22.204 1.00 89.12 164 SER A O 1
ATOM 1274 N N . MET A 1 165 ? 24.831 -13.460 -24.324 1.00 90.50 165 MET A N 1
ATOM 1275 C CA . MET A 1 165 ? 23.516 -13.600 -24.946 1.00 90.50 165 MET A CA 1
ATOM 1276 C C . MET A 1 165 ? 23.398 -14.953 -25.673 1.00 90.50 165 MET A C 1
ATOM 1278 O O . MET A 1 165 ? 24.404 -15.461 -26.192 1.00 90.50 165 MET A O 1
ATOM 1282 N N . PRO A 1 166 ? 22.181 -15.526 -25.775 1.00 91.88 166 PRO A N 1
ATOM 1283 C CA . PRO A 1 166 ? 21.913 -16.698 -26.605 1.00 91.88 166 PRO A CA 1
ATOM 1284 C C . PRO A 1 166 ? 22.259 -16.462 -28.077 1.00 91.88 166 PRO A C 1
ATOM 1286 O O . PRO A 1 166 ? 22.196 -15.336 -28.581 1.00 91.88 166 PRO A O 1
ATOM 1289 N N . THR A 1 167 ? 22.576 -17.539 -28.793 1.00 91.25 167 THR A N 1
ATOM 1290 C CA . THR A 1 167 ? 22.971 -17.503 -30.209 1.00 91.25 167 THR A CA 1
ATOM 1291 C C . THR A 1 167 ? 21.959 -16.783 -31.099 1.00 91.25 167 THR A C 1
ATOM 1293 O O . THR A 1 167 ? 22.334 -16.000 -31.966 1.00 91.25 167 THR A O 1
ATOM 1296 N N . GLU A 1 168 ? 20.673 -16.966 -30.829 1.00 92.44 168 GLU A N 1
ATOM 1297 C CA . GLU A 1 168 ? 19.547 -16.393 -31.554 1.00 92.44 168 GLU A CA 1
ATOM 1298 C C . GLU A 1 168 ? 19.510 -14.864 -31.431 1.00 92.44 168 GLU A C 1
ATOM 1300 O O . GLU A 1 168 ? 19.235 -14.164 -32.412 1.00 92.44 168 GLU A O 1
ATOM 1305 N N . ALA A 1 169 ? 19.824 -14.340 -30.243 1.00 92.50 169 ALA A N 1
ATOM 1306 C CA . ALA A 1 169 ? 19.908 -12.907 -29.981 1.00 92.50 169 ALA A CA 1
ATOM 1307 C C . ALA A 1 169 ? 21.168 -12.298 -30.617 1.00 92.50 169 ALA A C 1
ATOM 1309 O O . ALA A 1 169 ? 21.097 -11.234 -31.235 1.00 92.50 169 ALA A O 1
ATOM 1310 N N . VAL A 1 170 ? 22.300 -13.008 -30.550 1.00 94.00 170 VAL A N 1
ATOM 1311 C CA . VAL A 1 170 ? 23.565 -12.606 -31.189 1.00 94.00 170 VAL A CA 1
ATOM 1312 C C . VAL A 1 170 ? 23.415 -12.512 -32.708 1.00 94.00 170 VAL A C 1
ATOM 1314 O O . VAL A 1 170 ? 23.825 -11.519 -33.304 1.00 94.00 170 VAL A O 1
ATOM 1317 N N . GLU A 1 171 ? 22.791 -13.504 -33.345 1.00 94.12 171 GLU A N 1
ATOM 1318 C CA . GLU A 1 171 ? 22.506 -13.487 -34.787 1.00 94.12 171 GLU A CA 1
ATOM 1319 C C . GLU A 1 171 ? 21.593 -12.328 -35.185 1.00 94.12 171 GLU A C 1
ATOM 1321 O O . GLU A 1 171 ? 21.765 -11.715 -36.241 1.00 94.12 171 GLU A O 1
ATOM 1326 N N . THR A 1 172 ? 20.622 -12.017 -34.331 1.00 93.50 172 THR A N 1
ATOM 1327 C CA . THR A 1 172 ? 19.688 -10.920 -34.562 1.00 93.50 172 THR A CA 1
ATOM 1328 C C . THR A 1 172 ? 20.390 -9.565 -34.488 1.00 93.50 172 THR A C 1
ATOM 1330 O O . THR A 1 172 ? 20.165 -8.722 -35.356 1.00 93.50 172 THR A O 1
ATOM 1333 N N . LEU A 1 173 ? 21.267 -9.363 -33.499 1.00 94.06 173 LEU A N 1
ATOM 1334 C CA . LEU A 1 173 ? 22.081 -8.149 -33.374 1.00 94.06 173 LEU A CA 1
ATOM 1335 C C . LEU A 1 173 ? 23.117 -8.010 -34.493 1.00 94.06 173 LEU A C 1
ATOM 1337 O O . LEU A 1 173 ? 23.383 -6.899 -34.939 1.00 94.06 173 LEU A O 1
ATOM 1341 N N . ALA A 1 174 ? 23.679 -9.127 -34.960 1.00 95.06 174 ALA A N 1
ATOM 1342 C CA . ALA A 1 174 ? 24.609 -9.165 -36.086 1.00 95.06 174 ALA A CA 1
ATOM 1343 C C . ALA A 1 174 ? 23.928 -8.941 -37.449 1.00 95.06 174 ALA A C 1
ATOM 1345 O O . ALA A 1 174 ? 24.609 -8.780 -38.459 1.00 95.06 174 ALA A O 1
ATOM 1346 N N . SER A 1 175 ? 22.595 -8.965 -37.508 1.00 94.62 175 SER A N 1
ATOM 1347 C CA . SER A 1 175 ? 21.847 -8.733 -38.741 1.00 94.62 175 SER A CA 1
ATOM 1348 C C . SER A 1 175 ? 21.627 -7.232 -38.984 1.00 94.62 175 SER A C 1
ATOM 1350 O O . SER A 1 175 ? 21.381 -6.494 -38.028 1.00 94.62 175 SER A O 1
ATOM 1352 N N . PRO A 1 176 ? 21.598 -6.764 -40.248 1.00 94.88 176 PRO A N 1
ATOM 1353 C CA . PRO A 1 176 ? 21.348 -5.358 -40.557 1.00 94.88 176 PRO A CA 1
ATOM 1354 C C . PRO A 1 176 ? 20.038 -4.834 -39.955 1.00 94.88 176 PRO A C 1
ATOM 1356 O O . PRO A 1 176 ? 19.013 -5.541 -39.910 1.00 94.88 176 PRO A O 1
ATOM 1359 N N . TRP A 1 177 ? 20.062 -3.575 -39.522 1.00 94.44 177 TRP A N 1
ATOM 1360 C CA . TRP A 1 177 ? 18.929 -2.869 -38.932 1.00 94.44 177 TRP A CA 1
ATOM 1361 C C . TRP A 1 177 ? 17.910 -2.512 -40.010 1.00 94.44 177 TRP A C 1
ATOM 1363 O O . TRP A 1 177 ? 18.007 -1.509 -40.710 1.00 94.44 177 TRP A O 1
ATOM 1373 N N . THR A 1 178 ? 16.924 -3.389 -40.163 1.00 91.38 178 THR A N 1
ATOM 1374 C CA . THR A 1 178 ? 15.914 -3.324 -41.232 1.00 91.38 178 THR A CA 1
ATOM 1375 C C . THR A 1 178 ? 14.486 -3.382 -40.698 1.00 91.38 178 THR A C 1
ATOM 1377 O O . THR A 1 178 ? 13.545 -3.106 -41.441 1.00 91.38 178 THR A O 1
ATOM 1380 N N . THR A 1 179 ? 14.307 -3.706 -39.414 1.00 92.88 179 THR A N 1
ATOM 1381 C CA . THR A 1 179 ? 12.993 -3.787 -38.767 1.00 92.88 179 THR A CA 1
ATOM 1382 C C . THR A 1 179 ? 12.433 -2.385 -38.604 1.00 92.88 179 THR A C 1
ATOM 1384 O O . THR A 1 179 ? 13.062 -1.550 -37.953 1.00 92.88 179 THR A O 1
ATOM 1387 N N . LYS A 1 180 ? 11.261 -2.129 -39.189 1.00 94.50 180 LYS A N 1
ATOM 1388 C CA . LYS A 1 180 ? 10.578 -0.835 -39.119 1.00 94.50 180 LYS A CA 1
ATOM 1389 C C . LYS A 1 180 ? 9.401 -0.914 -38.165 1.00 94.50 180 LYS A C 1
ATOM 1391 O O . LYS A 1 180 ? 8.557 -1.794 -38.301 1.00 94.50 180 LYS A O 1
ATOM 1396 N N . CYS A 1 181 ? 9.323 0.047 -37.259 1.00 93.88 181 CYS A N 1
ATOM 1397 C CA . CYS A 1 181 ? 8.262 0.161 -36.270 1.00 93.88 181 CYS A CA 1
ATOM 1398 C C . CYS A 1 181 ? 7.707 1.587 -36.283 1.00 93.88 181 CYS A C 1
ATOM 1400 O O . CYS A 1 181 ? 8.456 2.545 -36.460 1.00 93.88 181 CYS A O 1
ATOM 1402 N N . SER A 1 182 ? 6.405 1.754 -36.056 1.00 92.44 182 SER A N 1
ATOM 1403 C CA . SER A 1 182 ? 5.807 3.074 -35.835 1.00 92.44 182 SER A CA 1
ATOM 1404 C C . SER A 1 182 ? 5.356 3.170 -34.384 1.00 92.44 182 SER A C 1
ATOM 1406 O O . SER A 1 182 ? 4.485 2.418 -33.956 1.00 92.44 182 SER A O 1
ATOM 1408 N N . VAL A 1 183 ? 5.971 4.069 -33.613 1.00 90.25 183 VAL A N 1
ATOM 1409 C CA . VAL A 1 183 ? 5.663 4.262 -32.188 1.00 90.25 183 VAL A CA 1
ATOM 1410 C C . VAL A 1 183 ? 5.351 5.734 -31.965 1.00 90.25 183 VAL A C 1
ATOM 1412 O O . VAL A 1 183 ? 6.173 6.601 -32.258 1.00 90.25 183 VAL A O 1
ATOM 1415 N N . SER A 1 184 ? 4.143 6.027 -31.478 1.00 86.06 184 SER A N 1
ATOM 1416 C CA . SER A 1 184 ? 3.663 7.395 -31.214 1.00 86.06 184 SER A CA 1
ATOM 1417 C C . SER A 1 184 ? 3.821 8.360 -32.404 1.00 86.06 184 SER A C 1
ATOM 1419 O O . SER A 1 184 ? 4.139 9.535 -32.220 1.00 86.06 184 SER A O 1
ATOM 1421 N N . GLY A 1 185 ? 3.621 7.863 -33.631 1.00 87.62 185 GLY A N 1
ATOM 1422 C CA . GLY A 1 185 ? 3.727 8.654 -34.864 1.00 87.62 185 GLY A CA 1
ATOM 1423 C C . GLY A 1 185 ? 5.160 8.962 -35.319 1.00 87.62 185 GLY A C 1
ATOM 1424 O O . GLY A 1 185 ? 5.347 9.842 -36.154 1.00 87.62 185 GLY A O 1
ATOM 1425 N N . VAL A 1 186 ? 6.166 8.271 -34.772 1.00 92.44 186 VAL A N 1
ATOM 1426 C CA . VAL A 1 186 ? 7.578 8.376 -35.174 1.00 92.44 186 VAL A CA 1
ATOM 1427 C C . VAL A 1 186 ? 8.044 7.032 -35.733 1.00 92.44 186 VAL A C 1
ATOM 1429 O O . VAL A 1 186 ? 7.816 5.983 -35.117 1.00 92.44 186 VAL A O 1
ATOM 1432 N N . THR A 1 187 ? 8.706 7.060 -36.890 1.00 94.88 187 THR A N 1
ATOM 1433 C CA . THR A 1 187 ? 9.279 5.862 -37.509 1.00 94.88 187 THR A CA 1
ATOM 1434 C C . THR A 1 187 ? 10.565 5.489 -36.784 1.00 94.88 187 THR A C 1
ATOM 1436 O O . THR A 1 187 ? 11.453 6.318 -36.597 1.00 94.88 187 THR A O 1
ATOM 1439 N N . HIS A 1 188 ? 10.655 4.231 -36.375 1.00 95.50 188 HIS A N 1
ATOM 1440 C CA . HIS A 1 188 ? 11.809 3.619 -35.736 1.00 95.50 188 HIS A CA 1
ATOM 1441 C C . HIS A 1 188 ? 12.369 2.544 -36.660 1.00 95.50 188 HIS A C 1
ATOM 1443 O O . HIS A 1 188 ? 11.605 1.752 -37.215 1.00 95.50 188 HIS A O 1
ATOM 1449 N N . VAL A 1 189 ? 13.689 2.497 -36.811 1.00 96.44 189 VAL A N 1
ATOM 1450 C CA . VAL A 1 189 ? 14.383 1.468 -37.591 1.00 96.44 189 VAL A CA 1
ATOM 1451 C C . VAL A 1 189 ? 15.509 0.894 -36.745 1.00 96.44 189 VAL A C 1
ATOM 1453 O O . VAL A 1 189 ? 16.375 1.633 -36.282 1.00 96.44 189 VAL A O 1
ATOM 1456 N N . GLY A 1 190 ? 15.479 -0.414 -36.499 1.00 95.12 190 GLY A N 1
ATOM 1457 C CA . GLY A 1 190 ? 16.404 -1.034 -35.554 1.00 95.12 190 GLY A CA 1
ATOM 1458 C C . GLY A 1 190 ? 16.239 -2.541 -35.410 1.00 95.12 190 GLY A C 1
ATOM 1459 O O . GLY A 1 190 ? 15.737 -3.232 -36.308 1.00 95.12 190 GLY A O 1
ATOM 1460 N N . ARG A 1 191 ? 16.683 -3.059 -34.264 1.00 94.50 191 ARG A N 1
ATOM 1461 C CA . ARG A 1 191 ? 16.607 -4.478 -33.903 1.00 94.50 191 ARG A CA 1
ATOM 1462 C C . ARG A 1 191 ? 16.240 -4.654 -32.437 1.00 94.50 191 ARG A C 1
ATOM 1464 O O . ARG A 1 191 ? 16.785 -3.977 -31.567 1.00 94.50 191 ARG A O 1
ATOM 1471 N N . SER A 1 192 ? 15.374 -5.633 -32.178 1.00 95.31 192 SER A N 1
ATOM 1472 C CA . SER A 1 192 ? 15.177 -6.175 -30.838 1.00 95.31 192 SER A CA 1
ATOM 1473 C C . SER A 1 192 ? 15.984 -7.448 -30.634 1.00 95.31 192 SER A C 1
ATOM 1475 O O . SER A 1 192 ? 15.951 -8.339 -31.482 1.00 95.31 192 SER A O 1
ATOM 1477 N N . VAL A 1 193 ? 16.616 -7.584 -29.469 1.00 93.44 193 VAL A N 1
ATOM 1478 C CA . VAL A 1 193 ? 17.222 -8.849 -29.023 1.00 93.44 193 VAL A CA 1
ATOM 1479 C C . VAL A 1 193 ? 16.175 -9.913 -28.668 1.00 93.44 193 VAL A C 1
ATOM 1481 O O . VAL A 1 193 ? 16.525 -11.078 -28.526 1.00 93.44 193 VAL A O 1
ATOM 1484 N N . LEU A 1 194 ? 14.896 -9.530 -28.562 1.00 93.69 194 LEU A N 1
ATOM 1485 C CA . LEU A 1 194 ? 13.764 -10.396 -28.215 1.00 93.69 194 LEU A CA 1
ATOM 1486 C C . LEU A 1 194 ? 12.885 -10.762 -29.422 1.00 93.69 194 LEU A C 1
ATOM 1488 O O . LEU A 1 194 ? 11.793 -11.288 -29.236 1.00 93.69 194 LEU A O 1
ATOM 1492 N N . SER A 1 195 ? 13.334 -10.499 -30.651 1.00 91.75 195 SER A N 1
ATOM 1493 C CA . SER A 1 195 ? 12.551 -10.766 -31.876 1.00 91.75 195 SER A CA 1
ATOM 1494 C C . SER A 1 195 ? 12.283 -12.253 -32.138 1.00 91.75 195 SER A C 1
ATOM 1496 O O . SER A 1 195 ? 11.288 -12.624 -32.757 1.00 91.75 195 SER A O 1
ATOM 1498 N N . LYS A 1 196 ? 13.161 -13.142 -31.664 1.00 91.31 196 LYS A N 1
ATOM 1499 C CA . LYS A 1 196 ? 12.998 -14.594 -31.799 1.00 91.31 196 LYS A CA 1
ATOM 1500 C C . LYS A 1 196 ? 12.512 -15.198 -30.487 1.00 91.31 196 LYS A C 1
ATOM 1502 O O . LYS A 1 196 ? 12.962 -14.820 -29.407 1.00 91.31 196 LYS A O 1
ATOM 1507 N N . LYS A 1 197 ? 11.634 -16.196 -30.596 1.00 90.00 197 LYS A N 1
ATOM 1508 C CA . LYS A 1 197 ? 11.281 -17.062 -29.469 1.00 90.00 197 LYS A CA 1
ATOM 1509 C C . LYS A 1 197 ? 12.508 -17.887 -29.070 1.00 90.00 197 LYS A C 1
ATOM 1511 O O . LYS A 1 197 ? 13.134 -18.495 -29.936 1.00 90.00 197 LYS A O 1
ATOM 1516 N N . ILE A 1 198 ? 12.823 -17.906 -27.778 1.00 87.88 198 ILE A N 1
ATOM 1517 C CA . ILE A 1 198 ? 13.938 -18.665 -27.197 1.00 87.88 198 ILE A CA 1
ATOM 1518 C C . ILE A 1 198 ? 13.353 -19.510 -26.072 1.00 87.88 198 ILE A C 1
ATOM 1520 O O . ILE A 1 198 ? 12.815 -18.965 -25.102 1.00 87.88 198 ILE A O 1
ATOM 1524 N N . ASP A 1 199 ? 13.419 -20.831 -26.216 1.00 83.12 199 ASP A N 1
ATOM 1525 C CA . ASP A 1 199 ? 12.768 -21.758 -25.294 1.00 83.12 199 ASP A CA 1
ATOM 1526 C C . ASP A 1 199 ? 13.283 -21.577 -23.858 1.00 83.12 199 ASP A C 1
ATOM 1528 O O . ASP A 1 199 ? 14.483 -21.579 -23.597 1.00 83.12 199 ASP A O 1
ATOM 1532 N N . GLY A 1 200 ? 12.353 -21.396 -22.917 1.00 81.12 200 GLY A N 1
ATOM 1533 C CA . GLY A 1 200 ? 12.660 -21.217 -21.497 1.00 81.12 200 GLY A CA 1
ATOM 1534 C C . GLY A 1 200 ? 13.141 -19.818 -21.095 1.00 81.12 200 GLY A C 1
ATOM 1535 O O . GLY A 1 200 ? 13.381 -19.599 -19.911 1.00 81.12 200 GLY A O 1
ATOM 1536 N N . THR A 1 201 ? 13.272 -18.860 -22.023 1.00 83.50 201 THR A N 1
ATOM 1537 C CA . THR A 1 201 ? 13.670 -17.478 -21.682 1.00 83.50 201 THR A CA 1
ATOM 1538 C C . THR A 1 201 ? 12.769 -16.417 -22.316 1.00 83.50 201 THR A C 1
ATOM 1540 O O . THR A 1 201 ? 12.333 -15.501 -21.621 1.00 83.50 201 THR A O 1
ATOM 1543 N N . VAL A 1 202 ? 12.455 -16.530 -23.612 1.00 86.38 202 VAL A N 1
ATOM 1544 C CA . VAL A 1 202 ? 11.594 -15.588 -24.347 1.00 86.38 202 VAL A CA 1
ATOM 1545 C C . VAL A 1 202 ? 10.358 -16.326 -24.853 1.00 86.38 202 VAL A C 1
ATOM 1547 O O . VAL A 1 202 ? 10.380 -16.922 -25.928 1.00 86.38 202 VAL A O 1
ATOM 1550 N N . ASP A 1 203 ? 9.266 -16.262 -24.088 1.00 85.06 203 ASP A N 1
ATOM 1551 C CA . ASP A 1 203 ? 7.993 -16.898 -24.461 1.00 85.06 203 ASP A CA 1
ATOM 1552 C C . ASP A 1 203 ? 7.247 -16.135 -25.564 1.00 85.06 203 ASP A C 1
ATOM 1554 O O . ASP A 1 203 ? 6.633 -16.742 -26.445 1.00 85.06 203 ASP A O 1
ATOM 1558 N N . HIS A 1 204 ? 7.299 -14.800 -25.509 1.00 86.56 204 HIS A N 1
ATOM 1559 C CA . HIS A 1 204 ? 6.640 -13.899 -26.450 1.00 86.56 204 HIS A CA 1
ATOM 1560 C C . HIS A 1 204 ? 7.688 -13.045 -27.174 1.00 86.56 204 HIS A C 1
ATOM 1562 O O . HIS A 1 204 ? 8.362 -12.256 -26.499 1.00 86.56 204 HIS A O 1
ATOM 1568 N N . PRO A 1 205 ? 7.844 -13.201 -28.504 1.00 91.50 205 PRO A N 1
ATOM 1569 C CA . PRO A 1 205 ? 8.764 -12.383 -29.276 1.00 91.50 205 PRO A CA 1
ATOM 1570 C C . PRO A 1 205 ? 8.273 -10.935 -29.332 1.00 91.50 205 PRO A C 1
ATOM 1572 O O . PRO A 1 205 ? 7.077 -10.683 -29.461 1.00 91.50 205 PRO A O 1
ATOM 1575 N N . VAL A 1 206 ? 9.209 -10.000 -29.220 1.00 93.81 206 VAL A N 1
ATOM 1576 C CA . VAL A 1 206 ? 8.964 -8.556 -29.266 1.00 93.81 206 VAL A CA 1
ATOM 1577 C C . VAL A 1 206 ? 9.847 -7.998 -30.371 1.00 93.81 206 VAL A C 1
ATOM 1579 O O . VAL A 1 206 ? 11.066 -7.965 -30.225 1.00 93.81 206 VAL A O 1
ATOM 1582 N N . ASP A 1 207 ? 9.244 -7.580 -31.479 1.00 92.88 207 ASP A N 1
ATOM 1583 C CA . ASP A 1 207 ? 9.980 -7.045 -32.629 1.00 92.88 207 ASP A CA 1
ATOM 1584 C C . ASP A 1 207 ? 10.107 -5.525 -32.537 1.00 92.88 207 ASP A C 1
ATOM 1586 O O . ASP A 1 207 ? 11.149 -4.941 -32.865 1.00 92.88 207 ASP A O 1
ATOM 1590 N N . CYS A 1 208 ? 9.048 -4.885 -32.046 1.00 94.25 208 CYS A N 1
ATOM 1591 C CA . CYS A 1 208 ? 8.909 -3.448 -31.976 1.00 94.25 208 CYS A CA 1
ATOM 1592 C C . CYS A 1 208 ? 8.684 -2.970 -30.535 1.00 94.25 208 CYS A C 1
ATOM 1594 O O . CYS A 1 208 ? 7.957 -3.600 -29.771 1.00 94.25 208 CYS A O 1
ATOM 1596 N N . PRO A 1 209 ? 9.206 -1.787 -30.155 1.00 93.69 209 PRO A N 1
ATOM 1597 C CA . PRO A 1 209 ? 8.935 -1.218 -28.834 1.00 93.69 209 PRO A CA 1
ATOM 1598 C C . PRO A 1 209 ? 7.445 -0.959 -28.573 1.00 93.69 209 PRO A C 1
ATOM 1600 O O . PRO A 1 209 ? 7.022 -0.917 -27.424 1.00 93.69 209 PRO A O 1
ATOM 1603 N N . GLY A 1 210 ? 6.651 -0.792 -29.637 1.00 92.44 210 GLY A N 1
ATOM 1604 C CA . GLY A 1 210 ? 5.199 -0.626 -29.564 1.00 92.44 210 GLY A CA 1
ATOM 1605 C C . GLY A 1 210 ? 4.414 -1.906 -29.255 1.00 92.44 210 GLY A C 1
ATOM 1606 O O . GLY A 1 210 ? 3.223 -1.802 -28.979 1.00 92.44 210 GLY A O 1
ATOM 1607 N N . ASP A 1 211 ? 5.050 -3.082 -29.281 1.00 93.00 211 ASP A N 1
ATOM 1608 C CA . ASP A 1 211 ? 4.395 -4.352 -28.929 1.00 93.00 211 ASP A CA 1
ATOM 1609 C C . ASP A 1 211 ? 4.203 -4.482 -27.406 1.00 93.00 211 ASP A C 1
ATOM 1611 O O . ASP A 1 211 ? 3.347 -5.229 -26.931 1.00 93.00 211 ASP A O 1
ATOM 1615 N N . LEU A 1 212 ? 4.989 -3.727 -26.630 1.00 92.69 212 LEU A N 1
ATOM 1616 C CA . LEU A 1 212 ? 4.888 -3.629 -25.178 1.00 92.69 212 LEU A CA 1
ATOM 1617 C C . LEU A 1 212 ? 4.049 -2.414 -24.763 1.00 92.69 212 LEU A C 1
ATOM 1619 O O . LEU A 1 212 ? 3.931 -1.418 -25.482 1.00 92.69 212 LEU A O 1
ATOM 1623 N N . ARG A 1 213 ? 3.452 -2.472 -23.566 1.00 92.38 213 ARG A N 1
ATOM 1624 C CA . ARG A 1 213 ? 2.645 -1.354 -23.054 1.00 92.38 213 ARG A CA 1
ATOM 1625 C C . ARG A 1 213 ? 3.546 -0.172 -22.714 1.00 92.38 213 ARG A C 1
ATOM 1627 O O . ARG A 1 213 ? 4.654 -0.349 -22.230 1.00 92.38 213 ARG A O 1
ATOM 1634 N N . PHE A 1 214 ? 3.019 1.046 -22.833 1.00 90.06 214 PHE A N 1
ATOM 1635 C CA . PHE A 1 214 ? 3.760 2.269 -22.491 1.00 90.06 214 PHE A CA 1
ATOM 1636 C C . PHE A 1 214 ? 4.347 2.266 -21.064 1.00 90.06 214 PHE A C 1
ATOM 1638 O O . PHE A 1 214 ? 5.403 2.839 -20.841 1.00 90.06 214 PHE A O 1
ATOM 1645 N N . MET A 1 215 ? 3.686 1.603 -20.106 1.00 89.94 215 MET A N 1
ATOM 1646 C CA . MET A 1 215 ? 4.168 1.474 -18.720 1.00 89.94 215 MET A CA 1
ATOM 1647 C C . MET A 1 215 ? 5.262 0.406 -18.538 1.00 89.94 215 MET A C 1
ATOM 1649 O O . MET A 1 215 ? 5.928 0.393 -17.510 1.00 89.94 215 MET A O 1
ATOM 1653 N N . GLU A 1 216 ? 5.420 -0.501 -19.503 1.00 91.69 216 GLU A N 1
ATOM 1654 C CA . GLU A 1 216 ? 6.374 -1.622 -19.483 1.00 91.69 216 GLU A CA 1
ATOM 1655 C C . GLU A 1 216 ? 7.673 -1.285 -20.221 1.00 91.69 216 GLU A C 1
ATOM 1657 O O . GLU A 1 216 ? 8.558 -2.132 -20.337 1.00 91.69 216 GLU A O 1
ATOM 1662 N N . VAL A 1 217 ? 7.781 -0.064 -20.743 1.00 92.00 217 VAL A N 1
ATOM 1663 C CA . VAL A 1 217 ? 8.872 0.360 -21.608 1.00 92.00 217 VAL A CA 1
ATOM 1664 C C . VAL A 1 217 ? 9.436 1.682 -21.117 1.00 92.00 217 VAL A C 1
ATOM 1666 O O . VAL A 1 217 ? 8.696 2.639 -20.899 1.00 92.00 217 VAL A O 1
ATOM 1669 N N . ASP A 1 218 ? 10.759 1.754 -21.014 1.00 91.38 218 ASP A N 1
ATOM 1670 C CA . ASP A 1 218 ? 11.481 3.021 -20.893 1.00 91.38 218 ASP A CA 1
ATOM 1671 C C . ASP A 1 218 ? 12.300 3.290 -22.153 1.00 91.38 218 ASP A C 1
ATOM 1673 O O . ASP A 1 218 ? 12.628 2.365 -22.900 1.00 91.38 218 ASP A O 1
ATOM 1677 N N . ARG A 1 219 ? 12.650 4.554 -22.394 1.00 91.62 219 ARG A N 1
ATOM 1678 C CA . ARG A 1 219 ? 13.489 4.926 -23.537 1.00 91.62 219 ARG A CA 1
ATOM 1679 C C . ARG A 1 219 ? 14.543 5.945 -23.160 1.00 91.62 219 ARG A C 1
ATOM 1681 O O . ARG A 1 219 ? 14.255 6.950 -22.510 1.00 91.62 219 ARG A O 1
ATOM 1688 N N . PHE A 1 220 ? 15.742 5.735 -23.678 1.00 92.50 220 PHE A N 1
ATOM 1689 C CA . PHE A 1 220 ? 16.853 6.659 -23.527 1.00 92.50 220 PHE A CA 1
ATOM 1690 C C . PHE A 1 220 ? 17.325 7.132 -24.894 1.00 92.50 220 PHE A C 1
ATOM 1692 O O . PHE A 1 220 ? 17.427 6.352 -25.840 1.00 92.50 220 PHE A O 1
ATOM 1699 N N . LEU A 1 221 ? 17.567 8.435 -24.984 1.00 91.88 221 LEU A N 1
ATOM 1700 C CA . LEU A 1 221 ? 17.952 9.145 -26.197 1.00 91.88 221 LEU A CA 1
ATOM 1701 C C . LEU A 1 221 ? 19.079 10.140 -25.872 1.00 91.88 221 LEU A C 1
ATOM 1703 O O . LEU A 1 221 ? 19.141 10.601 -24.722 1.00 91.88 221 LEU A O 1
ATOM 1707 N N . PRO A 1 222 ? 19.949 10.471 -26.846 1.00 92.75 222 PRO A N 1
ATOM 1708 C CA . PRO A 1 222 ? 20.989 11.480 -26.680 1.00 92.75 222 PRO A CA 1
ATOM 1709 C C . PRO A 1 222 ? 20.366 12.835 -26.348 1.00 92.75 222 PRO A C 1
ATOM 1711 O O . PRO A 1 222 ? 19.330 13.207 -26.906 1.00 92.75 222 PRO A O 1
ATOM 1714 N N . ARG A 1 223 ? 20.986 13.579 -25.432 1.00 90.12 223 ARG A N 1
ATOM 1715 C CA . ARG A 1 223 ? 20.483 14.881 -24.971 1.00 90.12 223 ARG A CA 1
ATOM 1716 C C . ARG A 1 223 ? 21.301 16.054 -25.500 1.00 90.12 223 ARG A C 1
ATOM 1718 O O . ARG A 1 223 ? 20.768 17.161 -25.528 1.00 90.12 223 ARG A O 1
ATOM 1725 N N . LEU A 1 224 ? 22.541 15.847 -25.946 1.00 90.00 224 LEU A N 1
ATOM 1726 C CA . LEU A 1 224 ? 23.385 16.914 -26.501 1.00 90.00 224 LEU A CA 1
ATOM 1727 C C . LEU A 1 224 ? 23.125 17.114 -28.006 1.00 90.00 224 LEU A C 1
ATOM 1729 O O . LEU A 1 224 ? 24.027 17.046 -28.837 1.00 90.00 224 LEU A O 1
ATOM 1733 N N . MET A 1 225 ? 21.865 17.366 -28.371 1.00 88.00 225 MET A N 1
ATOM 1734 C CA . MET A 1 225 ? 21.432 17.581 -29.757 1.00 88.00 225 MET A CA 1
ATOM 1735 C C . MET A 1 225 ? 20.624 18.871 -29.902 1.00 88.00 225 MET A C 1
ATOM 1737 O O . MET A 1 225 ? 19.889 19.264 -28.994 1.00 88.00 225 MET A O 1
ATOM 1741 N N . THR A 1 226 ? 20.715 19.524 -31.066 1.00 91.62 226 THR A N 1
ATOM 1742 C CA . THR A 1 226 ? 19.839 20.663 -31.377 1.00 91.62 226 THR A CA 1
ATOM 1743 C C . THR A 1 226 ? 18.421 20.189 -31.706 1.00 91.62 226 THR A C 1
ATOM 1745 O O . THR A 1 226 ? 18.200 19.050 -32.127 1.00 91.62 226 THR A O 1
ATOM 1748 N N . ALA A 1 227 ? 17.434 21.077 -31.547 1.00 87.81 227 ALA A N 1
ATOM 1749 C CA . ALA A 1 227 ? 16.041 20.765 -31.870 1.00 87.81 227 ALA A CA 1
ATOM 1750 C C . ALA A 1 227 ? 15.851 20.362 -33.344 1.00 87.81 227 ALA A C 1
ATOM 1752 O O . ALA A 1 227 ? 15.017 19.510 -33.637 1.00 87.81 227 ALA A O 1
ATOM 1753 N N . GLU A 1 228 ? 16.637 20.938 -34.257 1.00 87.94 228 GLU A N 1
ATOM 1754 C CA . GLU A 1 228 ? 16.618 20.604 -35.685 1.00 87.94 228 GLU A CA 1
ATOM 1755 C C . GLU A 1 228 ? 17.144 19.185 -35.932 1.00 87.94 228 GLU A C 1
ATOM 1757 O O . GLU A 1 228 ? 16.455 18.375 -36.550 1.00 87.94 228 GLU A O 1
ATOM 1762 N N . GLN A 1 229 ? 18.299 18.840 -35.349 1.00 87.62 229 GLN A N 1
ATOM 1763 C CA . GLN A 1 229 ? 18.875 17.494 -35.452 1.00 87.62 229 GLN A CA 1
ATOM 1764 C C . GLN A 1 229 ? 17.933 16.424 -34.888 1.00 87.62 229 GLN A C 1
ATOM 1766 O O . GLN A 1 229 ? 17.840 15.328 -35.431 1.00 87.62 229 GLN A O 1
ATOM 1771 N N . TYR A 1 230 ? 17.213 16.743 -33.811 1.00 87.81 230 TYR A N 1
ATOM 1772 C CA . TYR A 1 230 ? 16.241 15.834 -33.211 1.00 87.81 230 TYR A CA 1
ATOM 1773 C C . TYR A 1 230 ? 15.015 15.575 -34.106 1.00 87.81 230 TYR A C 1
ATOM 1775 O O . TYR A 1 230 ? 14.430 14.494 -34.044 1.00 87.81 230 TYR A O 1
ATOM 1783 N N . GLN A 1 231 ? 14.608 16.537 -34.943 1.00 86.62 231 GLN A N 1
ATOM 1784 C CA . GLN A 1 231 ? 13.501 16.331 -35.891 1.00 86.62 231 GLN A CA 1
ATOM 1785 C C . GLN A 1 231 ? 13.905 15.459 -37.086 1.00 86.62 231 GLN A C 1
ATOM 1787 O O . GLN A 1 231 ? 13.053 14.746 -37.621 1.00 86.62 231 GLN A O 1
ATOM 1792 N N . ASP A 1 232 ? 15.180 15.497 -37.483 1.00 90.50 232 ASP A N 1
ATOM 1793 C CA . ASP A 1 232 ? 15.714 14.637 -38.538 1.00 90.50 232 ASP A CA 1
ATOM 1794 C C . ASP A 1 232 ? 15.721 13.170 -38.090 1.00 90.50 232 ASP A C 1
ATOM 1796 O O . ASP A 1 232 ? 14.914 12.366 -38.573 1.00 90.50 232 ASP A O 1
ATOM 1800 N N . TRP A 1 233 ? 16.623 12.828 -37.163 1.00 93.56 233 TRP A N 1
ATOM 1801 C CA . TRP A 1 233 ? 16.745 11.493 -36.586 1.00 93.56 233 TRP A CA 1
ATOM 1802 C C . TRP A 1 233 ? 17.636 11.486 -35.330 1.00 93.56 233 TRP A C 1
ATOM 1804 O O . TRP A 1 233 ? 18.519 12.327 -35.150 1.00 93.56 233 TRP A O 1
ATOM 1814 N N . TYR A 1 234 ? 17.433 10.502 -34.459 1.00 94.12 234 TYR A N 1
ATOM 1815 C CA . TYR A 1 234 ? 18.205 10.302 -33.233 1.00 94.12 234 TYR A CA 1
ATOM 1816 C C . TYR A 1 234 ? 18.344 8.813 -32.897 1.00 94.12 234 TYR A C 1
ATOM 1818 O O . TYR A 1 234 ? 17.511 7.999 -33.297 1.00 94.12 234 TYR A O 1
ATOM 1826 N N . PHE A 1 235 ? 19.387 8.449 -32.146 1.00 94.94 235 PHE A N 1
ATOM 1827 C CA . PHE A 1 235 ? 19.503 7.107 -31.568 1.00 94.94 235 PHE A CA 1
ATOM 1828 C C . PHE A 1 235 ? 18.530 6.935 -30.408 1.00 94.94 235 PHE A C 1
ATOM 1830 O O . PHE A 1 235 ? 18.294 7.865 -29.638 1.00 94.94 235 PHE A O 1
ATOM 1837 N N . VAL A 1 236 ? 17.990 5.733 -30.253 1.00 94.50 236 VAL A N 1
ATOM 1838 C CA . VAL A 1 236 ? 17.152 5.399 -29.106 1.00 94.50 236 VAL A CA 1
ATOM 1839 C C . VAL A 1 236 ? 17.379 3.958 -28.679 1.00 94.50 236 VAL A C 1
ATOM 1841 O O . VAL A 1 236 ? 17.487 3.048 -29.503 1.00 94.50 236 VAL A O 1
ATOM 1844 N N . ILE A 1 237 ? 17.443 3.765 -27.366 1.00 94.62 237 ILE A N 1
ATOM 1845 C CA . ILE A 1 237 ? 17.510 2.454 -26.726 1.00 94.62 237 ILE A CA 1
ATOM 1846 C C . ILE A 1 237 ? 16.250 2.295 -25.889 1.00 94.62 237 ILE A C 1
ATOM 1848 O O . ILE A 1 237 ? 15.917 3.179 -25.094 1.00 94.62 237 ILE A O 1
ATOM 1852 N N . TYR A 1 238 ? 15.559 1.175 -26.065 1.00 94.25 238 TYR A N 1
ATOM 1853 C CA . TYR A 1 238 ? 14.374 0.839 -25.291 1.00 94.25 238 TYR A CA 1
ATOM 1854 C C . TYR A 1 238 ? 14.671 -0.261 -24.277 1.00 94.25 238 TYR A C 1
ATOM 1856 O O . TYR A 1 238 ? 15.365 -1.242 -24.564 1.00 94.25 238 TYR A O 1
ATOM 1864 N N . PHE A 1 239 ? 14.110 -0.073 -23.089 1.00 93.06 239 PHE A N 1
ATOM 1865 C CA . PHE A 1 239 ? 14.310 -0.914 -21.921 1.00 93.06 239 PHE A CA 1
ATOM 1866 C C . PHE A 1 239 ? 13.002 -1.583 -21.516 1.00 93.06 239 PHE A C 1
ATOM 1868 O O . PHE A 1 239 ? 11.942 -0.965 -21.572 1.00 93.06 239 PHE A O 1
ATOM 1875 N N . ASP A 1 240 ? 13.094 -2.847 -21.118 1.00 91.56 240 ASP A N 1
ATOM 1876 C CA . ASP A 1 240 ? 11.979 -3.672 -20.669 1.00 91.56 240 ASP A CA 1
ATOM 1877 C C . ASP A 1 240 ? 11.836 -3.540 -19.150 1.00 91.56 240 ASP A C 1
ATOM 1879 O O . ASP A 1 240 ? 12.752 -3.889 -18.403 1.00 91.56 240 ASP A O 1
ATOM 1883 N N . LEU A 1 241 ? 10.675 -3.047 -18.715 1.00 90.31 241 LEU A N 1
ATOM 1884 C CA . LEU A 1 241 ? 10.293 -2.857 -17.318 1.00 90.31 241 LEU A CA 1
ATOM 1885 C C . LEU A 1 241 ? 9.230 -3.861 -16.847 1.00 90.31 241 LEU A C 1
ATOM 1887 O O . LEU A 1 241 ? 8.743 -3.737 -15.726 1.00 90.31 241 LEU A O 1
ATOM 1891 N N . ARG A 1 242 ? 8.860 -4.882 -17.635 1.00 88.94 242 ARG A N 1
ATOM 1892 C CA . ARG A 1 242 ? 7.771 -5.821 -17.283 1.00 88.94 242 ARG A CA 1
ATOM 1893 C C . ARG A 1 242 ? 7.943 -6.464 -15.906 1.00 88.94 242 ARG A C 1
ATOM 1895 O O . ARG A 1 242 ? 6.963 -6.629 -15.181 1.00 88.94 242 ARG A O 1
ATOM 1902 N N . SER A 1 243 ? 9.177 -6.828 -15.542 1.00 86.62 243 SER A N 1
ATOM 1903 C CA . SER A 1 243 ? 9.482 -7.390 -14.216 1.00 86.62 243 SER A CA 1
ATOM 1904 C C . SER A 1 243 ? 9.183 -6.381 -13.106 1.00 86.62 243 SER A C 1
ATOM 1906 O O . SER A 1 243 ? 8.473 -6.706 -12.155 1.00 86.62 243 SER A O 1
ATOM 1908 N N . PHE A 1 244 ? 9.650 -5.141 -13.278 1.00 87.88 244 PHE A N 1
ATOM 1909 C CA . PHE A 1 244 ? 9.430 -4.043 -12.342 1.00 87.88 244 PHE A CA 1
ATOM 1910 C C . PHE A 1 244 ? 7.939 -3.726 -12.190 1.00 87.88 244 PHE A C 1
ATOM 1912 O O . PHE A 1 244 ? 7.409 -3.757 -11.083 1.00 87.88 244 PHE A O 1
ATOM 1919 N N . THR A 1 245 ? 7.227 -3.520 -13.303 1.00 89.31 245 THR A N 1
ATOM 1920 C CA . THR A 1 245 ? 5.793 -3.194 -13.300 1.00 89.31 245 THR A CA 1
ATOM 1921 C C . THR A 1 245 ? 4.961 -4.295 -12.637 1.00 89.31 245 THR A C 1
ATOM 1923 O O . THR A 1 245 ? 3.988 -4.006 -11.942 1.00 89.31 245 THR A O 1
ATOM 1926 N N . ARG A 1 246 ? 5.331 -5.574 -12.811 1.00 89.81 246 ARG A N 1
ATOM 1927 C CA . ARG A 1 246 ? 4.628 -6.699 -12.175 1.00 89.81 246 ARG A CA 1
ATOM 1928 C C . ARG A 1 246 ? 4.822 -6.719 -10.660 1.00 89.81 246 ARG A C 1
ATOM 1930 O O . ARG A 1 246 ? 3.852 -6.941 -9.936 1.00 89.81 246 ARG A O 1
ATOM 1937 N N . GLN A 1 247 ? 6.044 -6.481 -10.191 1.00 88.56 247 GLN A N 1
ATOM 1938 C CA . GLN A 1 247 ? 6.351 -6.419 -8.761 1.00 88.56 247 GLN A CA 1
ATOM 1939 C C . GLN A 1 247 ? 5.710 -5.185 -8.110 1.00 88.56 247 GLN A C 1
ATOM 1941 O O . GLN A 1 247 ? 5.061 -5.301 -7.073 1.00 88.56 247 GLN A O 1
ATOM 1946 N N . GLU A 1 248 ? 5.759 -4.028 -8.770 1.00 89.06 248 GLU A N 1
ATOM 1947 C CA . GLU A 1 248 ? 5.069 -2.806 -8.343 1.00 89.06 248 GLU A CA 1
ATOM 1948 C C . GLU A 1 248 ? 3.548 -3.002 -8.242 1.00 89.06 248 GLU A C 1
ATOM 1950 O O . GLU A 1 248 ? 2.921 -2.613 -7.250 1.00 89.06 248 GLU A O 1
ATOM 1955 N N . ALA A 1 249 ? 2.939 -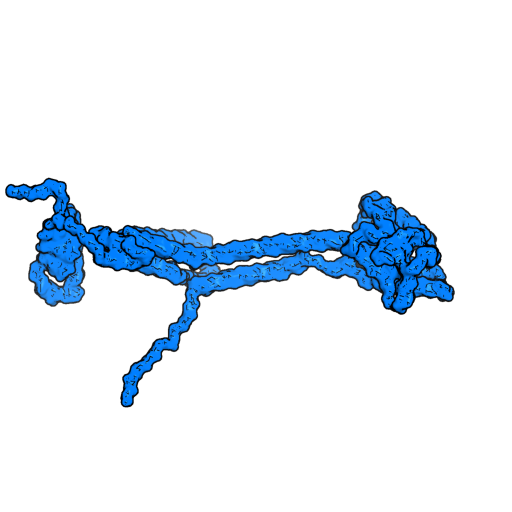3.675 -9.221 1.00 91.12 249 ALA A N 1
ATOM 1956 C CA . ALA A 1 249 ? 1.519 -4.017 -9.183 1.00 91.12 249 ALA A CA 1
ATOM 1957 C C . ALA A 1 249 ? 1.182 -4.962 -8.013 1.00 91.12 249 ALA A C 1
ATOM 1959 O O . ALA A 1 249 ? 0.168 -4.786 -7.338 1.00 91.12 249 ALA A O 1
ATOM 1960 N N . GLN A 1 250 ? 2.042 -5.941 -7.726 1.00 91.94 250 GLN A N 1
ATOM 1961 C CA . GLN A 1 250 ? 1.851 -6.853 -6.598 1.00 91.94 250 GLN A CA 1
ATOM 1962 C C . GLN A 1 250 ? 1.951 -6.116 -5.255 1.00 91.94 250 GLN A C 1
ATOM 1964 O O . GLN A 1 250 ? 1.097 -6.287 -4.384 1.00 91.94 250 GLN A O 1
ATOM 1969 N N . MET A 1 251 ? 2.957 -5.261 -5.092 1.00 91.50 251 MET A N 1
ATOM 1970 C CA . MET A 1 251 ? 3.185 -4.512 -3.856 1.00 91.50 251 MET A CA 1
ATOM 1971 C C . MET A 1 251 ? 2.129 -3.432 -3.614 1.00 91.50 251 MET A C 1
ATOM 1973 O O . MET A 1 251 ? 1.696 -3.232 -2.476 1.00 91.50 251 MET A O 1
ATOM 1977 N N . SER A 1 252 ? 1.640 -2.783 -4.674 1.00 91.50 252 SER A N 1
ATOM 1978 C CA . SER A 1 252 ? 0.522 -1.839 -4.567 1.00 91.50 252 SER A CA 1
ATOM 1979 C C . SER A 1 252 ? -0.770 -2.539 -4.138 1.00 91.50 252 SER A C 1
ATOM 1981 O O . SER A 1 252 ? -1.441 -2.046 -3.231 1.00 91.50 252 SER A O 1
ATOM 1983 N N . LEU A 1 253 ? -1.068 -3.732 -4.670 1.00 94.56 253 LEU A N 1
ATOM 1984 C CA . LEU A 1 253 ? -2.204 -4.541 -4.217 1.00 94.56 253 LEU A CA 1
ATOM 1985 C C . LEU A 1 253 ? -2.071 -4.931 -2.736 1.00 94.56 253 LEU A C 1
ATOM 1987 O O . LEU A 1 253 ? -3.014 -4.746 -1.963 1.00 94.56 253 LEU A O 1
ATOM 1991 N N . CYS A 1 254 ? -0.896 -5.416 -2.321 1.00 93.94 254 CYS A N 1
ATOM 1992 C CA . CYS A 1 254 ? -0.608 -5.732 -0.919 1.00 93.94 254 CYS A CA 1
ATOM 1993 C C . CYS A 1 254 ? -0.794 -4.509 -0.011 1.00 93.94 254 CYS A C 1
ATOM 1995 O O . CYS A 1 254 ? -1.386 -4.624 1.063 1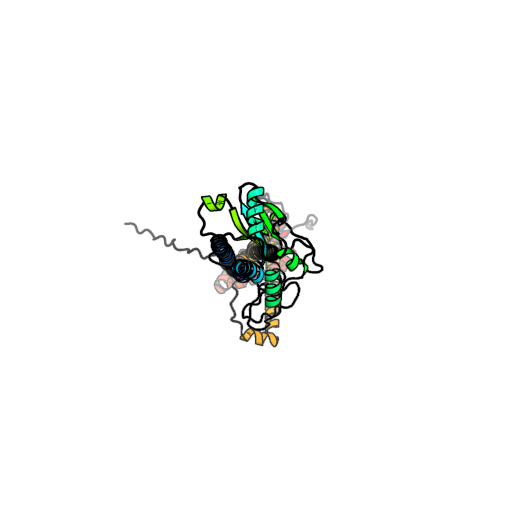.00 93.94 254 CYS A O 1
ATOM 1997 N N . THR A 1 255 ? -0.351 -3.332 -0.457 1.00 93.06 255 THR A N 1
ATOM 1998 C CA . THR A 1 255 ? -0.517 -2.070 0.272 1.00 93.06 255 THR A CA 1
ATOM 1999 C C . THR A 1 255 ? -1.991 -1.717 0.446 1.00 93.06 255 THR A C 1
ATOM 2001 O O . THR A 1 255 ? -2.413 -1.396 1.556 1.00 93.06 255 THR A O 1
ATOM 2004 N N . THR A 1 256 ? -2.802 -1.812 -0.612 1.00 93.56 256 THR A N 1
ATOM 2005 C CA . THR A 1 256 ? -4.243 -1.534 -0.532 1.00 93.56 256 THR A CA 1
ATOM 2006 C C . THR A 1 256 ? -4.945 -2.490 0.430 1.00 93.56 256 THR A C 1
ATOM 2008 O O . THR A 1 256 ? -5.683 -2.038 1.305 1.00 93.56 256 THR A O 1
ATOM 2011 N N . VAL A 1 257 ? -4.677 -3.796 0.329 1.00 94.88 257 VAL A N 1
ATOM 2012 C CA . VAL A 1 257 ? -5.255 -4.807 1.231 1.00 94.88 257 VAL A CA 1
ATOM 2013 C C . VAL A 1 257 ? -4.856 -4.541 2.682 1.00 94.88 257 VAL A C 1
ATOM 2015 O O . VAL A 1 257 ? -5.709 -4.573 3.571 1.00 94.88 257 VAL A O 1
ATOM 2018 N N . PHE A 1 258 ? -3.584 -4.225 2.925 1.00 94.06 258 PHE A N 1
ATOM 2019 C CA . PHE A 1 258 ? -3.082 -3.894 4.254 1.00 94.06 258 PHE A CA 1
ATOM 2020 C C . PHE A 1 258 ? -3.780 -2.660 4.840 1.00 94.06 258 PHE A C 1
ATOM 2022 O O . PHE A 1 258 ? -4.264 -2.711 5.970 1.00 94.06 258 PHE A O 1
ATOM 2029 N N . VAL A 1 259 ? -3.898 -1.570 4.075 1.00 92.00 259 VAL A N 1
ATOM 2030 C CA . VAL A 1 259 ? -4.567 -0.344 4.537 1.00 92.00 259 VAL A CA 1
ATOM 2031 C C . VAL A 1 259 ? -6.044 -0.601 4.844 1.00 92.00 259 VAL A C 1
ATOM 2033 O O . VAL A 1 259 ? -6.525 -0.181 5.896 1.00 92.00 259 VAL A O 1
ATOM 2036 N N . CYS A 1 260 ? -6.759 -1.339 3.990 1.00 94.31 260 CYS A N 1
ATOM 2037 C CA . CYS A 1 260 ? -8.147 -1.722 4.258 1.00 94.31 260 CYS A CA 1
ATOM 2038 C C . CYS A 1 260 ? -8.272 -2.532 5.557 1.00 94.31 260 CYS A C 1
ATOM 2040 O O . CYS A 1 260 ? -9.126 -2.232 6.389 1.00 94.31 260 CYS A O 1
ATOM 2042 N N . PHE A 1 261 ? -7.393 -3.513 5.767 1.00 93.56 261 PHE A N 1
ATOM 2043 C CA . PHE A 1 261 ? -7.377 -4.337 6.976 1.00 93.56 261 PHE A CA 1
ATOM 2044 C C . PHE A 1 261 ? -7.142 -3.507 8.248 1.00 93.56 261 PHE A C 1
ATOM 2046 O O . PHE A 1 261 ? -7.884 -3.630 9.224 1.00 93.56 261 PHE A O 1
ATOM 2053 N N . VAL A 1 262 ? -6.153 -2.613 8.214 1.00 92.56 262 VAL A N 1
ATOM 2054 C CA . VAL A 1 262 ? -5.811 -1.690 9.305 1.00 92.56 262 VAL A CA 1
ATOM 2055 C C . VAL A 1 262 ? -6.990 -0.770 9.644 1.00 92.56 262 VAL A C 1
ATOM 2057 O O . VAL A 1 262 ? -7.330 -0.620 10.819 1.00 92.56 262 VAL A O 1
ATOM 2060 N N . LEU A 1 263 ? -7.665 -0.205 8.637 1.00 92.25 263 LEU A N 1
ATOM 2061 C CA . LEU A 1 263 ? -8.839 0.653 8.832 1.00 92.25 263 LEU A CA 1
ATOM 2062 C C . LEU A 1 263 ? -10.040 -0.111 9.409 1.00 92.25 263 LEU A C 1
ATOM 2064 O O . LEU A 1 263 ? -10.711 0.398 10.308 1.00 92.25 263 LEU A O 1
ATOM 2068 N N . CYS A 1 264 ? -10.294 -1.342 8.952 1.00 94.25 264 CYS A N 1
ATOM 2069 C CA . CYS A 1 264 ? -11.341 -2.194 9.521 1.00 94.25 264 CYS A CA 1
ATOM 2070 C C . CYS A 1 264 ? -11.075 -2.495 11.001 1.00 94.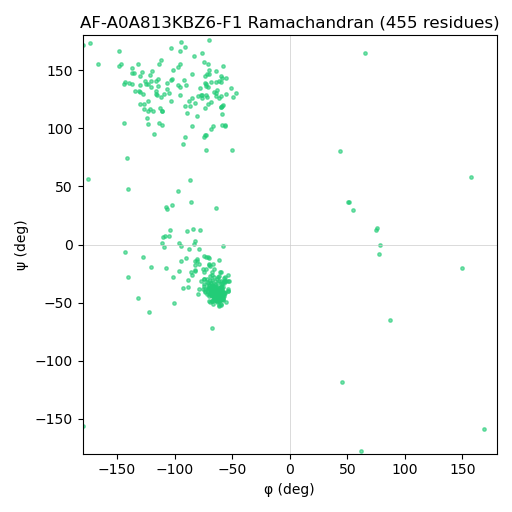25 264 CYS A C 1
ATOM 2072 O O . CYS A 1 264 ? -11.971 -2.355 11.835 1.00 94.25 264 CYS A O 1
ATOM 2074 N N . ILE A 1 265 ? -9.836 -2.854 11.345 1.00 91.81 265 ILE A N 1
ATOM 2075 C CA . ILE A 1 265 ? -9.428 -3.097 12.732 1.00 91.81 265 ILE A CA 1
ATOM 2076 C C . ILE A 1 265 ? -9.607 -1.840 13.590 1.00 91.81 265 ILE A C 1
ATOM 2078 O O . ILE A 1 265 ? -10.153 -1.923 14.692 1.00 91.81 265 ILE A O 1
ATOM 2082 N N . ALA A 1 266 ? -9.186 -0.676 13.086 1.00 91.56 266 ALA A N 1
ATOM 2083 C CA . ALA A 1 266 ? -9.350 0.601 13.774 1.00 91.56 266 ALA A CA 1
ATOM 2084 C C . ALA A 1 266 ? -10.826 0.897 14.076 1.00 91.56 266 ALA A C 1
ATOM 2086 O O . ALA A 1 266 ? -11.180 1.201 15.217 1.00 91.56 266 ALA A O 1
ATOM 2087 N N . SER A 1 267 ? -11.695 0.732 13.074 1.00 92.56 267 SER A N 1
ATOM 2088 C CA . SER A 1 267 ? -13.138 0.941 13.205 1.00 92.56 267 SER A CA 1
ATOM 2089 C C . SER A 1 267 ? -13.757 0.023 14.264 1.00 92.56 267 SER A C 1
ATOM 2091 O O . SER A 1 267 ? -14.461 0.502 15.156 1.00 92.56 267 SER A O 1
ATOM 2093 N N . ILE A 1 268 ? -13.428 -1.275 14.243 1.00 92.12 268 ILE A N 1
ATOM 2094 C CA . ILE A 1 268 ? -13.928 -2.244 15.230 1.00 92.12 268 ILE A CA 1
ATOM 2095 C C . ILE A 1 268 ? -13.452 -1.879 16.641 1.00 92.12 268 ILE A C 1
ATOM 2097 O O . ILE A 1 268 ? -14.240 -1.909 17.588 1.00 92.12 268 ILE A O 1
ATOM 2101 N N . PHE A 1 269 ? -12.177 -1.516 16.810 1.00 89.88 269 PHE A N 1
ATOM 2102 C CA . PHE A 1 269 ? -11.641 -1.167 18.124 1.00 89.88 269 PHE A CA 1
ATOM 2103 C C . PHE A 1 269 ? -12.276 0.089 18.715 1.00 89.88 269 PHE A C 1
ATOM 2105 O O . PHE A 1 269 ? -12.594 0.079 19.907 1.00 89.88 269 PHE A O 1
ATOM 2112 N N . PHE A 1 270 ? -12.469 1.140 17.916 1.00 89.44 270 PHE A N 1
ATOM 2113 C CA . PHE A 1 270 ? -13.116 2.367 18.383 1.00 89.44 270 PHE A CA 1
ATOM 2114 C C . PHE A 1 270 ? -14.598 2.148 18.672 1.00 89.44 270 PHE A C 1
ATOM 2116 O O . PHE A 1 270 ? -15.077 2.571 19.722 1.00 89.44 270 PHE A O 1
ATOM 2123 N N . SER A 1 271 ? -15.302 1.411 17.808 1.00 90.75 271 SER A N 1
ATOM 2124 C CA . SER A 1 271 ? -16.707 1.074 18.038 1.00 90.75 271 SER A CA 1
ATOM 2125 C C . SER A 1 271 ? -16.885 0.267 19.323 1.00 90.75 271 SER A C 1
ATOM 2127 O O . SER A 1 271 ? -17.789 0.555 20.104 1.00 90.75 271 SER A O 1
ATOM 2129 N N . ARG A 1 272 ? -16.008 -0.711 19.589 1.00 90.00 272 ARG A N 1
ATOM 2130 C CA . ARG A 1 272 ? -16.072 -1.515 20.817 1.00 90.00 272 ARG A CA 1
ATOM 2131 C C . ARG A 1 272 ? -15.788 -0.686 22.068 1.00 90.00 272 ARG A C 1
ATOM 2133 O O . ARG A 1 272 ? -16.429 -0.902 23.092 1.00 90.00 272 ARG A O 1
ATOM 2140 N N . ASP A 1 273 ? -14.824 0.229 22.006 1.00 89.12 273 ASP A N 1
ATOM 2141 C CA . ASP A 1 273 ? -14.493 1.078 23.153 1.00 89.12 273 ASP A CA 1
ATOM 2142 C C . ASP A 1 273 ? -15.635 2.055 23.471 1.00 89.12 273 ASP A C 1
ATOM 2144 O O . ASP A 1 273 ? -15.997 2.186 24.639 1.00 89.12 273 ASP A O 1
ATOM 2148 N N . ALA A 1 274 ? -16.255 2.667 22.456 1.00 88.38 274 ALA A N 1
ATOM 2149 C CA . ALA A 1 274 ? -17.438 3.510 22.642 1.00 88.38 274 ALA A CA 1
ATOM 2150 C C . ALA A 1 274 ? -18.625 2.711 23.211 1.00 88.38 274 ALA A C 1
ATOM 2152 O O . ALA A 1 274 ? -19.274 3.159 24.160 1.00 88.38 274 ALA A O 1
ATOM 2153 N N . GLN A 1 275 ? -18.858 1.499 22.688 1.00 89.31 275 GLN A N 1
ATOM 2154 C CA . GLN A 1 275 ? -19.928 0.620 23.159 1.00 89.31 275 GLN A CA 1
ATOM 2155 C C . GLN A 1 275 ? -19.763 0.269 24.641 1.00 89.31 275 GLN A C 1
ATOM 2157 O O . GLN A 1 275 ? -20.684 0.470 25.426 1.00 89.31 275 GLN A O 1
ATOM 2162 N N . ALA A 1 276 ? -18.580 -0.210 25.033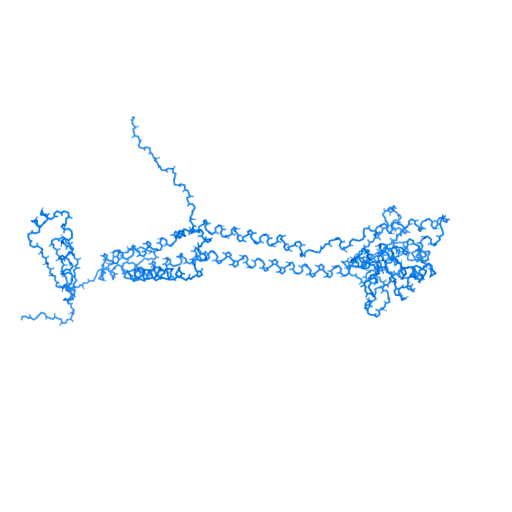 1.00 86.31 276 ALA A N 1
ATOM 2163 C CA . ALA A 1 276 ? -18.345 -0.733 26.376 1.00 86.31 276 ALA A CA 1
ATOM 2164 C C . ALA A 1 276 ? -18.184 0.357 27.451 1.00 86.31 276 ALA A C 1
ATOM 2166 O O . ALA A 1 276 ? -18.486 0.114 28.618 1.00 86.31 276 ALA A O 1
ATOM 2167 N N . LEU A 1 277 ? -17.651 1.538 27.105 1.00 85.38 277 LEU A N 1
ATOM 2168 C CA . LEU A 1 277 ? -17.435 2.604 28.091 1.00 85.38 277 LEU A CA 1
ATOM 2169 C C . LEU A 1 277 ? -18.645 3.530 28.258 1.00 85.38 277 LEU A C 1
ATOM 2171 O O . LEU A 1 277 ? -18.816 4.065 29.354 1.00 85.38 277 LEU A O 1
ATOM 2175 N N . VAL A 1 278 ? -19.445 3.737 27.205 1.00 86.19 278 VAL A N 1
ATOM 2176 C CA . VAL A 1 278 ? -20.498 4.766 27.186 1.00 86.19 278 VAL A CA 1
ATOM 2177 C C . VAL A 1 278 ? -21.877 4.176 26.914 1.00 86.19 278 VAL A C 1
ATOM 2179 O O . VAL A 1 278 ? -22.766 4.342 27.742 1.00 86.19 278 VAL A O 1
ATOM 2182 N N . LEU A 1 279 ? -22.065 3.493 25.782 1.00 86.81 279 LEU A N 1
ATOM 2183 C CA . LEU A 1 279 ? -23.409 3.114 25.323 1.00 86.81 279 LEU A CA 1
ATOM 2184 C C . LEU A 1 279 ? -24.053 2.052 26.220 1.00 86.81 279 LEU A C 1
ATOM 2186 O O . LEU A 1 279 ? -25.172 2.250 26.679 1.00 86.81 279 LEU A O 1
ATOM 2190 N N . GLU A 1 280 ? -23.335 0.970 26.527 1.00 89.56 280 GLU A N 1
ATOM 2191 C CA . GLU A 1 280 ? -23.865 -0.134 27.333 1.00 89.56 280 GLU A CA 1
ATOM 2192 C C . GLU A 1 280 ? -24.239 0.300 28.769 1.00 89.56 280 GLU A C 1
ATOM 2194 O O . GLU A 1 280 ? -25.353 -0.004 29.197 1.00 89.56 280 GLU A O 1
ATOM 2199 N N . PRO A 1 281 ? -23.409 1.066 29.514 1.00 86.44 281 PRO A N 1
ATOM 2200 C CA . PRO A 1 281 ? -23.816 1.580 30.824 1.00 86.44 281 PRO A CA 1
ATOM 2201 C C . PRO A 1 281 ? -25.033 2.512 30.775 1.00 86.44 281 PRO A C 1
ATOM 2203 O O . PRO A 1 281 ? -25.881 2.459 31.662 1.00 86.44 281 PRO A O 1
ATOM 2206 N N . VAL A 1 282 ? -25.145 3.365 29.751 1.00 88.19 282 VAL A N 1
ATOM 2207 C CA . VAL A 1 282 ? -26.293 4.279 29.610 1.00 88.19 282 VAL A CA 1
ATOM 2208 C C . VAL A 1 282 ? -27.574 3.503 29.303 1.00 88.19 282 VAL A C 1
ATOM 2210 O O . VAL A 1 282 ? -28.610 3.769 29.908 1.00 88.19 282 VAL A O 1
ATOM 2213 N N . GLU A 1 283 ? -27.501 2.509 28.418 1.00 89.31 283 GLU A N 1
ATOM 2214 C CA . GLU A 1 283 ? -28.622 1.621 28.100 1.00 89.31 283 GLU A CA 1
ATOM 2215 C C . GLU A 1 283 ? -29.091 0.846 29.343 1.00 89.31 283 GLU A C 1
ATOM 2217 O O . GLU A 1 283 ? -30.290 0.781 29.627 1.00 89.31 283 GLU A O 1
ATOM 2222 N N . GLN A 1 284 ? -28.149 0.346 30.151 1.00 86.38 284 GLN A N 1
ATOM 2223 C CA . GLN A 1 284 ? -28.453 -0.299 31.430 1.00 86.38 284 GLN A CA 1
ATOM 2224 C C . GLN A 1 284 ? -29.123 0.668 32.411 1.00 86.38 284 GLN A C 1
ATOM 2226 O O . GLN A 1 284 ? -30.140 0.312 33.002 1.00 86.38 284 GLN A O 1
ATOM 2231 N N . MET A 1 285 ? -28.621 1.898 32.557 1.00 85.81 285 MET A N 1
ATOM 2232 C CA . MET A 1 285 ? -29.240 2.902 33.429 1.00 85.81 285 MET A CA 1
ATOM 2233 C C . MET A 1 285 ? -30.690 3.203 33.029 1.00 85.81 285 MET A C 1
ATOM 2235 O O . MET A 1 285 ? -31.563 3.203 33.896 1.00 85.81 285 MET A O 1
ATOM 2239 N N . ILE A 1 286 ? -30.959 3.420 31.736 1.00 86.75 286 ILE A N 1
ATOM 2240 C CA . ILE A 1 286 ? -32.314 3.688 31.228 1.00 86.75 286 ILE A CA 1
ATOM 2241 C C . ILE A 1 286 ? -33.231 2.498 31.523 1.00 86.75 286 ILE A C 1
ATOM 2243 O O . ILE A 1 286 ? -34.291 2.672 32.124 1.00 86.75 286 ILE A O 1
ATOM 2247 N N . SER A 1 287 ? -32.784 1.282 31.205 1.00 87.62 287 SER A N 1
ATOM 2248 C CA . SER A 1 287 ? -33.550 0.060 31.464 1.00 87.62 287 SER A CA 1
ATOM 2249 C C . SER A 1 287 ? -33.860 -0.139 32.955 1.00 87.62 287 SER A C 1
ATOM 2251 O O . SER A 1 287 ? -34.968 -0.539 33.316 1.00 87.62 287 SER A O 1
ATOM 2253 N N . ARG A 1 288 ? -32.915 0.178 33.854 1.00 84.69 288 ARG A N 1
ATOM 2254 C CA . ARG A 1 288 ? -33.130 0.125 35.312 1.00 84.69 288 ARG A CA 1
ATOM 2255 C C . ARG A 1 288 ? -34.182 1.136 35.757 1.00 84.69 288 ARG A C 1
ATOM 2257 O O . ARG A 1 288 ? -35.051 0.777 36.544 1.00 84.69 288 ARG A O 1
ATOM 2264 N N . VAL A 1 289 ? -34.131 2.370 35.253 1.00 85.75 289 VAL A N 1
ATOM 2265 C CA . VAL A 1 289 ? -35.124 3.410 35.575 1.00 85.75 289 VAL A CA 1
ATOM 2266 C C . VAL A 1 289 ? -36.519 3.001 35.105 1.00 85.75 289 VAL A C 1
ATOM 2268 O O . VAL A 1 289 ? -37.470 3.111 35.876 1.00 85.75 289 VAL A O 1
ATOM 2271 N N . GLU A 1 290 ? -36.649 2.478 33.886 1.00 83.88 290 GLU A N 1
ATOM 2272 C CA . GLU A 1 290 ? -37.925 1.971 33.366 1.00 83.88 290 GLU A CA 1
ATOM 2273 C C . GLU A 1 290 ? -38.462 0.809 34.208 1.00 83.88 290 GLU A C 1
ATOM 2275 O O . GLU A 1 290 ? -39.635 0.799 34.578 1.00 83.88 290 GLU A O 1
ATOM 2280 N N . ALA A 1 291 ? -37.598 -0.126 34.604 1.00 84.31 291 ALA A N 1
ATOM 2281 C CA . ALA A 1 291 ? -37.996 -1.232 35.466 1.00 84.31 291 ALA A CA 1
ATOM 2282 C C . ALA A 1 291 ? -38.456 -0.765 36.862 1.00 84.31 291 ALA A C 1
ATOM 2284 O O . ALA A 1 291 ? -39.406 -1.326 37.411 1.00 84.31 291 ALA A O 1
ATOM 2285 N N . ILE A 1 292 ? -37.818 0.269 37.429 1.00 84.25 292 ILE A N 1
ATOM 2286 C CA . ILE A 1 292 ? -38.226 0.886 38.704 1.00 84.25 292 ILE A CA 1
ATOM 2287 C C . ILE A 1 292 ? -39.560 1.628 38.548 1.00 84.25 292 ILE A C 1
ATOM 2289 O O . ILE A 1 292 ? -40.403 1.555 39.442 1.00 84.25 292 ILE A O 1
ATOM 2293 N N . ARG A 1 293 ? -39.778 2.307 37.415 1.00 79.38 293 ARG A N 1
ATOM 2294 C CA . ARG A 1 293 ? -41.049 2.974 37.092 1.00 79.38 293 ARG A CA 1
ATOM 2295 C C . ARG A 1 293 ? -42.200 1.972 37.037 1.00 79.38 293 ARG A C 1
ATOM 2297 O O . ARG A 1 293 ? -43.253 2.201 37.629 1.00 79.38 293 ARG A O 1
ATOM 2304 N N . ASP A 1 294 ? -42.003 0.860 36.334 1.00 82.50 294 ASP A N 1
ATOM 2305 C CA . ASP A 1 294 ? -43.053 -0.136 36.136 1.00 82.50 294 ASP A CA 1
ATOM 2306 C C . ASP A 1 294 ? -43.360 -0.891 37.436 1.00 82.50 294 ASP A C 1
ATOM 2308 O O . ASP A 1 294 ? -44.528 -1.165 37.734 1.00 82.50 294 ASP A O 1
ATOM 2312 N N . ASN A 1 295 ? -42.330 -1.180 38.237 1.00 82.75 295 ASN A N 1
ATOM 2313 C CA . ASN A 1 295 ? -42.462 -1.801 39.548 1.00 82.75 295 ASN A CA 1
ATOM 2314 C C . ASN A 1 295 ? -41.420 -1.253 40.547 1.00 82.75 295 ASN A C 1
ATOM 2316 O O . ASN A 1 295 ? -40.271 -1.703 40.534 1.00 82.75 295 ASN A O 1
ATOM 2320 N N . PRO A 1 296 ? -41.820 -0.388 41.499 1.00 79.62 296 PRO A N 1
ATOM 2321 C CA . PRO A 1 296 ? -40.912 0.163 42.505 1.00 79.62 296 PRO A CA 1
ATOM 2322 C C . PRO A 1 296 ? -40.206 -0.911 43.349 1.00 79.62 296 PRO A C 1
ATOM 2324 O O . PRO A 1 296 ? -39.044 -0.746 43.714 1.00 79.62 296 PRO A O 1
ATOM 2327 N N . LEU A 1 297 ? -40.850 -2.061 43.597 1.00 82.44 297 LEU A N 1
ATOM 2328 C CA . LEU A 1 297 ? -40.259 -3.177 44.353 1.00 82.44 297 LEU A CA 1
ATOM 2329 C C . LEU A 1 297 ? -39.134 -3.890 43.584 1.00 82.44 297 LEU A C 1
ATOM 2331 O O . LEU A 1 297 ? -38.325 -4.598 44.189 1.00 82.44 297 LEU A O 1
ATOM 2335 N N . ALA A 1 298 ? -39.041 -3.708 42.262 1.00 84.38 298 ALA A N 1
ATOM 2336 C CA . ALA A 1 298 ? -37.933 -4.240 41.476 1.00 84.38 298 ALA A CA 1
ATOM 2337 C C . ALA A 1 298 ? -36.593 -3.624 41.906 1.00 84.38 298 ALA A C 1
ATOM 2339 O O . ALA A 1 298 ? -35.578 -4.314 41.866 1.00 84.38 298 ALA A O 1
ATOM 2340 N N . ALA A 1 299 ? -36.592 -2.379 42.398 1.00 85.19 299 ALA A N 1
ATOM 2341 C CA . ALA A 1 299 ? -35.389 -1.716 42.893 1.00 85.19 299 ALA A CA 1
ATOM 2342 C C . ALA A 1 299 ? -34.733 -2.470 44.062 1.00 85.19 299 ALA A C 1
ATOM 2344 O O . ALA A 1 299 ? -33.511 -2.600 44.095 1.00 85.19 299 ALA A O 1
ATOM 2345 N N . MET A 1 300 ? -35.533 -3.018 44.990 1.00 82.94 300 MET A N 1
ATOM 2346 C CA . MET A 1 300 ? -35.017 -3.824 46.106 1.00 82.94 300 MET A CA 1
ATOM 2347 C C . MET A 1 300 ? -34.338 -5.099 45.612 1.00 82.94 300 MET A C 1
ATOM 2349 O O . MET A 1 300 ? -33.201 -5.368 45.984 1.00 82.94 300 MET A O 1
ATOM 2353 N N . LYS A 1 301 ? -34.985 -5.839 44.702 1.00 86.06 301 LYS A N 1
ATOM 2354 C CA . LYS A 1 301 ? -34.391 -7.049 44.109 1.00 86.06 301 LYS A CA 1
ATOM 2355 C C . LYS A 1 301 ? -33.094 -6.738 43.362 1.00 86.06 301 LYS A C 1
ATOM 2357 O O . LYS A 1 301 ? -32.125 -7.478 43.473 1.00 86.06 301 LYS A O 1
ATOM 2362 N N . MET A 1 302 ? -33.059 -5.629 42.622 1.00 86.50 302 MET A N 1
ATOM 2363 C CA . MET A 1 302 ? -31.854 -5.194 41.912 1.00 86.50 302 MET A CA 1
ATOM 2364 C C . MET A 1 302 ? -30.712 -4.836 42.869 1.00 86.50 302 MET A C 1
ATOM 2366 O O . MET A 1 302 ? -29.568 -5.179 42.576 1.00 86.50 302 MET A O 1
ATOM 2370 N N . ALA A 1 303 ? -31.016 -4.193 44.001 1.00 86.25 303 ALA A N 1
ATOM 2371 C CA . ALA A 1 303 ? -30.040 -3.875 45.038 1.00 86.25 303 ALA A CA 1
ATOM 2372 C C . ALA A 1 303 ? -29.487 -5.139 45.721 1.00 86.25 303 ALA A C 1
ATOM 2374 O O . ALA A 1 303 ? -28.271 -5.255 45.892 1.00 86.25 303 ALA A O 1
ATOM 2375 N N . ASP A 1 304 ? -30.352 -6.104 46.047 1.00 86.62 304 ASP A N 1
ATOM 2376 C CA . ASP A 1 304 ? -29.953 -7.384 46.646 1.00 86.62 304 ASP A CA 1
ATOM 2377 C C . ASP A 1 304 ? -29.075 -8.204 45.692 1.00 86.62 304 ASP A C 1
ATOM 2379 O O . ASP A 1 304 ? -28.003 -8.680 46.076 1.00 86.62 304 ASP A O 1
ATOM 2383 N N . ASP A 1 305 ? -29.480 -8.323 44.424 1.00 87.62 305 ASP A N 1
ATOM 2384 C CA . ASP A 1 305 ? -28.698 -9.011 43.396 1.00 87.62 305 ASP A CA 1
ATOM 2385 C C . ASP A 1 305 ? -27.328 -8.351 43.193 1.00 87.62 305 ASP A C 1
ATOM 2387 O O . ASP A 1 305 ? -26.317 -9.032 43.000 1.00 87.62 305 ASP A O 1
ATOM 2391 N N . GLU A 1 306 ? -27.273 -7.018 43.197 1.00 86.12 306 GLU A N 1
ATOM 2392 C CA . GLU A 1 306 ? -26.021 -6.280 43.062 1.00 86.12 306 GLU A CA 1
ATOM 2393 C C . GLU A 1 306 ? -25.094 -6.525 44.257 1.00 86.12 306 GLU A C 1
ATOM 2395 O O . GLU A 1 306 ? -23.912 -6.828 44.062 1.00 86.12 306 GLU A O 1
ATOM 2400 N N . PHE A 1 307 ? -25.629 -6.479 45.478 1.00 86.31 307 PHE A N 1
ATOM 2401 C CA . PHE A 1 307 ? -24.884 -6.782 46.696 1.00 86.31 307 PHE A CA 1
ATOM 2402 C C . PHE A 1 307 ? -24.303 -8.203 46.661 1.00 86.31 307 PHE A C 1
ATOM 2404 O O . PHE A 1 307 ? -23.104 -8.395 46.893 1.00 86.31 307 PHE A O 1
ATOM 2411 N N . GLN A 1 308 ? -25.110 -9.193 46.266 1.00 87.62 308 GLN A N 1
ATOM 2412 C CA . GLN A 1 308 ? -24.658 -10.577 46.103 1.00 87.62 308 GLN A CA 1
ATOM 2413 C C . GLN A 1 308 ? -23.545 -10.698 45.054 1.00 87.62 308 GLN A C 1
ATOM 2415 O O . GLN A 1 308 ? -22.536 -11.371 45.286 1.00 87.62 308 GLN A O 1
ATOM 2420 N N . ARG A 1 309 ? -23.681 -10.025 43.902 1.00 85.56 309 ARG A N 1
ATOM 2421 C CA . ARG A 1 309 ? -22.646 -10.014 42.854 1.00 85.56 309 ARG A CA 1
ATOM 2422 C C . ARG A 1 309 ? -21.346 -9.378 43.343 1.00 85.56 309 ARG A C 1
ATOM 2424 O O . ARG A 1 309 ? -20.266 -9.878 43.014 1.00 85.56 309 ARG A O 1
ATOM 2431 N N . GLU A 1 310 ? -21.408 -8.293 44.111 1.00 84.25 310 GLU A N 1
ATOM 2432 C CA . GLU A 1 310 ? -20.216 -7.680 44.704 1.00 84.25 310 GLU A CA 1
ATOM 2433 C C . GLU A 1 310 ? -19.524 -8.619 45.692 1.00 84.25 310 GLU A C 1
ATOM 2435 O O . GLU A 1 310 ? -18.296 -8.755 45.661 1.00 84.25 310 GLU A O 1
ATOM 2440 N N . GLU A 1 311 ? -20.292 -9.307 46.532 1.00 85.62 311 GLU A N 1
ATOM 2441 C CA . GLU A 1 311 ? -19.754 -10.252 47.503 1.00 85.62 311 GLU A CA 1
ATOM 2442 C C . GLU A 1 311 ? -19.094 -11.457 46.813 1.00 85.62 311 GLU A C 1
ATOM 2444 O O . GLU A 1 311 ? -17.962 -11.826 47.142 1.00 85.62 311 GLU A O 1
ATOM 2449 N N . GLN A 1 312 ? -19.736 -12.009 45.778 1.00 84.06 312 GLN A N 1
ATOM 2450 C CA . GLN A 1 312 ? -19.161 -13.059 44.934 1.00 84.06 312 GLN A CA 1
ATOM 2451 C C . GLN A 1 312 ? -17.857 -12.603 44.266 1.00 84.06 312 GLN A C 1
ATOM 2453 O O . GLN A 1 312 ? -16.862 -13.333 44.286 1.00 84.06 312 GLN A O 1
ATOM 2458 N N . ARG A 1 313 ? -17.814 -11.379 43.719 1.00 83.12 313 ARG A N 1
ATOM 2459 C CA . ARG A 1 313 ? -16.598 -10.808 43.112 1.00 83.12 313 ARG A CA 1
ATOM 2460 C C . ARG A 1 313 ? -15.472 -10.643 44.132 1.00 83.12 313 ARG A C 1
ATOM 2462 O O . ARG A 1 313 ? -14.327 -10.963 43.809 1.00 83.12 313 ARG A O 1
ATOM 2469 N N . LYS A 1 314 ? -15.770 -10.187 45.354 1.00 83.56 314 LYS A N 1
ATOM 2470 C CA . LYS A 1 314 ? -14.786 -10.090 46.449 1.00 83.56 314 LYS A CA 1
ATOM 2471 C C . LYS A 1 314 ? -14.232 -11.468 46.814 1.00 83.56 314 LYS A C 1
ATOM 2473 O O . LYS A 1 314 ? -13.014 -11.638 46.837 1.00 83.56 314 LYS A O 1
ATOM 2478 N N . ARG A 1 315 ? -15.100 -12.468 47.002 1.00 82.69 315 ARG A N 1
ATOM 2479 C CA . ARG A 1 315 ? -14.696 -13.856 47.293 1.00 82.69 315 ARG A CA 1
ATOM 2480 C C . ARG A 1 315 ? -13.830 -14.453 46.175 1.00 82.69 315 ARG A C 1
ATOM 2482 O O . ARG A 1 315 ? -12.797 -15.053 46.456 1.00 82.69 315 ARG A O 1
ATOM 2489 N N . ALA A 1 316 ? -14.186 -14.230 44.908 1.00 80.69 316 ALA A N 1
ATOM 2490 C CA . ALA A 1 316 ? -13.414 -14.714 43.762 1.00 80.69 316 ALA A CA 1
ATOM 2491 C C . ALA A 1 316 ? -12.033 -14.039 43.625 1.00 80.69 316 ALA A C 1
ATOM 2493 O O . ALA A 1 316 ? -11.064 -14.700 43.246 1.00 80.69 316 ALA A O 1
ATOM 2494 N N . ARG A 1 317 ? -11.920 -12.738 43.939 1.00 74.25 317 ARG A N 1
ATOM 2495 C CA . ARG A 1 317 ? -10.627 -12.026 43.985 1.00 74.25 317 ARG A CA 1
ATOM 2496 C C . ARG A 1 317 ? -9.718 -12.608 45.069 1.00 74.25 317 ARG A C 1
ATOM 2498 O O . ARG A 1 317 ? -8.577 -12.948 44.770 1.00 74.25 317 ARG A O 1
ATOM 2505 N N . LEU A 1 318 ? -10.257 -12.814 46.272 1.00 74.69 318 LEU A N 1
ATOM 2506 C CA . LEU A 1 318 ? -9.531 -13.413 47.397 1.00 74.69 318 LEU A CA 1
ATOM 2507 C C . LEU A 1 318 ? -9.032 -14.834 47.080 1.00 74.69 318 LEU A C 1
ATOM 2509 O O . LEU A 1 318 ? -7.908 -15.183 47.427 1.00 74.69 318 LEU A O 1
ATOM 2513 N N . ALA A 1 319 ? -9.824 -15.632 46.357 1.00 72.44 319 ALA A N 1
ATOM 2514 C CA . ALA A 1 319 ? -9.424 -16.977 45.943 1.00 72.44 319 ALA A CA 1
ATOM 2515 C C . ALA A 1 319 ? -8.257 -16.984 44.931 1.00 72.44 319 ALA A C 1
ATOM 2517 O O . ALA A 1 319 ? -7.388 -17.854 45.001 1.00 72.44 319 ALA A O 1
ATOM 2518 N N . LYS A 1 320 ? -8.194 -16.015 44.002 1.00 64.69 320 LYS A N 1
ATOM 2519 C CA . LYS A 1 320 ? -7.112 -15.926 42.997 1.00 64.69 320 LYS A CA 1
ATOM 2520 C C . LYS A 1 320 ? -5.761 -15.521 43.595 1.00 64.69 320 LYS A C 1
ATOM 2522 O O . LYS A 1 320 ? -4.729 -16.017 43.133 1.00 64.69 320 LYS A O 1
ATOM 2527 N N . ASP A 1 321 ? -5.757 -14.693 44.639 1.00 59.38 321 ASP A N 1
ATOM 2528 C CA . ASP A 1 321 ? -4.533 -14.264 45.335 1.00 59.38 321 ASP A CA 1
ATOM 2529 C C . ASP A 1 321 ? -3.858 -15.390 46.141 1.00 59.38 321 ASP A C 1
ATOM 2531 O O . ASP A 1 321 ? -2.671 -15.311 46.471 1.00 59.38 321 ASP A O 1
ATOM 2535 N N . GLN A 1 322 ? -4.576 -16.481 46.423 1.00 61.16 322 GLN A N 1
ATOM 2536 C CA . GLN A 1 322 ? -4.058 -17.600 47.213 1.00 61.16 322 GLN A CA 1
ATOM 2537 C C . GLN A 1 322 ? -3.211 -18.592 46.388 1.00 61.16 322 GLN A C 1
ATOM 2539 O O . GLN A 1 322 ? -2.408 -19.344 46.946 1.00 61.16 322 GLN A O 1
ATOM 2544 N N . THR A 1 323 ? -3.323 -18.568 45.056 1.00 60.72 323 THR A N 1
ATOM 2545 C CA . THR A 1 323 ? -2.560 -19.434 44.140 1.00 60.72 323 THR A CA 1
ATOM 2546 C C . THR A 1 323 ? -1.082 -19.025 44.025 1.00 60.72 323 THR A C 1
ATOM 2548 O O . THR A 1 323 ? -0.752 -17.850 43.874 1.00 60.72 323 THR A O 1
ATOM 2551 N N . ARG A 1 324 ? -0.164 -20.006 44.021 1.00 53.91 324 ARG A N 1
ATOM 2552 C CA . ARG A 1 324 ? 1.309 -19.818 44.015 1.00 53.91 324 ARG A CA 1
ATOM 2553 C C . ARG A 1 324 ? 1.831 -18.975 42.831 1.00 53.91 324 ARG A C 1
ATOM 2555 O O . ARG A 1 324 ? 2.788 -18.229 42.998 1.00 53.91 324 ARG A O 1
ATOM 2562 N N . TRP A 1 325 ? 1.162 -19.039 41.674 1.00 52.91 325 TRP A N 1
ATOM 2563 C CA . TRP A 1 325 ? 1.426 -18.198 40.492 1.00 52.91 325 TRP A CA 1
ATOM 2564 C C . TRP A 1 325 ? 0.923 -16.751 40.679 1.00 52.91 325 TRP A C 1
ATOM 2566 O O . TRP A 1 325 ? 1.584 -15.804 40.259 1.00 52.91 325 TRP A O 1
ATOM 2576 N N . GLY A 1 326 ? -0.203 -16.554 41.375 1.00 58.06 326 GLY A N 1
ATOM 2577 C CA . GLY A 1 326 ? -0.765 -15.230 41.673 1.00 58.06 326 GLY A CA 1
ATOM 2578 C C . GLY A 1 326 ? 0.169 -14.367 42.526 1.00 58.06 326 GLY A C 1
ATOM 2579 O O . GLY A 1 326 ? 0.363 -13.191 42.230 1.00 58.06 326 GLY A O 1
ATOM 2580 N N . LYS A 1 327 ? 0.858 -14.972 43.504 1.00 60.56 327 LYS A N 1
ATOM 2581 C CA . LYS A 1 327 ? 1.873 -14.280 44.322 1.00 60.56 327 LYS A CA 1
ATOM 2582 C C . LYS A 1 327 ? 3.091 -13.808 43.523 1.00 60.56 327 LYS A C 1
ATOM 2584 O O . LYS A 1 327 ? 3.599 -12.726 43.797 1.00 60.56 327 LYS A O 1
ATOM 2589 N N . PHE A 1 328 ? 3.545 -14.590 42.539 1.00 58.31 328 PHE A N 1
ATOM 2590 C CA . PHE A 1 328 ? 4.661 -14.197 41.669 1.00 58.31 328 PHE A CA 1
ATOM 2591 C C . PHE A 1 328 ? 4.266 -13.036 40.745 1.00 58.31 328 PHE A C 1
ATOM 2593 O O . PHE A 1 328 ? 5.022 -12.083 40.592 1.00 58.31 328 PHE A O 1
ATOM 2600 N N . MET A 1 329 ? 3.047 -13.062 40.194 1.00 54.91 329 MET A N 1
ATOM 2601 C CA . MET A 1 329 ? 2.563 -11.995 39.311 1.00 54.91 329 MET A CA 1
ATOM 2602 C C . MET A 1 329 ? 2.253 -10.682 40.059 1.00 54.91 329 MET A C 1
ATOM 2604 O O . MET A 1 329 ? 2.418 -9.605 39.488 1.00 54.91 329 MET A O 1
ATOM 2608 N N . ASN A 1 330 ? 1.853 -10.751 41.335 1.00 55.94 330 ASN A N 1
ATOM 2609 C CA . ASN A 1 330 ? 1.591 -9.568 42.168 1.00 55.94 330 ASN A CA 1
ATOM 2610 C C . ASN A 1 330 ? 2.863 -8.818 42.597 1.00 55.94 330 ASN A C 1
ATOM 2612 O O . ASN A 1 330 ? 2.780 -7.632 42.895 1.00 55.94 330 ASN A O 1
ATOM 2616 N N . MET A 1 331 ? 4.039 -9.457 42.589 1.00 52.41 331 MET A N 1
ATOM 2617 C CA . MET A 1 331 ? 5.308 -8.793 42.927 1.00 52.41 331 MET A CA 1
ATOM 2618 C C . MET A 1 331 ? 5.717 -7.730 41.890 1.00 52.41 331 MET A C 1
ATOM 2620 O O . MET A 1 331 ? 6.429 -6.788 42.225 1.00 52.41 331 MET A O 1
ATOM 2624 N N . CYS A 1 332 ? 5.232 -7.842 40.649 1.00 50.88 332 CYS A N 1
ATOM 2625 C CA . CYS A 1 332 ? 5.532 -6.909 39.557 1.00 50.88 332 CYS A CA 1
ATOM 2626 C C . CYS A 1 332 ? 4.381 -5.949 39.224 1.00 50.88 332 CYS A C 1
ATOM 2628 O O . CYS A 1 332 ? 4.453 -5.239 38.222 1.00 50.88 332 CYS A O 1
ATOM 2630 N N . ARG A 1 333 ? 3.300 -5.932 40.013 1.00 45.31 333 ARG A N 1
ATOM 2631 C CA . ARG A 1 333 ? 2.082 -5.204 39.659 1.00 45.31 333 ARG A CA 1
ATOM 2632 C C . ARG A 1 333 ? 1.845 -4.049 40.626 1.00 45.31 333 ARG A C 1
ATOM 2634 O O . ARG A 1 333 ? 1.383 -4.247 41.743 1.00 45.31 333 ARG A O 1
ATOM 2641 N N . THR A 1 334 ? 2.125 -2.831 40.176 1.00 41.12 334 THR A N 1
ATOM 2642 C CA . THR A 1 334 ? 1.626 -1.609 40.813 1.00 41.12 334 THR A CA 1
ATOM 2643 C C . THR A 1 334 ? 0.096 -1.671 40.810 1.00 41.12 334 THR A C 1
ATOM 2645 O O . THR A 1 334 ? -0.527 -1.687 39.748 1.00 41.12 334 THR A O 1
ATOM 2648 N N . GLN A 1 335 ? -0.517 -1.792 41.992 1.00 48.22 335 GLN A N 1
ATOM 2649 C CA . GLN A 1 335 ? -1.971 -1.740 42.144 1.00 48.22 335 GLN A CA 1
ATOM 2650 C C . GLN A 1 335 ? -2.437 -0.317 41.841 1.00 48.22 335 GLN A C 1
ATOM 2652 O O . GLN A 1 335 ? -2.330 0.580 42.670 1.00 48.22 335 GLN A O 1
ATOM 2657 N N . THR A 1 336 ? -2.936 -0.094 40.632 1.00 47.00 336 THR A N 1
ATOM 2658 C CA . THR A 1 336 ? -3.787 1.055 40.355 1.00 47.00 336 THR A CA 1
ATOM 2659 C C . THR A 1 336 ? -5.192 0.711 40.835 1.00 47.00 336 THR A C 1
ATOM 2661 O O . THR A 1 336 ? -5.848 -0.166 40.272 1.00 47.00 336 THR A O 1
ATOM 2664 N N . ASP A 1 337 ? -5.644 1.376 41.900 1.00 50.97 337 ASP A N 1
ATOM 2665 C CA . ASP A 1 337 ? -7.042 1.333 42.328 1.00 50.97 337 ASP A CA 1
ATOM 2666 C C . ASP A 1 337 ? -7.918 1.848 41.182 1.00 50.97 337 ASP A C 1
ATOM 2668 O O . ASP A 1 337 ? -7.973 3.043 40.877 1.00 50.97 337 ASP A O 1
ATOM 2672 N N . GLU A 1 338 ? -8.561 0.918 40.480 1.00 60.12 338 GLU A N 1
ATOM 2673 C CA . GLU A 1 338 ? -9.390 1.226 39.327 1.00 60.12 338 GLU A CA 1
ATOM 2674 C C . GLU A 1 338 ? -10.680 1.894 39.817 1.00 60.12 338 GLU A C 1
ATOM 2676 O O . GLU A 1 338 ? -11.643 1.230 40.207 1.00 60.12 338 GLU A O 1
ATOM 2681 N N . LYS A 1 339 ? -10.680 3.234 39.839 1.00 65.56 339 LYS A N 1
ATOM 2682 C CA . LYS A 1 339 ? -11.861 4.021 40.206 1.00 65.56 339 LYS A CA 1
ATOM 2683 C C . LYS A 1 339 ? -13.039 3.626 39.301 1.00 65.56 339 LYS A C 1
ATOM 2685 O O . LYS A 1 339 ? -12.861 3.599 38.069 1.00 65.56 339 LYS A O 1
ATOM 2690 N N . PRO A 1 340 ? -14.216 3.312 39.882 1.00 72.75 340 PRO A N 1
ATOM 2691 C CA . PRO A 1 340 ? -15.408 3.003 39.108 1.00 72.75 340 PRO A CA 1
ATOM 2692 C C . PRO A 1 340 ? -15.777 4.204 38.236 1.00 72.75 340 PRO A C 1
ATOM 2694 O O . PRO A 1 340 ? -15.563 5.354 38.616 1.00 72.75 340 PRO A O 1
ATOM 2697 N N . ASN A 1 341 ? -16.286 3.924 37.040 1.00 80.12 341 ASN A N 1
ATOM 2698 C CA . ASN A 1 341 ? -16.718 4.960 36.109 1.00 80.12 341 ASN A CA 1
ATOM 2699 C C . ASN A 1 341 ? -17.903 5.743 36.699 1.00 80.12 341 ASN A C 1
ATOM 2701 O O . ASN A 1 341 ? -18.724 5.164 37.407 1.00 80.12 341 ASN A O 1
ATOM 2705 N N . GLU A 1 342 ? -18.025 7.029 36.364 1.00 82.62 342 GLU A N 1
ATOM 2706 C CA . GLU A 1 342 ? -19.155 7.880 36.783 1.00 82.62 342 GLU A CA 1
ATOM 2707 C C . GLU A 1 342 ? -20.508 7.262 36.428 1.00 82.62 342 GLU A C 1
ATOM 2709 O O . GLU A 1 342 ? -21.411 7.254 37.256 1.00 82.62 342 GLU A O 1
ATOM 2714 N N . THR A 1 343 ? -20.618 6.647 35.248 1.00 83.31 343 THR A N 1
ATOM 2715 C CA . THR A 1 343 ? -21.820 5.921 34.809 1.00 83.31 343 THR A CA 1
ATOM 2716 C C . THR A 1 343 ? -22.213 4.802 35.774 1.00 83.31 343 THR A C 1
ATOM 2718 O O . THR A 1 343 ? -23.377 4.676 36.132 1.00 83.31 343 THR A O 1
ATOM 2721 N N . VAL A 1 344 ? -21.238 4.053 36.293 1.00 82.25 344 VAL A N 1
ATOM 2722 C CA . VAL A 1 344 ? -21.471 2.992 37.289 1.00 82.25 344 VAL A CA 1
ATOM 2723 C C . VAL A 1 344 ? -21.865 3.581 38.646 1.00 82.25 344 VAL A C 1
ATOM 2725 O O . VAL A 1 344 ? -22.663 2.995 39.374 1.00 82.25 344 VAL A O 1
ATOM 2728 N N . ILE A 1 345 ? -21.312 4.741 39.013 1.00 85.00 345 ILE A N 1
ATOM 2729 C CA . ILE A 1 345 ? -21.695 5.444 40.246 1.00 85.00 345 ILE A CA 1
ATOM 2730 C C . ILE A 1 345 ? -23.148 5.925 40.145 1.00 85.00 345 ILE A C 1
ATOM 2732 O O . ILE A 1 345 ? -23.917 5.742 41.091 1.00 85.00 345 ILE A O 1
ATOM 2736 N N . LEU A 1 346 ? -23.539 6.497 39.005 1.00 85.44 346 LEU A N 1
ATOM 2737 C CA . LEU A 1 346 ? -24.903 6.953 38.752 1.00 85.44 346 LEU A CA 1
ATOM 2738 C C . LEU A 1 346 ? -25.894 5.785 38.743 1.00 85.44 346 LEU A C 1
ATOM 2740 O O . LEU A 1 346 ? -26.908 5.861 39.431 1.00 85.44 346 LEU A O 1
ATOM 2744 N N . GLU A 1 347 ? -25.574 4.681 38.063 1.00 84.81 347 GLU A N 1
ATOM 2745 C CA . GLU A 1 347 ? -26.400 3.466 38.063 1.00 84.81 347 GLU A CA 1
ATOM 2746 C C . GLU A 1 347 ? -26.659 2.959 39.492 1.00 84.81 347 GLU A C 1
ATOM 2748 O O . GLU A 1 347 ? -27.807 2.781 39.903 1.00 84.81 347 GLU A O 1
ATOM 2753 N N . LYS A 1 348 ? -25.599 2.828 40.299 1.00 85.19 348 LYS A N 1
ATOM 2754 C CA . LYS A 1 348 ? -25.695 2.431 41.714 1.00 85.19 348 LYS A CA 1
ATOM 2755 C C . LYS A 1 348 ? -26.525 3.391 42.551 1.00 85.19 348 LYS A C 1
ATOM 2757 O O . LYS A 1 348 ? -27.224 2.976 43.474 1.00 85.19 348 LYS A O 1
ATOM 2762 N N . THR A 1 349 ? -26.416 4.684 42.267 1.00 88.06 349 THR A N 1
ATOM 2763 C CA . THR A 1 349 ? -27.170 5.715 42.983 1.00 88.06 349 THR A CA 1
ATOM 2764 C C . THR A 1 349 ? -28.657 5.604 42.662 1.00 88.06 349 THR A C 1
ATOM 2766 O O . THR A 1 349 ? -29.468 5.644 43.582 1.00 88.06 349 THR A O 1
ATOM 2769 N N . ILE A 1 350 ? -29.017 5.358 41.399 1.00 87.25 350 ILE A N 1
ATOM 2770 C CA . ILE A 1 350 ? -30.405 5.111 40.981 1.00 87.25 350 ILE A CA 1
ATOM 2771 C C . ILE A 1 350 ? -30.971 3.876 41.687 1.00 87.25 350 ILE A C 1
ATOM 2773 O O . ILE A 1 350 ? -32.067 3.946 42.239 1.00 87.25 350 ILE A O 1
ATOM 2777 N N . ILE A 1 351 ? -30.222 2.768 41.733 1.00 87.00 351 ILE A N 1
ATOM 2778 C CA . ILE A 1 351 ? -30.663 1.537 42.409 1.00 87.00 351 ILE A CA 1
ATOM 2779 C C . ILE A 1 351 ? -30.891 1.786 43.906 1.00 87.00 351 ILE A C 1
ATOM 2781 O O . ILE A 1 351 ? -31.921 1.383 44.444 1.00 87.00 351 ILE A O 1
ATOM 2785 N N . LYS A 1 352 ? -29.974 2.495 44.578 1.00 87.06 352 LYS A N 1
ATOM 2786 C CA . LYS A 1 352 ? -30.097 2.833 46.007 1.00 87.06 352 LYS A CA 1
ATOM 2787 C C . LYS A 1 352 ? -31.249 3.788 46.306 1.00 87.06 352 LYS A C 1
ATOM 2789 O O . LYS A 1 352 ? -31.962 3.594 47.283 1.00 87.06 352 LYS A O 1
ATOM 2794 N N . LEU A 1 353 ? -31.436 4.824 45.492 1.00 87.44 353 LEU A N 1
ATOM 2795 C CA . LEU A 1 353 ? -32.566 5.740 45.651 1.00 87.44 353 LEU A CA 1
ATOM 2796 C C . LEU A 1 353 ? -33.886 5.008 45.401 1.00 87.44 353 LEU A C 1
ATOM 2798 O O . LEU A 1 353 ? -34.826 5.168 46.174 1.00 87.44 353 LEU A O 1
ATOM 2802 N N . GLY A 1 354 ? -33.933 4.150 44.380 1.00 86.00 354 GLY A N 1
ATOM 2803 C CA . GLY A 1 354 ? -35.080 3.297 44.092 1.00 86.00 354 GLY A CA 1
ATOM 2804 C C . GLY A 1 354 ? -35.402 2.331 45.233 1.00 86.00 354 GLY A C 1
ATOM 2805 O O . GLY A 1 354 ? -36.569 2.182 45.586 1.00 86.00 354 GLY A O 1
ATOM 2806 N N . SER A 1 355 ? -34.398 1.699 45.852 1.00 85.25 355 SER A N 1
ATOM 2807 C CA . SER A 1 355 ? -34.622 0.773 46.969 1.00 85.25 355 SER A CA 1
ATOM 2808 C C . SER A 1 355 ? -35.081 1.493 48.240 1.00 85.25 355 SER A C 1
ATOM 2810 O O . SER A 1 355 ? -35.973 0.995 48.927 1.00 85.25 355 SER A O 1
ATOM 2812 N N . LEU A 1 356 ? -34.553 2.692 48.515 1.00 84.88 356 LEU A N 1
ATOM 2813 C CA . LEU A 1 356 ? -35.035 3.558 49.597 1.00 84.88 356 LEU A CA 1
ATOM 2814 C C . LEU A 1 356 ? -36.481 4.018 49.362 1.00 84.88 356 LEU A C 1
ATOM 2816 O O . LEU A 1 356 ? -37.289 3.985 50.288 1.00 84.88 356 LEU A O 1
ATOM 2820 N N . LEU A 1 357 ? -36.828 4.395 48.127 1.00 82.25 357 LEU A N 1
ATOM 2821 C CA . LEU A 1 357 ? -38.200 4.739 47.736 1.00 82.25 357 LEU A CA 1
ATOM 2822 C C . LEU A 1 357 ? -39.149 3.552 47.928 1.00 82.25 357 LEU A C 1
ATOM 2824 O O . LEU A 1 357 ? -40.208 3.698 48.533 1.00 82.25 357 LEU A O 1
ATOM 2828 N N . ALA A 1 358 ? -38.754 2.363 47.470 1.00 80.44 358 ALA A N 1
ATOM 2829 C CA . ALA A 1 358 ? -39.531 1.141 47.648 1.00 80.44 358 ALA A CA 1
ATOM 2830 C C . ALA A 1 358 ? -39.774 0.823 49.133 1.00 80.44 358 ALA A C 1
ATOM 2832 O O . ALA A 1 358 ? -40.877 0.417 49.500 1.00 80.44 358 ALA A O 1
ATOM 2833 N N . LEU A 1 359 ? -38.770 1.050 49.989 1.00 80.81 359 LEU A N 1
ATOM 2834 C CA . LEU A 1 359 ? -38.881 0.839 51.433 1.00 80.81 359 LEU A CA 1
ATOM 2835 C C . LEU A 1 359 ? -39.866 1.830 52.062 1.00 80.81 359 LEU A C 1
ATOM 2837 O O . LEU A 1 359 ? -40.667 1.440 52.905 1.00 80.81 359 LEU A O 1
ATOM 2841 N N . GLY A 1 360 ? -39.831 3.091 51.623 1.00 77.88 360 GLY A N 1
ATOM 2842 C CA . GLY A 1 360 ? -40.735 4.137 52.099 1.00 77.88 360 GLY A CA 1
ATOM 2843 C C . GLY A 1 360 ? -42.193 3.947 51.668 1.00 77.88 360 GLY A C 1
ATOM 2844 O O . GLY A 1 360 ? -43.095 4.300 52.422 1.00 77.88 360 GLY A O 1
ATOM 2845 N N . PHE A 1 361 ? -42.446 3.383 50.483 1.00 77.19 361 PHE A N 1
ATOM 2846 C CA . PHE A 1 361 ? -43.810 3.153 49.989 1.00 77.19 361 PHE A CA 1
ATOM 2847 C C . PHE A 1 361 ? -44.441 1.847 50.488 1.00 77.19 361 PHE A C 1
ATOM 2849 O O . PHE A 1 361 ? -45.669 1.747 50.555 1.00 77.19 361 PHE A O 1
ATOM 2856 N N . GLY A 1 362 ? -43.628 0.839 50.813 1.00 75.81 362 GLY A N 1
ATOM 2857 C CA . GLY A 1 362 ? -44.116 -0.500 51.138 1.00 75.81 362 GLY A CA 1
ATOM 2858 C C . GLY A 1 362 ? -44.871 -1.164 49.975 1.00 75.81 362 GLY A C 1
ATOM 2859 O O . GLY A 1 362 ? -45.003 -0.616 48.879 1.00 75.81 362 GLY A O 1
ATOM 2860 N N . GLU A 1 363 ? -45.393 -2.371 50.202 1.00 73.81 363 GLU A N 1
ATOM 2861 C CA . GLU A 1 363 ? -46.040 -3.170 49.147 1.00 73.81 363 GLU A CA 1
ATOM 2862 C C . GLU A 1 363 ? -47.323 -2.513 48.604 1.00 73.81 363 GLU A C 1
ATOM 2864 O O . GLU A 1 363 ? -47.556 -2.467 47.395 1.00 73.81 363 GLU A O 1
ATOM 2869 N N . ALA A 1 364 ? -48.141 -1.938 49.490 1.00 72.19 364 ALA A N 1
ATOM 2870 C CA . ALA A 1 364 ? -49.379 -1.265 49.103 1.00 72.19 364 ALA A CA 1
ATOM 2871 C C . ALA A 1 364 ? -49.121 0.069 48.378 1.00 72.19 364 ALA A C 1
ATOM 2873 O O . ALA A 1 364 ? -49.781 0.360 47.377 1.00 72.19 364 ALA A O 1
ATOM 2874 N N . GLY A 1 365 ? -48.152 0.866 48.843 1.00 77.50 365 GLY A N 1
ATOM 2875 C CA . GLY A 1 365 ? -47.811 2.151 48.231 1.00 77.50 365 GLY A CA 1
ATOM 2876 C C . GLY A 1 365 ? -47.095 1.997 46.892 1.00 77.50 365 GLY A C 1
ATOM 2877 O O . GLY A 1 365 ? -47.344 2.787 45.984 1.00 77.50 365 GLY A O 1
ATOM 2878 N N . ALA A 1 366 ? -46.292 0.942 46.709 1.00 78.38 366 ALA A N 1
ATOM 2879 C CA . ALA A 1 366 ? -45.636 0.656 45.434 1.00 78.38 366 ALA A CA 1
ATOM 2880 C C . ALA A 1 366 ? -46.641 0.477 44.279 1.00 78.38 366 ALA A C 1
ATOM 2882 O O . ALA A 1 366 ? -46.401 0.967 43.176 1.00 78.38 366 ALA A O 1
ATOM 2883 N N . ASN A 1 367 ? -47.795 -0.151 44.535 1.00 77.56 367 ASN A N 1
ATOM 2884 C CA . ASN A 1 367 ? -48.857 -0.322 43.534 1.00 77.56 367 ASN A CA 1
ATOM 2885 C C . ASN A 1 367 ? -49.525 1.009 43.141 1.00 77.56 367 ASN A C 1
ATOM 2887 O O . ASN A 1 367 ? -49.857 1.225 41.971 1.00 77.56 367 ASN A O 1
ATOM 2891 N N . ILE A 1 368 ? -49.696 1.915 44.108 1.00 79.56 368 ILE A N 1
ATOM 2892 C CA . ILE A 1 368 ? -50.262 3.253 43.885 1.00 79.56 368 ILE A CA 1
ATOM 2893 C C . ILE A 1 368 ? -49.267 4.111 43.096 1.00 79.56 368 ILE A C 1
ATOM 2895 O O . ILE A 1 368 ? -49.623 4.689 42.073 1.00 79.56 368 ILE A O 1
ATOM 2899 N N . VAL A 1 369 ? -48.000 4.133 43.517 1.00 79.44 369 VAL A N 1
ATOM 2900 C CA . VAL A 1 369 ? -46.939 4.909 42.860 1.00 79.44 369 VAL A CA 1
ATOM 2901 C C . VAL A 1 369 ? -46.677 4.404 41.440 1.00 79.44 369 VAL A C 1
ATOM 2903 O O . VAL A 1 369 ? -46.618 5.215 40.524 1.00 79.44 369 VAL A O 1
ATOM 2906 N N . SER A 1 370 ? -46.630 3.085 41.221 1.00 77.88 370 SER A N 1
ATOM 2907 C CA . SER A 1 370 ? -46.529 2.495 39.874 1.00 77.88 370 SER A CA 1
ATOM 2908 C C . SER A 1 370 ? -47.664 2.970 38.958 1.00 77.88 370 SER A C 1
ATOM 2910 O O . SER A 1 370 ? -47.429 3.323 37.805 1.00 77.88 370 SER A O 1
ATOM 2912 N N . SER A 1 371 ? -48.898 3.042 39.467 1.00 77.50 371 SER A N 1
ATOM 2913 C CA . SER A 1 371 ? -50.048 3.532 38.692 1.00 77.50 371 SER A CA 1
ATOM 2914 C C . SER A 1 371 ? -49.941 5.033 38.392 1.00 77.50 371 SER A C 1
ATOM 2916 O O . SER A 1 371 ? -50.232 5.457 37.275 1.00 77.50 371 SER A O 1
ATOM 2918 N N . ASN A 1 372 ? -49.429 5.816 39.346 1.00 77.69 372 ASN A N 1
ATOM 2919 C CA . ASN A 1 372 ? -49.189 7.256 39.208 1.00 77.69 372 ASN A CA 1
ATOM 2920 C C . ASN A 1 372 ? -48.051 7.599 38.235 1.00 77.69 372 ASN A C 1
ATOM 2922 O O . ASN A 1 372 ? -48.061 8.664 37.620 1.00 77.69 372 ASN A O 1
ATOM 2926 N N . MET A 1 373 ? -47.088 6.694 38.057 1.00 76.06 373 MET A N 1
ATOM 2927 C CA . MET A 1 373 ? -45.939 6.872 37.161 1.00 76.06 373 MET A CA 1
ATOM 2928 C C . MET A 1 373 ? -46.177 6.374 35.725 1.00 76.06 373 MET A C 1
ATOM 2930 O O . MET A 1 373 ? -45.385 6.674 34.836 1.00 76.06 373 MET A O 1
ATOM 2934 N N . LYS A 1 374 ? -47.262 5.630 35.465 1.00 71.75 374 LYS A N 1
ATOM 2935 C CA . LYS A 1 374 ? -47.606 5.108 34.124 1.00 71.75 374 LYS A CA 1
ATOM 2936 C C . LYS A 1 374 ? -48.293 6.127 33.208 1.00 71.75 374 LYS A C 1
ATOM 2938 O O . LYS A 1 374 ? -48.415 5.876 32.014 1.00 71.75 374 LYS A O 1
ATOM 2943 N N . GLY A 1 375 ? -48.771 7.245 33.757 1.00 60.94 375 GLY A N 1
ATOM 2944 C CA . GLY A 1 375 ? -49.614 8.215 33.048 1.00 60.94 375 GLY A CA 1
ATOM 2945 C C . GLY A 1 375 ? -48.883 9.306 32.256 1.00 60.94 375 GLY A C 1
ATOM 2946 O O . GLY A 1 375 ? -49.555 10.109 31.615 1.00 60.94 375 GLY A O 1
ATOM 2947 N N . SER A 1 376 ? -47.550 9.377 32.297 1.00 58.91 376 SER A N 1
ATOM 2948 C CA . SER A 1 376 ? -46.764 10.412 31.609 1.00 58.91 376 SER A CA 1
ATOM 2949 C C . SER A 1 376 ? -45.732 9.810 30.652 1.00 58.91 376 SER A C 1
ATOM 2951 O O . SER A 1 376 ? -45.051 8.847 30.989 1.00 58.91 376 SER A O 1
ATOM 2953 N N . GLU A 1 377 ? -45.593 10.400 29.458 1.00 56.81 377 GLU A N 1
ATOM 2954 C CA . GLU A 1 377 ? -44.584 10.008 28.452 1.00 56.81 377 GLU A CA 1
ATOM 2955 C C . GLU A 1 377 ? -43.140 10.274 28.920 1.00 56.81 377 GLU A C 1
ATOM 2957 O O . GLU A 1 377 ? -42.197 9.653 28.439 1.00 56.81 377 GLU A O 1
ATOM 2962 N N . SER A 1 378 ? -42.962 11.166 29.898 1.00 55.72 378 SER A N 1
ATOM 2963 C CA . SER A 1 378 ? -41.714 11.371 30.634 1.00 55.72 378 SER A CA 1
ATOM 2964 C C . SER A 1 378 ? -41.792 10.720 32.020 1.00 55.72 378 SER A C 1
ATOM 2966 O O . SER A 1 378 ? -42.870 10.336 32.473 1.00 55.72 378 SER A O 1
ATOM 2968 N N . ALA A 1 379 ? -40.664 10.627 32.732 1.00 55.94 379 ALA A N 1
ATOM 2969 C CA . ALA A 1 379 ? -40.567 10.149 34.120 1.00 55.94 379 ALA A CA 1
ATOM 2970 C C . ALA A 1 379 ? -41.296 11.045 35.160 1.00 55.94 379 ALA A C 1
ATOM 2972 O O . ALA A 1 379 ? -40.851 11.182 36.298 1.00 55.94 379 ALA A O 1
ATOM 2973 N N . GLY A 1 380 ? -42.386 11.704 34.766 1.00 62.50 380 GLY A N 1
ATOM 2974 C CA . GLY A 1 380 ? -43.281 12.431 35.646 1.00 62.50 380 GLY A CA 1
ATOM 2975 C C . GLY A 1 380 ? -44.098 11.491 36.530 1.00 62.50 380 GLY A C 1
ATOM 2976 O O . GLY A 1 380 ? -44.331 10.325 36.218 1.00 62.50 380 GLY A O 1
ATOM 2977 N N . VAL A 1 381 ? -44.536 12.013 37.669 1.00 69.44 381 VAL A N 1
ATOM 2978 C CA . VAL A 1 381 ? -45.486 11.333 38.550 1.00 69.44 381 VAL A CA 1
ATOM 2979 C C . VAL A 1 381 ? -46.787 12.117 38.489 1.00 69.44 381 VAL A C 1
ATOM 2981 O O . VAL A 1 381 ? -46.830 13.270 38.917 1.00 69.44 381 VAL A O 1
ATOM 2984 N N . ASN A 1 382 ? -47.851 11.513 37.962 1.00 70.94 382 ASN A N 1
ATOM 2985 C CA . ASN A 1 382 ? -49.178 12.104 38.045 1.00 70.94 382 ASN A CA 1
ATOM 2986 C C . ASN A 1 382 ? -49.812 11.712 39.382 1.00 70.94 382 ASN A C 1
ATOM 2988 O O . ASN A 1 382 ? -50.279 10.592 39.559 1.00 70.94 382 ASN A O 1
ATOM 2992 N N . VAL A 1 383 ? -49.812 12.640 40.336 1.00 71.62 383 VAL A N 1
ATOM 2993 C CA . VAL A 1 383 ? -50.363 12.415 41.683 1.00 71.62 383 VAL A CA 1
ATOM 2994 C C . VAL A 1 383 ? -51.894 12.559 41.704 1.00 71.62 383 VAL A C 1
ATOM 2996 O O . VAL A 1 383 ? -52.542 12.147 42.661 1.00 71.62 383 VAL A O 1
ATOM 2999 N N . MET A 1 384 ? -52.496 13.092 40.637 1.00 72.56 384 MET A N 1
ATOM 3000 C CA . MET A 1 384 ? -53.928 13.399 40.558 1.00 72.56 384 MET A CA 1
ATOM 3001 C C . MET A 1 384 ? -54.721 12.290 39.848 1.00 72.56 384 MET A C 1
ATOM 3003 O O . MET A 1 384 ? -55.539 12.569 38.972 1.00 72.56 384 MET A O 1
ATOM 3007 N N . ILE A 1 385 ? -54.463 11.028 40.203 1.00 75.06 385 ILE A N 1
ATOM 3008 C CA . ILE A 1 385 ? -55.238 9.869 39.732 1.00 75.06 385 ILE A CA 1
ATOM 3009 C C . ILE A 1 385 ? -56.377 9.578 40.717 1.00 75.06 385 ILE A C 1
ATOM 3011 O O . ILE A 1 385 ? -56.217 9.705 41.931 1.00 75.06 385 ILE A O 1
ATOM 3015 N N . GLU A 1 386 ? -57.542 9.197 40.194 1.00 78.00 386 GLU A N 1
ATOM 3016 C CA . GLU A 1 386 ? -58.718 8.855 40.996 1.00 78.00 386 GLU A CA 1
ATOM 3017 C C . GLU A 1 386 ? -58.455 7.615 41.875 1.00 78.00 386 GLU A C 1
ATOM 3019 O O . GLU A 1 386 ? -57.980 6.579 41.406 1.00 78.00 386 GLU A O 1
ATOM 3024 N N . GLY A 1 387 ? -58.728 7.733 43.178 1.00 76.38 387 GLY A N 1
ATOM 3025 C CA . GLY A 1 387 ? -58.497 6.665 44.154 1.00 76.38 387 GLY A CA 1
ATOM 3026 C C . GLY A 1 387 ? -59.540 5.542 44.090 1.00 76.38 387 GLY A C 1
ATOM 3027 O O . GLY A 1 387 ? -60.626 5.703 43.540 1.00 76.38 387 GLY A O 1
ATOM 3028 N N . SER A 1 388 ? -59.238 4.399 44.716 1.00 77.62 388 SER A N 1
ATOM 3029 C CA . SER A 1 388 ? -60.184 3.278 44.840 1.00 77.62 388 SER A CA 1
ATOM 3030 C C . SER A 1 388 ? -60.791 3.200 46.242 1.00 77.62 388 SER A C 1
ATOM 3032 O O . SER A 1 388 ? -60.114 3.429 47.246 1.00 77.62 388 SER A O 1
ATOM 3034 N N . ARG A 1 389 ? -62.084 2.865 46.329 1.00 82.38 389 ARG A N 1
ATOM 3035 C CA . ARG A 1 389 ? -62.760 2.639 47.613 1.00 82.38 389 ARG A CA 1
ATOM 3036 C C . ARG A 1 389 ? -62.354 1.276 48.178 1.00 82.38 389 ARG A C 1
ATOM 3038 O O . ARG A 1 389 ? -62.482 0.262 47.496 1.00 82.38 389 ARG A O 1
ATOM 3045 N N . VAL A 1 390 ? -61.911 1.250 49.436 1.00 79.81 390 VAL A N 1
ATOM 3046 C CA . VAL A 1 390 ? -61.487 0.030 50.138 1.00 79.81 390 VAL A CA 1
ATOM 3047 C C . VAL A 1 390 ? -62.230 -0.088 51.466 1.00 79.81 390 VAL A C 1
ATOM 3049 O O . VAL A 1 390 ? -62.254 0.857 52.250 1.00 79.81 390 VAL A O 1
ATOM 3052 N N . GLU A 1 391 ? -62.827 -1.250 51.726 1.00 86.25 391 GLU A N 1
ATOM 3053 C CA . GLU A 1 391 ? -63.379 -1.587 53.041 1.00 86.25 391 GLU A CA 1
ATOM 3054 C C . GLU A 1 391 ? -62.273 -2.155 53.932 1.00 86.25 391 GLU A C 1
ATOM 3056 O O . GLU A 1 391 ? -61.552 -3.087 53.554 1.00 86.25 391 GLU A O 1
ATOM 3061 N N . CYS A 1 392 ? -62.102 -1.567 55.113 1.00 85.94 392 CYS A N 1
ATOM 3062 C CA . CYS A 1 392 ? -61.054 -1.959 56.040 1.00 85.94 392 CYS A CA 1
ATOM 3063 C C . CYS A 1 392 ? -61.472 -1.774 57.501 1.00 85.94 392 CYS A C 1
ATOM 3065 O O . CYS A 1 392 ? -62.320 -0.943 57.823 1.00 85.94 392 CYS A O 1
ATOM 3067 N N . ILE A 1 393 ? -60.855 -2.564 58.377 1.00 90.06 393 ILE A N 1
ATOM 3068 C CA . ILE A 1 393 ? -60.902 -2.406 59.828 1.00 90.06 393 ILE A CA 1
ATOM 3069 C C . ILE A 1 393 ? -59.660 -1.621 60.228 1.00 90.06 393 ILE A C 1
ATOM 3071 O O . ILE A 1 393 ? -58.549 -1.985 59.846 1.00 90.06 393 ILE A O 1
ATOM 3075 N N . VAL A 1 394 ? -59.850 -0.556 60.999 1.00 90.25 394 VAL A N 1
ATOM 3076 C CA . VAL A 1 394 ? -58.765 0.308 61.463 1.00 90.25 394 VAL A CA 1
ATOM 3077 C C . VAL A 1 394 ? -58.562 0.100 62.958 1.00 90.25 394 VAL A C 1
ATOM 3079 O O . VAL A 1 394 ? -59.515 0.163 63.732 1.00 90.25 394 VAL A O 1
ATOM 3082 N N . GLY A 1 395 ? -57.317 -0.138 63.357 1.00 90.38 395 GLY A N 1
ATOM 3083 C CA . GLY A 1 395 ? -56.876 -0.218 64.743 1.00 90.38 395 GLY A CA 1
ATOM 3084 C C . GLY A 1 395 ? -55.821 0.843 65.040 1.00 90.38 395 GLY A C 1
ATOM 3085 O O . GLY A 1 395 ? -55.046 1.230 64.168 1.00 90.38 395 GLY A O 1
ATOM 3086 N N . ILE A 1 396 ? -55.787 1.314 66.283 1.00 90.19 396 ILE A N 1
ATOM 3087 C CA . ILE A 1 396 ? -54.744 2.214 66.778 1.00 90.19 396 ILE A CA 1
ATOM 3088 C C . ILE A 1 396 ? -54.108 1.542 67.989 1.00 90.19 396 ILE A C 1
ATOM 3090 O O . ILE A 1 396 ? -54.804 1.213 68.948 1.00 90.19 396 ILE A O 1
ATOM 3094 N N . SER A 1 397 ? -52.794 1.342 67.938 1.00 90.38 397 SER A N 1
ATOM 3095 C CA . SER A 1 397 ? -51.998 0.878 69.075 1.00 90.38 397 SER A CA 1
ATOM 3096 C C . SER A 1 397 ? -51.165 2.036 69.609 1.00 90.38 397 SER A C 1
ATOM 3098 O O . SER A 1 397 ? -50.567 2.768 68.823 1.00 90.38 397 SER A O 1
ATOM 3100 N N . ARG A 1 398 ? -51.140 2.220 70.932 1.00 91.31 398 ARG A N 1
ATOM 3101 C CA . ARG A 1 398 ? -50.420 3.316 71.591 1.00 91.31 398 ARG A CA 1
ATOM 3102 C C . ARG A 1 398 ? -49.449 2.780 72.636 1.00 91.31 398 ARG A C 1
ATOM 3104 O O . ARG A 1 398 ? -49.812 1.910 73.425 1.00 91.31 398 ARG A O 1
ATOM 3111 N N . ILE A 1 399 ? -48.252 3.356 72.689 1.00 90.62 399 ILE A N 1
ATOM 3112 C CA . ILE A 1 399 ? -47.304 3.155 73.787 1.00 90.62 399 ILE A CA 1
ATOM 3113 C C . ILE A 1 399 ? -47.808 3.931 75.013 1.00 90.62 399 ILE A C 1
ATOM 3115 O O . ILE A 1 399 ? -47.924 5.157 74.981 1.00 90.62 399 ILE A O 1
ATOM 3119 N N . GLY A 1 400 ? -48.125 3.220 76.097 1.00 90.44 400 GLY A N 1
ATOM 3120 C CA . GLY A 1 400 ? -48.524 3.838 77.365 1.00 90.44 400 GLY A CA 1
ATOM 3121 C C . GLY A 1 400 ? -47.412 4.716 77.947 1.00 90.44 400 GLY A C 1
ATOM 3122 O O . GLY A 1 400 ? -46.239 4.365 77.851 1.00 90.44 400 GLY A O 1
ATOM 3123 N N . ASP A 1 401 ? -47.790 5.859 78.526 1.00 89.69 401 ASP A N 1
ATOM 3124 C CA . ASP A 1 401 ? -46.886 6.803 79.204 1.00 89.69 401 ASP A CA 1
ATOM 3125 C C . ASP A 1 401 ? -45.640 7.207 78.386 1.00 89.69 401 ASP A C 1
ATOM 3127 O O . ASP A 1 401 ? -44.551 7.427 78.922 1.00 89.69 401 ASP A O 1
ATOM 3131 N N . PHE A 1 402 ? -45.797 7.346 77.063 1.00 89.94 402 PHE A N 1
ATOM 3132 C CA . PHE A 1 402 ? -44.688 7.649 76.154 1.00 89.94 402 PHE A CA 1
ATOM 3133 C C . PHE A 1 402 ? -43.940 8.945 76.499 1.00 89.94 402 PHE A C 1
ATOM 3135 O O . PHE A 1 402 ? -42.723 9.001 76.348 1.00 89.94 402 PHE A O 1
ATOM 3142 N N . SER A 1 403 ? -44.630 9.963 77.025 1.00 88.75 403 SER A N 1
ATOM 3143 C CA . SER A 1 403 ? -44.005 11.213 77.483 1.00 88.75 403 SER A CA 1
ATOM 3144 C C . SER A 1 403 ? -42.972 10.990 78.592 1.00 88.75 403 SER A C 1
ATOM 3146 O O . SER A 1 403 ? -41.941 11.652 78.622 1.00 88.75 403 SER A O 1
ATOM 3148 N N . THR A 1 404 ? -43.212 10.033 79.490 1.00 89.81 404 THR A N 1
ATOM 3149 C CA . THR A 1 404 ? -42.240 9.666 80.529 1.00 89.81 404 THR A CA 1
ATOM 3150 C C . THR A 1 404 ? -41.080 8.881 79.922 1.00 89.81 404 THR A C 1
ATOM 3152 O O . THR A 1 404 ? -39.921 9.099 80.276 1.00 89.81 404 THR A O 1
ATOM 3155 N N . ALA A 1 405 ? -41.363 8.000 78.959 1.00 86.62 405 ALA A N 1
ATOM 3156 C CA . ALA A 1 405 ? -40.325 7.260 78.247 1.00 86.62 405 ALA A CA 1
ATOM 3157 C C . ALA A 1 405 ? -39.391 8.187 77.442 1.00 86.62 405 ALA A C 1
ATOM 3159 O O . ALA A 1 405 ? -38.179 7.972 77.447 1.00 86.62 405 ALA A O 1
ATOM 3160 N N . THR A 1 406 ? -39.914 9.231 76.790 1.00 89.62 406 THR A N 1
ATOM 3161 C CA . THR A 1 406 ? -39.107 10.201 76.027 1.00 89.62 406 THR A CA 1
ATOM 3162 C C . THR A 1 406 ? -38.236 11.062 76.940 1.00 89.62 406 THR A C 1
ATOM 3164 O O . THR A 1 406 ? -37.076 11.310 76.607 1.00 89.62 406 THR A O 1
ATOM 3167 N N . GLU A 1 407 ? -38.749 11.457 78.108 1.00 90.81 407 GLU A N 1
ATOM 3168 C CA . GLU A 1 407 ? -38.007 12.237 79.102 1.00 90.81 407 GLU A CA 1
ATOM 3169 C C . GLU A 1 407 ? -36.815 11.455 79.675 1.00 90.81 407 GLU A C 1
ATOM 3171 O O . GLU A 1 407 ? -35.718 12.000 79.806 1.00 90.81 407 GLU A O 1
ATOM 3176 N N . VAL A 1 408 ? -37.002 10.158 79.949 1.00 91.31 408 VAL A N 1
ATOM 3177 C CA . VAL A 1 408 ? -35.959 9.289 80.518 1.00 91.31 408 VAL A CA 1
ATOM 3178 C C . VAL A 1 408 ? -34.954 8.811 79.461 1.00 91.31 408 VAL A C 1
ATOM 3180 O O . VAL A 1 408 ? -33.752 8.786 79.724 1.00 91.31 408 VAL A O 1
ATOM 3183 N N . LEU A 1 409 ? -35.415 8.408 78.270 1.00 88.44 409 LEU A N 1
ATOM 3184 C CA . LEU A 1 409 ? -34.557 7.812 77.234 1.00 88.44 409 LEU A CA 1
ATOM 3185 C C . LEU A 1 409 ? -33.871 8.849 76.334 1.00 88.44 409 LEU A C 1
ATOM 3187 O O . LEU A 1 409 ? -32.831 8.539 75.742 1.00 88.44 409 LEU A O 1
ATOM 3191 N N . GLN A 1 410 ? -34.433 10.057 76.219 1.00 88.12 410 GLN A N 1
ATOM 3192 C CA . GLN A 1 410 ? -33.910 11.173 75.424 1.00 88.12 410 GLN A CA 1
ATOM 3193 C C . GLN A 1 410 ? -33.451 10.730 74.021 1.00 88.12 410 GLN A C 1
ATOM 3195 O O . GLN A 1 410 ? -34.239 10.196 73.245 1.00 88.12 410 GLN A O 1
ATOM 3200 N N . GLY A 1 411 ? -32.162 10.881 73.690 1.00 84.50 411 GLY A N 1
ATOM 3201 C CA . GLY A 1 411 ? -31.606 10.524 72.379 1.00 84.50 411 GLY A CA 1
ATOM 3202 C C . GLY A 1 411 ? -31.719 9.039 72.001 1.00 84.50 411 GLY A C 1
ATOM 3203 O O . GLY A 1 411 ? -31.530 8.698 70.837 1.00 84.50 411 GLY A O 1
ATOM 3204 N N . LYS A 1 412 ? -32.049 8.149 72.947 1.00 87.94 412 LYS A N 1
ATOM 3205 C CA . LYS A 1 412 ? -32.258 6.711 72.695 1.00 87.94 412 LYS A CA 1
ATOM 3206 C C . LYS A 1 412 ? -33.719 6.337 72.439 1.00 87.94 412 LYS A C 1
ATOM 3208 O O . LYS A 1 412 ? -33.997 5.168 72.170 1.00 87.94 412 LYS A O 1
ATOM 3213 N N . VAL A 1 413 ? -34.649 7.295 72.489 1.00 88.69 413 VAL A N 1
ATOM 3214 C CA . VAL A 1 413 ? -36.080 7.027 72.269 1.00 88.69 413 VAL A CA 1
ATOM 3215 C C . VAL A 1 413 ? -36.350 6.415 70.893 1.00 88.69 413 VAL A C 1
ATOM 3217 O O . VAL A 1 413 ? -37.181 5.524 70.776 1.00 88.69 413 VAL A O 1
ATOM 3220 N N . MET A 1 414 ? -35.587 6.801 69.865 1.00 83.31 414 MET A N 1
ATOM 3221 C CA . MET A 1 414 ? -35.751 6.253 68.513 1.00 83.31 414 MET A CA 1
ATOM 3222 C C . MET A 1 414 ? -35.411 4.760 68.453 1.00 83.31 414 MET A C 1
ATOM 3224 O O . MET A 1 414 ? -36.113 3.997 67.801 1.00 83.31 414 MET A O 1
ATOM 3228 N N . THR A 1 415 ? -34.380 4.311 69.176 1.00 88.38 415 THR A N 1
ATOM 3229 C CA . THR A 1 415 ? -34.046 2.881 69.264 1.00 88.38 415 THR A CA 1
ATOM 3230 C C . THR A 1 415 ? -35.155 2.099 69.966 1.00 88.38 415 THR A C 1
ATOM 3232 O O . THR A 1 415 ? -35.501 1.005 69.531 1.00 88.38 415 THR A O 1
ATOM 3235 N N . PHE A 1 416 ? -35.736 2.676 71.020 1.00 88.75 416 PHE A N 1
ATOM 3236 C CA . PHE A 1 416 ? -36.852 2.086 71.758 1.00 88.75 416 PHE A CA 1
ATOM 3237 C C . PHE A 1 416 ? -38.121 1.973 70.899 1.00 88.75 416 PHE A C 1
ATOM 3239 O O . PHE A 1 416 ? -38.713 0.899 70.816 1.00 88.75 416 PHE A O 1
ATOM 3246 N N . VAL A 1 417 ? -38.494 3.044 70.192 1.00 89.19 417 VAL A N 1
ATOM 3247 C CA . VAL A 1 417 ? -39.634 3.041 69.262 1.00 89.19 417 VAL A CA 1
ATOM 3248 C C . VAL A 1 417 ? -39.411 2.045 68.126 1.00 89.19 417 VAL A C 1
ATOM 3250 O O . VAL A 1 417 ? -40.337 1.317 67.791 1.00 89.19 417 VAL A O 1
ATOM 3253 N N . ASN A 1 418 ? -38.198 1.949 67.571 1.00 87.94 418 ASN A N 1
ATOM 3254 C CA . ASN A 1 418 ? -37.890 0.992 66.504 1.00 87.94 418 ASN A CA 1
ATOM 3255 C C . ASN A 1 418 ? -38.052 -0.467 66.958 1.00 87.94 418 ASN A C 1
ATOM 3257 O O . ASN A 1 418 ? -38.582 -1.275 66.203 1.00 87.94 418 ASN A O 1
ATOM 3261 N N . GLN A 1 419 ? -37.653 -0.800 68.189 1.00 90.06 419 GLN A N 1
ATOM 3262 C CA . GLN A 1 419 ? -37.853 -2.144 68.747 1.00 90.06 419 GLN A CA 1
ATOM 3263 C C . GLN A 1 419 ? -39.339 -2.469 68.944 1.00 90.06 419 GLN A C 1
ATOM 3265 O O . GLN A 1 419 ? -39.779 -3.576 68.644 1.00 90.06 419 GLN A O 1
ATOM 3270 N N . ILE A 1 420 ? -40.133 -1.504 69.417 1.00 90.25 420 ILE A N 1
ATOM 3271 C CA . ILE A 1 420 ? -41.588 -1.678 69.537 1.00 90.25 420 ILE A CA 1
ATOM 3272 C C . ILE A 1 420 ? -42.231 -1.795 68.155 1.00 90.25 420 ILE A C 1
ATOM 3274 O O . ILE A 1 420 ? -43.095 -2.648 67.959 1.00 90.25 420 ILE A O 1
ATOM 3278 N N . ALA A 1 421 ? -41.795 -0.981 67.193 1.00 88.56 421 ALA A N 1
ATOM 3279 C CA . ALA A 1 421 ? -42.256 -1.054 65.817 1.00 88.56 421 ALA A CA 1
ATOM 3280 C C . ALA A 1 421 ? -41.989 -2.446 65.232 1.00 88.56 421 ALA A C 1
ATOM 3282 O O . ALA A 1 421 ? -42.895 -3.030 64.657 1.00 88.56 421 ALA A O 1
ATOM 3283 N N . GLU A 1 422 ? -40.811 -3.033 65.449 1.00 89.12 422 GLU A N 1
ATOM 3284 C CA . GLU A 1 422 ? -40.503 -4.393 64.990 1.00 89.12 422 GLU A CA 1
ATOM 3285 C C . GLU A 1 422 ? -41.505 -5.434 65.529 1.00 89.12 422 GLU A C 1
ATOM 3287 O O . GLU A 1 422 ? -42.008 -6.260 64.768 1.00 89.12 422 GLU A O 1
ATOM 3292 N N . ILE A 1 423 ? -41.887 -5.334 66.809 1.00 91.44 423 ILE A N 1
ATOM 3293 C CA . ILE A 1 423 ? -42.895 -6.211 67.430 1.00 91.44 423 ILE A CA 1
ATOM 3294 C C . ILE A 1 423 ? -44.285 -5.976 66.825 1.00 91.44 423 ILE A C 1
ATOM 3296 O O . ILE A 1 423 ? -44.957 -6.928 66.427 1.00 91.44 423 ILE A O 1
ATOM 3300 N N . VAL A 1 424 ? -44.732 -4.717 66.761 1.00 89.88 424 VAL A N 1
ATOM 3301 C CA . VAL A 1 424 ? -46.063 -4.361 66.245 1.00 89.88 424 VAL A CA 1
ATOM 3302 C C . VAL A 1 424 ? -46.194 -4.778 64.783 1.00 89.88 424 VAL A C 1
ATOM 3304 O O . VAL A 1 424 ? -47.181 -5.410 64.422 1.00 89.88 424 VAL A O 1
ATOM 3307 N N . HIS A 1 425 ? -45.194 -4.477 63.956 1.00 88.00 425 HIS A N 1
ATOM 3308 C CA . HIS A 1 425 ? -45.167 -4.874 62.553 1.00 88.00 425 HIS A CA 1
ATOM 3309 C C . HIS A 1 425 ? -45.181 -6.400 62.404 1.00 88.00 425 HIS A C 1
ATOM 3311 O O . HIS A 1 425 ? -45.985 -6.900 61.625 1.00 88.00 425 HIS A O 1
ATOM 3317 N N . GLY A 1 426 ? -44.374 -7.137 63.180 1.00 88.81 426 GLY A N 1
ATOM 3318 C CA . GLY A 1 426 ? -44.330 -8.601 63.119 1.00 88.81 426 GLY A CA 1
ATOM 3319 C C . GLY A 1 426 ? -45.670 -9.270 63.452 1.00 88.81 426 GLY A C 1
ATOM 3320 O O . GLY A 1 426 ? -46.135 -10.122 62.700 1.00 88.81 426 GLY A O 1
ATOM 3321 N N . VAL A 1 427 ? -46.333 -8.846 64.534 1.00 91.75 427 VAL A N 1
ATOM 3322 C CA . VAL A 1 427 ? -47.635 -9.412 64.947 1.00 91.75 427 VAL A CA 1
ATOM 3323 C C . VAL A 1 427 ? -48.747 -9.054 63.959 1.00 91.75 427 VAL A C 1
ATOM 3325 O O . VAL A 1 427 ? -49.601 -9.881 63.635 1.00 91.75 427 VAL A O 1
ATOM 3328 N N . VAL A 1 428 ? -48.763 -7.808 63.485 1.00 90.00 428 VAL A N 1
ATOM 3329 C CA . VAL A 1 428 ? -49.766 -7.335 62.525 1.00 90.00 428 VAL A CA 1
ATOM 3330 C C . VAL A 1 428 ? -49.635 -8.070 61.194 1.00 90.00 428 VAL A C 1
ATOM 3332 O O . VAL A 1 428 ? -50.655 -8.493 60.650 1.00 90.00 428 VAL A O 1
ATOM 3335 N N . ASP A 1 429 ? -48.408 -8.253 60.706 1.00 86.88 429 ASP A N 1
ATOM 3336 C CA . ASP A 1 429 ? -48.117 -8.995 59.478 1.00 86.88 429 ASP A CA 1
ATOM 3337 C C . ASP A 1 429 ? -48.535 -10.471 59.599 1.00 86.88 429 ASP A C 1
ATOM 3339 O O . ASP A 1 429 ? -49.238 -10.992 58.730 1.00 86.88 429 ASP A O 1
ATOM 3343 N N . GLU A 1 430 ? -48.246 -11.119 60.737 1.00 89.94 430 GLU A N 1
ATOM 3344 C CA . GLU A 1 430 ? -48.706 -12.488 61.030 1.00 89.94 430 GLU A CA 1
ATOM 3345 C C . GLU A 1 430 ? -50.243 -12.598 60.992 1.00 89.94 430 GLU A C 1
ATOM 3347 O O . GLU A 1 430 ? -50.810 -13.565 60.475 1.00 89.94 430 GLU A O 1
ATOM 3352 N N . CYS A 1 431 ? -50.936 -11.558 61.460 1.00 88.44 431 CYS A N 1
ATOM 3353 C CA . CYS A 1 431 ? -52.391 -11.426 61.401 1.00 88.44 431 CYS A CA 1
ATOM 3354 C C . CYS A 1 431 ? -52.922 -10.871 60.063 1.00 88.44 431 CYS A C 1
ATOM 3356 O O . CYS A 1 431 ? -54.094 -10.490 59.990 1.00 88.44 431 CYS A O 1
ATOM 3358 N N . ARG A 1 432 ? -52.099 -10.818 59.005 1.00 84.81 432 ARG A N 1
ATOM 3359 C CA . ARG A 1 432 ? -52.443 -10.305 57.662 1.00 84.81 432 ARG A CA 1
ATOM 3360 C C . ARG A 1 432 ? -52.992 -8.871 57.654 1.00 84.81 432 ARG A C 1
ATOM 3362 O O . ARG A 1 432 ? -53.827 -8.520 56.816 1.00 84.81 432 ARG A O 1
ATOM 3369 N N . GLY A 1 433 ? -52.571 -8.060 58.616 1.00 84.75 433 GLY A N 1
ATOM 3370 C CA . GLY A 1 433 ? -52.810 -6.622 58.645 1.00 84.75 433 GLY A CA 1
ATOM 3371 C C . GLY A 1 433 ? -51.640 -5.854 58.040 1.00 84.75 433 GLY A C 1
ATOM 3372 O O . GLY A 1 433 ? -50.598 -6.418 57.729 1.00 84.75 433 GLY A O 1
ATOM 3373 N N . ALA A 1 434 ? -51.802 -4.544 57.899 1.00 85.12 434 ALA A N 1
ATOM 3374 C CA . ALA A 1 434 ? -50.749 -3.639 57.462 1.00 85.12 434 ALA A CA 1
ATOM 3375 C C . ALA A 1 434 ? -50.644 -2.450 58.420 1.00 85.12 434 ALA A C 1
ATOM 3377 O O . ALA A 1 434 ? -51.643 -1.799 58.733 1.00 85.12 434 ALA A O 1
ATOM 3378 N N . VAL A 1 435 ? -49.429 -2.139 58.868 1.00 85.38 435 VAL A N 1
ATOM 3379 C CA . VAL A 1 435 ? -49.148 -0.903 59.610 1.00 85.38 435 VAL A CA 1
ATOM 3380 C C . VAL A 1 435 ? -48.962 0.224 58.594 1.00 85.38 435 VAL A C 1
ATOM 3382 O O . VAL A 1 435 ? -48.127 0.115 57.701 1.00 85.38 435 VAL A O 1
ATOM 3385 N N . ASN A 1 436 ? -49.763 1.285 58.691 1.00 80.94 436 ASN A N 1
ATOM 3386 C CA . ASN A 1 436 ? -49.800 2.362 57.697 1.00 80.94 436 ASN A CA 1
ATOM 3387 C C . ASN A 1 436 ? -49.001 3.591 58.151 1.00 80.94 436 ASN A C 1
ATOM 3389 O O . ASN A 1 436 ? -48.140 4.078 57.423 1.00 8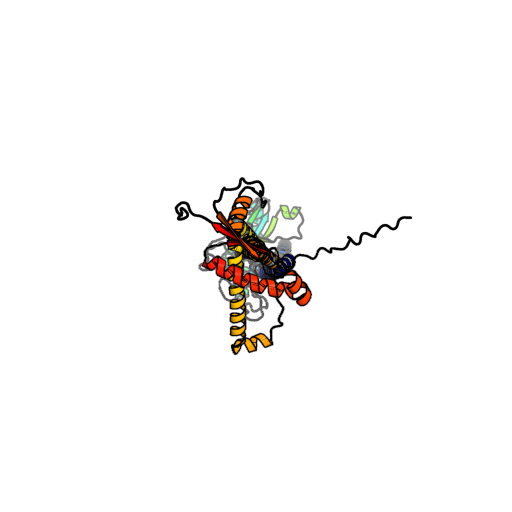0.94 436 ASN A O 1
ATOM 3393 N N . LYS A 1 437 ? -49.259 4.070 59.374 1.00 82.31 437 LYS A N 1
ATOM 3394 C CA . LYS A 1 437 ? -48.637 5.284 59.919 1.00 82.31 437 LYS A CA 1
ATOM 3395 C C . LYS A 1 437 ? -48.057 5.022 61.305 1.00 82.31 437 LYS A C 1
ATOM 3397 O O . LYS A 1 437 ? -48.714 4.393 62.132 1.00 82.31 437 LYS A O 1
ATOM 3402 N N . ASN A 1 438 ? -46.854 5.534 61.549 1.00 81.12 438 ASN A N 1
ATOM 3403 C CA . ASN A 1 438 ? -46.199 5.547 62.854 1.00 81.12 438 ASN A CA 1
ATOM 3404 C C . ASN A 1 438 ? -45.890 7.003 63.233 1.00 81.12 438 ASN A C 1
ATOM 3406 O O . ASN A 1 438 ? -45.105 7.657 62.550 1.00 81.12 438 ASN A O 1
ATOM 3410 N N . ASP A 1 439 ? -46.505 7.489 64.310 1.00 83.62 439 ASP A N 1
ATOM 3411 C CA . ASP A 1 439 ? -46.308 8.836 64.862 1.00 83.62 439 ASP A CA 1
ATOM 3412 C C . ASP A 1 439 ? -45.479 8.800 66.168 1.00 83.62 439 ASP A C 1
ATOM 3414 O O . ASP A 1 439 ? -45.654 9.624 67.062 1.00 83.62 439 ASP A O 1
ATOM 3418 N N . GLY A 1 440 ? -44.576 7.825 66.303 1.00 79.75 440 GLY A N 1
ATOM 3419 C CA . GLY A 1 440 ? -43.696 7.645 67.459 1.00 79.75 440 GLY A CA 1
ATOM 3420 C C . GLY A 1 440 ? -44.340 6.820 68.571 1.00 79.75 440 GLY A C 1
ATOM 3421 O O . GLY A 1 440 ? -43.872 5.723 68.868 1.00 79.75 440 GLY A O 1
ATOM 3422 N N . ASP A 1 441 ? -45.412 7.332 69.177 1.00 85.69 441 ASP A N 1
ATOM 3423 C CA . ASP A 1 441 ? -46.165 6.647 70.238 1.00 85.69 441 ASP A CA 1
ATOM 3424 C C . ASP A 1 441 ? -47.395 5.897 69.719 1.00 85.69 441 ASP A C 1
ATOM 3426 O O . ASP A 1 441 ? -47.875 4.980 70.382 1.00 85.69 441 ASP A O 1
ATOM 3430 N N . ASN A 1 442 ? -47.906 6.292 68.551 1.00 89.31 442 ASN A N 1
ATOM 3431 C CA . ASN A 1 442 ? -49.129 5.776 67.949 1.00 89.31 442 ASN A CA 1
ATOM 3432 C C . ASN A 1 442 ? -48.842 5.047 66.633 1.00 89.31 442 ASN A C 1
ATOM 3434 O O . ASN A 1 442 ? -48.245 5.607 65.713 1.00 89.31 442 ASN A O 1
ATOM 3438 N N . PHE A 1 443 ? -49.359 3.828 66.521 1.00 90.00 443 PHE A N 1
ATOM 3439 C CA . PHE A 1 443 ? -49.303 2.995 65.325 1.00 90.00 443 PHE A CA 1
ATOM 3440 C C . PHE A 1 443 ? -50.712 2.828 64.757 1.00 90.00 443 PHE A C 1
ATOM 3442 O O . PHE A 1 443 ? -51.593 2.261 65.409 1.00 90.00 443 PHE A O 1
ATOM 3449 N N . LEU A 1 444 ? -50.924 3.318 63.536 1.00 89.62 444 LEU A N 1
ATOM 3450 C CA . LEU A 1 444 ? -52.146 3.115 62.767 1.00 89.62 444 LEU A CA 1
ATOM 3451 C C . LEU A 1 444 ? -52.042 1.803 61.992 1.00 89.62 444 LEU A C 1
ATOM 3453 O O . LEU A 1 444 ? -51.179 1.653 61.125 1.00 89.62 444 LEU A O 1
ATOM 3457 N N . ILE A 1 445 ? -52.952 0.881 62.275 1.00 90.94 445 ILE A N 1
ATOM 3458 C CA . ILE A 1 445 ? -52.963 -0.469 61.723 1.00 90.94 445 ILE A CA 1
ATOM 3459 C C . ILE A 1 445 ? -54.267 -0.684 60.959 1.00 90.94 445 ILE A C 1
ATOM 3461 O O . ILE A 1 445 ? -55.326 -0.223 61.380 1.00 90.94 445 ILE A O 1
ATOM 3465 N N . VAL A 1 446 ? -54.203 -1.371 59.823 1.00 89.12 446 VAL A N 1
ATOM 3466 C CA . VAL A 1 446 ? -55.340 -1.560 58.923 1.00 89.12 446 VAL A CA 1
ATOM 3467 C C . VAL A 1 446 ? -55.426 -3.018 58.473 1.00 89.12 446 VAL A C 1
ATOM 3469 O O . VAL A 1 446 ? -54.444 -3.583 58.003 1.00 89.12 446 VAL A O 1
ATOM 3472 N N . TRP A 1 447 ? -56.616 -3.612 58.541 1.00 89.38 447 TRP A N 1
ATOM 3473 C CA . TRP A 1 447 ? -56.931 -4.906 57.929 1.00 89.38 447 TRP A CA 1
ATOM 3474 C C . TRP A 1 447 ? -57.917 -4.709 56.788 1.00 89.38 447 TRP A C 1
ATOM 3476 O O . TRP A 1 447 ? -58.978 -4.114 56.971 1.00 89.38 447 TRP A O 1
ATOM 3486 N N . ARG A 1 448 ? -57.593 -5.217 55.599 1.00 83.00 448 ARG A N 1
ATOM 3487 C CA . ARG A 1 448 ? -58.500 -5.155 54.449 1.00 83.00 448 ARG A CA 1
ATOM 3488 C C . ARG A 1 448 ? -59.563 -6.245 54.565 1.00 83.00 448 ARG A C 1
ATOM 3490 O O . ARG A 1 448 ? -59.227 -7.419 54.693 1.00 83.00 448 ARG A O 1
ATOM 3497 N N . VAL A 1 449 ? -60.835 -5.873 54.459 1.00 81.88 449 VAL A N 1
ATOM 3498 C CA . VAL A 1 449 ? -61.939 -6.839 54.439 1.00 81.88 449 VAL A CA 1
ATOM 3499 C C . VAL A 1 449 ? -62.147 -7.283 52.992 1.00 81.88 449 VAL A C 1
ATOM 3501 O O . VAL A 1 449 ? -62.312 -6.457 52.095 1.00 81.88 449 VAL A O 1
ATOM 3504 N N . THR A 1 450 ? -62.079 -8.588 52.730 1.00 65.56 450 THR A N 1
ATOM 3505 C CA . THR A 1 450 ? -62.430 -9.149 51.416 1.00 65.56 450 THR A CA 1
ATOM 3506 C C . THR A 1 450 ? -63.916 -9.496 51.399 1.00 65.56 450 THR A C 1
ATOM 3508 O O . THR A 1 450 ? -64.450 -10.009 52.384 1.00 65.56 450 THR A O 1
ATOM 3511 N N . ALA A 1 451 ? -64.597 -9.178 50.293 1.00 51.53 451 ALA A N 1
ATOM 3512 C CA . ALA A 1 451 ? -66.033 -9.391 50.124 1.00 51.53 451 ALA A CA 1
ATOM 3513 C C . ALA A 1 451 ? -66.389 -10.872 50.359 1.00 51.53 451 ALA A C 1
ATOM 3515 O O . ALA A 1 451 ? -66.105 -11.727 49.523 1.00 51.53 451 ALA A O 1
ATOM 3516 N N . GLY A 1 452 ? -66.953 -11.169 51.532 1.00 54.16 452 GLY A N 1
ATOM 3517 C CA . GLY A 1 452 ? -67.263 -12.529 51.985 1.00 54.16 452 GLY A CA 1
ATOM 3518 C C . GLY A 1 452 ? -67.200 -12.720 53.504 1.00 54.16 452 GLY A C 1
ATOM 3519 O O . GLY A 1 452 ? -67.828 -13.638 54.021 1.00 54.16 452 GLY A O 1
ATOM 3520 N N . MET A 1 453 ? -66.505 -11.846 54.239 1.00 49.88 453 MET A N 1
ATOM 3521 C CA . MET A 1 453 ? -66.520 -11.853 55.706 1.00 49.88 453 MET A CA 1
ATOM 3522 C C . MET A 1 453 ? -67.608 -10.913 56.235 1.00 49.88 453 MET A C 1
ATOM 3524 O O . MET A 1 453 ? -67.355 -9.748 56.527 1.00 49.88 453 MET A O 1
ATOM 3528 N N . THR A 1 454 ? -68.839 -11.410 56.359 1.00 47.16 454 THR A N 1
ATOM 3529 C CA . THR A 1 454 ? -69.827 -10.771 57.239 1.00 47.16 454 THR A CA 1
ATOM 3530 C C . THR A 1 454 ? -69.328 -10.866 58.682 1.00 47.16 454 THR A C 1
ATOM 3532 O O . THR A 1 454 ? -68.972 -11.971 59.102 1.00 47.16 454 THR A O 1
ATOM 3535 N N . PRO A 1 455 ? -69.303 -9.768 59.459 1.00 46.28 455 PRO A N 1
ATOM 3536 C CA . PRO A 1 455 ? -69.041 -9.869 60.886 1.00 46.28 455 PRO A CA 1
ATOM 3537 C C . PRO A 1 455 ? -70.151 -10.725 61.503 1.00 46.28 455 PRO A C 1
ATOM 3539 O O . PRO A 1 455 ? -71.333 -10.471 61.265 1.00 46.28 455 PRO A O 1
ATOM 3542 N N . ALA A 1 456 ? -69.773 -11.778 62.229 1.00 46.12 456 ALA A N 1
ATOM 3543 C CA . ALA A 1 456 ? -70.725 -12.525 63.040 1.00 46.12 456 ALA A CA 1
ATOM 3544 C C . ALA A 1 456 ? -71.350 -11.541 64.041 1.00 46.12 456 ALA A C 1
ATOM 3546 O O . ALA A 1 456 ? -70.618 -10.892 64.791 1.00 46.12 456 ALA A O 1
ATOM 3547 N N . GLN A 1 457 ? -72.673 -11.375 63.950 1.00 36.00 457 GLN A N 1
ATOM 3548 C CA . GLN A 1 457 ? -73.471 -10.576 64.881 1.00 36.00 457 GLN A CA 1
ATOM 3549 C C . GLN A 1 457 ? -73.452 -11.166 66.285 1.00 36.00 457 GLN A C 1
ATOM 3551 O O . GLN A 1 457 ? -73.462 -12.416 66.393 1.00 36.00 457 GLN A O 1
#

InterPro domains:
  IPR029787 Nucleotide cyclase [G3DSA:3.30.70.1230] (387-455)
  IPR029787 Nucleotide cyclase [SSF55073] (384-451)
  IPR060089 Ras guanine nucleotide exchange factor W, alpha-helical domain [PF26726] (242-374)